Protein AF-A0A7G3FP93-F1 (afdb_monomer)

Sequence (425 aa):
MKAHVLIIFFSAILFSCKEEKKLLSDSELEQVQVFTLDEVNKKDGKEIYKVDFSGEGNEEVLSSISDLSQIQYLDLSNNNLRSIPTEVFQLDNLQHLILSGNNIQSIDSKLLELKNLKEVVITDLNQNSSFQDLTVLEVALAMKELGEIEEYNYLKDAPNLLLPAYQYYANTCDRDVPPYLYSKHVYGYISNTATGVSSIVAASSINPDMNLKNAQLNINMAFLRAYDYPGKGEHNAFFGFHGSTIGTSTVKTNTEYNYNRNFEVNEDDEASLRSVPVFNGLFVGKDGVLFKCKVINVSNKRDDRISEIFQGVSSGLEIIKITETNPAVGMVGELAGTALKILQSGRKNVTIHDVELGLHFNDNGVDLQLRKGTYVVLNVPPCMNGVPFQFNWNEYKFDKTNGRFTDDKGNPKNLKFNYIVFTIS

Nearest PDB structures (foldseek):
  7xzh-assembly1_F  TM=7.854E-01  e=1.556E-03  Homo sapiens
  4tzh-assembly2_B  TM=7.080E-01  e=1.309E-03  Leptospira interrogans
  7yjw-assembly1_A  TM=7.511E-01  e=2.616E-03  Leptospira santarosai serovar Shermani str. LT 821
  7ax1-assembly1_A  TM=4.310E-01  e=7.297E-05  Homo sapiens
  4u09-assembly1_A  TM=5.488E-01  e=1.850E-03  Leptospira interrogans serovar Copenhageni str. Fiocruz L1-130

Foldseek 3Di:
DDDDDDDDDDDPPPPPPPPDLDQDDPVRVVVDDEDELVRLVVDDPDQHAHYAPACVADPSVLVRLQVNLNYQYYEHEQHQDQDDHPSVLSNLSHAEYEHENYAHAAYDPSVLSNPNHNYYHYQCDDPPDDPVDDFLQLLLNLCVVVVVPVLNVQSSVCRVLQPQPPPVPLPPQDPDDAQLSFPDKFKWFFDPPDAFWGFIDGLLPDAADQVLAQWWKWKWFAFWAAERASDAFKFKKKKKKKKWEPDDDPPDDTDIFIFIDIAMDHYRQLGRDHTHTRDDGHTYHRWGMKMWIWMWRQAGVSLVVSLVVLVVLLVVLVVVVVPDDDVSSVVSNSSSVVSNCSSVRASHGRIRDTDIATATNDSPSPHRHHDFGKMKMKRDHCHHPPHGDDDDSRQWIAGSVRNAIDGPVRHGDRDSIIMIMMGID

Structure (mmCIF, N/CA/C/O backbone):
data_AF-A0A7G3FP93-F1
#
_entry.id   AF-A0A7G3FP93-F1
#
loop_
_atom_site.group_PDB
_atom_site.id
_atom_site.type_symbol
_atom_site.label_atom_id
_atom_site.label_alt_id
_atom_site.label_comp_id
_atom_site.label_asym_id
_atom_site.label_entity_id
_atom_site.label_seq_id
_atom_site.pdbx_PDB_ins_code
_atom_site.Cartn_x
_atom_site.Cartn_y
_atom_site.Cartn_z
_atom_site.occupancy
_atom_site.B_iso_or_equiv
_atom_site.auth_seq_id
_atom_site.auth_comp_id
_atom_site.auth_asym_id
_atom_site.auth_atom_id
_atom_site.pdbx_PDB_model_num
ATOM 1 N N . MET A 1 1 ? -49.246 -69.028 14.457 1.00 34.00 1 MET A N 1
ATOM 2 C CA . MET A 1 1 ? -48.183 -69.772 13.747 1.00 34.00 1 MET A CA 1
ATOM 3 C C . MET A 1 1 ? -46.974 -68.842 13.647 1.00 34.00 1 MET A C 1
ATOM 5 O O . MET A 1 1 ? -47.131 -67.812 13.020 1.00 34.00 1 MET A O 1
ATOM 9 N N . LYS A 1 2 ? -45.867 -69.173 14.343 1.00 28.41 2 LYS A N 1
ATOM 10 C CA . LYS A 1 2 ? -44.465 -68.682 14.209 1.00 28.41 2 LYS A CA 1
ATOM 11 C C . LYS A 1 2 ? -44.250 -67.148 14.107 1.00 28.41 2 LYS A C 1
ATOM 13 O O . LYS A 1 2 ? -44.551 -66.552 13.090 1.00 28.41 2 LYS A O 1
ATOM 18 N N . ALA A 1 3 ? -43.853 -66.453 15.180 1.00 31.78 3 ALA A N 1
ATOM 19 C CA . ALA A 1 3 ? -42.461 -66.183 15.602 1.00 31.78 3 ALA A CA 1
ATOM 20 C C . ALA A 1 3 ? -41.563 -65.589 14.492 1.00 31.78 3 ALA A C 1
ATOM 22 O O . ALA A 1 3 ? -41.319 -66.281 13.507 1.00 31.78 3 ALA A O 1
ATOM 23 N N . HIS A 1 4 ? -41.015 -64.379 14.678 1.00 30.58 4 HIS A N 1
ATOM 24 C CA . HIS A 1 4 ? -39.615 -64.156 15.090 1.00 30.58 4 HIS A CA 1
ATOM 25 C C . HIS A 1 4 ? -39.329 -62.669 15.379 1.00 30.58 4 HIS A C 1
ATOM 27 O O . HIS A 1 4 ? -39.816 -61.765 14.710 1.00 30.58 4 HIS A O 1
ATOM 33 N N . VAL A 1 5 ? -38.539 -62.482 16.431 1.00 33.28 5 VAL A N 1
ATOM 34 C CA . VAL A 1 5 ? -38.006 -61.253 17.022 1.00 33.28 5 VAL A CA 1
ATOM 35 C C . VAL A 1 5 ? -36.845 -60.712 16.180 1.00 33.28 5 VAL A C 1
ATOM 37 O O . VAL A 1 5 ? -36.034 -61.503 15.707 1.00 33.28 5 VAL A O 1
ATOM 40 N N . LEU A 1 6 ? -36.681 -59.386 16.108 1.00 24.38 6 LEU A N 1
ATOM 41 C CA . LEU A 1 6 ? -35.343 -58.790 16.060 1.00 24.38 6 LEU A CA 1
ATOM 42 C C . LEU A 1 6 ? -35.303 -57.524 16.925 1.00 24.38 6 LEU A C 1
ATOM 44 O O . LEU A 1 6 ? -35.767 -56.454 16.544 1.00 24.38 6 LEU A O 1
ATOM 48 N N . ILE A 1 7 ? -34.768 -57.708 18.130 1.00 30.89 7 ILE A N 1
ATOM 49 C CA . ILE A 1 7 ? -34.308 -56.665 19.041 1.00 30.89 7 ILE A CA 1
ATOM 50 C C . ILE A 1 7 ? -32.980 -56.153 18.481 1.00 30.89 7 ILE A C 1
ATOM 52 O O . ILE A 1 7 ? -32.044 -56.937 18.332 1.00 30.89 7 ILE A O 1
ATOM 56 N N . ILE A 1 8 ? -32.881 -54.852 18.213 1.00 31.19 8 ILE A N 1
ATOM 57 C CA . ILE A 1 8 ? -31.591 -54.169 18.096 1.00 31.19 8 ILE A CA 1
ATOM 58 C C . ILE A 1 8 ? -31.542 -53.132 19.215 1.00 31.19 8 ILE A C 1
ATOM 60 O O . ILE A 1 8 ? -32.255 -52.133 19.196 1.00 31.19 8 ILE A O 1
ATOM 64 N N . PHE A 1 9 ? -30.706 -53.421 20.211 1.00 29.52 9 PHE A N 1
ATOM 65 C CA . PHE A 1 9 ? -30.207 -52.448 21.173 1.00 29.52 9 PHE A CA 1
ATOM 66 C C . PHE A 1 9 ? -29.406 -51.388 20.409 1.00 29.52 9 PHE A C 1
ATOM 68 O O . PHE A 1 9 ? -28.379 -51.717 19.819 1.00 29.52 9 PHE A O 1
ATOM 75 N N . PHE A 1 10 ? -29.826 -50.124 20.460 1.00 29.11 10 PHE A N 1
ATOM 76 C CA . PHE A 1 10 ? -28.886 -49.014 20.338 1.00 29.11 10 PHE A CA 1
ATOM 77 C C . PHE A 1 10 ? -28.740 -48.386 21.716 1.00 29.11 10 PHE A C 1
ATOM 79 O O . PHE A 1 10 ? -29.707 -47.933 22.325 1.00 29.11 10 PHE A O 1
ATOM 86 N N . SER A 1 11 ? -27.516 -48.477 22.228 1.00 31.59 11 SER A N 1
ATOM 87 C CA . SER A 1 11 ? -27.085 -47.930 23.501 1.00 31.59 11 SER A CA 1
ATOM 88 C C . SER A 1 11 ? -27.496 -46.470 23.626 1.00 31.59 11 SER A C 1
ATOM 90 O O . SER A 1 11 ? -27.295 -45.691 22.693 1.00 31.59 11 SER A O 1
ATOM 92 N N . ALA A 1 12 ? -27.989 -46.106 24.807 1.00 35.41 12 ALA A N 1
ATOM 93 C CA . ALA A 1 12 ? -28.062 -44.732 25.262 1.00 35.41 12 ALA A CA 1
ATOM 94 C C . ALA A 1 12 ? -26.662 -44.101 25.194 1.00 35.41 12 ALA A C 1
ATOM 96 O O . ALA A 1 12 ? -25.866 -44.206 26.124 1.00 35.41 12 ALA A O 1
ATOM 97 N N . ILE A 1 13 ? -26.357 -43.455 24.071 1.00 35.47 13 ILE A N 1
ATOM 98 C CA . ILE A 1 13 ? -25.402 -42.361 24.063 1.00 35.47 13 ILE A CA 1
ATOM 99 C C . ILE A 1 13 ? -26.190 -41.203 24.657 1.00 35.47 13 ILE A C 1
ATOM 101 O O . ILE A 1 13 ? -27.049 -40.617 24.000 1.00 35.47 13 ILE A O 1
ATOM 105 N N . LEU A 1 14 ? -25.936 -40.942 25.938 1.00 32.66 14 LEU A N 1
ATOM 106 C CA . LEU A 1 14 ? -26.166 -39.646 26.556 1.00 32.66 14 LEU A CA 1
ATOM 107 C C . LEU A 1 14 ? -25.444 -38.606 25.692 1.00 32.66 14 LEU A C 1
ATOM 109 O O . LEU A 1 14 ? -24.273 -38.302 25.906 1.00 32.66 14 LEU A O 1
ATOM 113 N N . PHE A 1 15 ? -26.137 -38.076 24.687 1.00 32.78 15 PHE A N 1
ATOM 114 C CA . PHE A 1 15 ? -25.825 -36.753 24.186 1.00 32.78 15 PHE A CA 1
ATOM 115 C C . PHE A 1 15 ? -26.145 -35.810 25.342 1.00 32.78 15 PHE A C 1
ATOM 117 O O . PHE A 1 15 ? -27.284 -35.397 25.539 1.00 32.78 15 PHE A O 1
ATOM 124 N N . SER A 1 16 ? -25.123 -35.504 26.141 1.00 36.00 16 SER A N 1
ATOM 125 C CA . SER A 1 16 ? -25.059 -34.221 26.823 1.00 36.00 16 SER A CA 1
ATOM 126 C C . SER A 1 16 ? -25.056 -33.177 25.713 1.00 36.00 16 SER A C 1
ATOM 128 O O . SER A 1 16 ? -24.001 -32.815 25.193 1.00 36.00 16 SER A O 1
ATOM 130 N N . CYS A 1 17 ? -26.248 -32.767 25.285 1.00 31.73 17 CYS A N 1
ATOM 131 C CA . CYS A 1 17 ? -26.426 -31.597 24.452 1.00 31.73 17 CYS A CA 1
ATOM 132 C C . CYS A 1 17 ? -25.907 -30.432 25.299 1.00 31.73 17 CYS A C 1
ATOM 134 O O . CYS A 1 17 ? -26.584 -29.987 26.219 1.00 31.73 17 CYS A O 1
ATOM 136 N N . LYS A 1 18 ? -24.656 -30.008 25.079 1.00 38.00 18 LYS A N 1
ATOM 137 C CA . LYS A 1 18 ? -24.247 -28.662 25.474 1.00 38.00 18 LYS A CA 1
ATOM 138 C C . LYS A 1 18 ? -25.179 -27.750 24.687 1.00 38.00 18 LYS A C 1
ATOM 140 O O . LYS A 1 18 ? -25.053 -27.693 23.467 1.00 38.00 18 LYS A O 1
ATOM 145 N N . GLU A 1 19 ? -26.159 -27.158 25.359 1.00 44.06 19 GLU A N 1
ATOM 146 C CA . GLU A 1 19 ? -26.970 -26.091 24.783 1.00 44.06 19 GLU A CA 1
ATOM 147 C C . GLU A 1 19 ? -26.007 -25.058 24.187 1.00 44.06 19 GLU A C 1
ATOM 149 O O . GLU A 1 19 ? -25.086 -24.584 24.862 1.00 44.06 19 GLU A O 1
ATOM 154 N N . GLU A 1 20 ? -26.142 -24.789 22.888 1.00 45.53 20 GLU A N 1
ATOM 155 C CA . GLU A 1 20 ? -25.442 -23.676 22.261 1.00 45.53 20 GLU A CA 1
ATOM 156 C C . GLU A 1 20 ? -25.861 -22.404 22.994 1.00 45.53 20 GLU A C 1
ATOM 158 O O . GLU A 1 20 ? -27.040 -22.059 23.054 1.00 45.53 20 GLU A O 1
ATOM 163 N N . LYS A 1 21 ? -24.877 -21.736 23.595 1.00 62.47 21 LYS A N 1
ATOM 164 C CA . LYS A 1 21 ? -25.048 -20.481 24.322 1.00 62.47 21 LYS A CA 1
ATOM 165 C C . LYS A 1 21 ? -25.714 -19.448 23.401 1.00 62.47 21 LYS A C 1
ATOM 167 O O . LYS A 1 21 ? -25.088 -19.002 22.441 1.00 62.47 21 LYS A O 1
ATOM 172 N N . LYS A 1 22 ? -26.979 -19.088 23.657 1.00 77.12 22 LYS A N 1
ATOM 173 C CA . LYS A 1 22 ? -27.755 -18.172 22.802 1.00 77.12 22 LYS A CA 1
ATOM 174 C C . LYS A 1 22 ? -27.212 -16.739 22.906 1.00 77.12 22 LYS A C 1
ATOM 176 O O . LYS A 1 22 ? -27.390 -16.088 23.932 1.00 77.12 22 LYS A O 1
ATOM 181 N N . LEU A 1 23 ? -26.605 -16.226 21.834 1.00 87.00 23 LEU A N 1
ATOM 182 C CA . LEU A 1 23 ? -26.314 -14.795 21.679 1.00 87.00 23 LEU A CA 1
ATOM 183 C C . LEU A 1 23 ? -27.611 -14.058 21.295 1.00 87.00 23 LEU A C 1
ATOM 185 O O . LEU A 1 23 ? -28.267 -14.449 20.329 1.00 87.00 23 LEU A O 1
ATOM 189 N N . LEU A 1 24 ? -28.008 -13.041 22.062 1.00 86.81 24 LEU A N 1
ATOM 190 C CA . LEU A 1 24 ? -29.260 -12.302 21.865 1.00 86.81 24 LEU A CA 1
ATOM 191 C C . LEU A 1 24 ? -29.049 -11.113 20.920 1.00 86.81 24 LEU A C 1
ATOM 193 O O . LEU A 1 24 ? -27.970 -10.519 20.893 1.00 86.81 24 LEU A O 1
ATOM 197 N N . SER A 1 25 ? -30.079 -10.734 20.160 1.00 79.75 25 SER A N 1
ATOM 198 C CA . SER A 1 25 ? -30.075 -9.444 19.455 1.00 79.75 25 SER A CA 1
ATOM 199 C C . SER A 1 25 ? -30.216 -8.275 20.438 1.00 79.75 25 SER A C 1
ATOM 201 O O . SER A 1 25 ? -30.703 -8.459 21.552 1.00 79.75 25 SER A O 1
ATOM 203 N N . ASP A 1 26 ? -29.867 -7.053 20.020 1.00 73.31 26 ASP A N 1
ATOM 204 C CA . ASP A 1 26 ? -29.976 -5.864 20.886 1.00 73.31 26 ASP A CA 1
ATOM 205 C C . ASP A 1 26 ? -31.420 -5.656 21.381 1.00 73.31 26 ASP A C 1
ATOM 207 O O . ASP A 1 26 ? -31.650 -5.440 22.567 1.00 73.31 26 ASP A O 1
ATOM 211 N N . SER A 1 27 ? -32.416 -5.866 20.510 1.00 73.88 27 SER A N 1
ATOM 212 C CA . SER A 1 27 ? -33.838 -5.783 20.875 1.00 73.88 27 SER A CA 1
ATOM 213 C C . SER A 1 27 ? -34.293 -6.887 21.836 1.00 73.88 27 SER A C 1
ATOM 215 O O . SER A 1 27 ? -35.206 -6.678 22.631 1.00 73.88 27 SER A O 1
ATOM 217 N N . GLU A 1 28 ? -33.711 -8.089 21.739 1.00 85.62 28 GLU A N 1
ATOM 218 C CA . GLU A 1 28 ? -33.979 -9.160 22.706 1.00 85.62 28 GLU A CA 1
ATOM 219 C C . GLU A 1 28 ? -33.335 -8.817 24.054 1.00 85.62 28 GLU A C 1
ATOM 221 O O . GLU A 1 28 ? -33.975 -8.967 25.092 1.00 85.62 28 GLU A O 1
ATOM 226 N N . LEU A 1 29 ? -32.100 -8.308 24.038 1.00 82.50 29 LEU A N 1
ATOM 227 C CA . LEU A 1 29 ? -31.338 -7.932 25.226 1.00 82.50 29 LEU A CA 1
ATOM 228 C C . LEU A 1 29 ? -31.982 -6.754 25.980 1.00 82.50 29 LEU A C 1
ATOM 230 O O . LEU A 1 29 ? -31.961 -6.721 27.209 1.00 82.50 29 LEU A O 1
ATOM 234 N N . GLU A 1 30 ? -32.635 -5.820 25.291 1.00 78.31 30 GLU A N 1
ATOM 235 C CA . GLU A 1 30 ? -33.439 -4.762 25.924 1.00 78.31 30 GLU A CA 1
ATOM 236 C C . GLU A 1 30 ? -34.565 -5.314 26.811 1.00 78.31 30 GLU A C 1
ATOM 238 O O . GLU A 1 30 ? -34.870 -4.736 27.854 1.00 78.31 30 GLU A O 1
ATOM 243 N N . GLN A 1 31 ? -35.149 -6.455 26.436 1.00 85.31 31 GLN A N 1
ATOM 244 C CA . GLN A 1 31 ? -36.261 -7.082 27.158 1.00 85.31 31 GLN A CA 1
ATOM 245 C C . GLN A 1 31 ? -35.802 -8.000 28.298 1.00 85.31 31 GLN A C 1
ATOM 247 O O . GLN A 1 31 ? -36.628 -8.467 29.087 1.00 85.31 31 GLN A O 1
ATOM 252 N N . VAL A 1 32 ? -34.498 -8.277 28.402 1.00 88.81 32 VAL A N 1
ATOM 253 C CA . VAL A 1 32 ? -33.955 -9.138 29.454 1.00 88.81 32 VAL A CA 1
ATOM 254 C C . VAL A 1 32 ? -33.811 -8.374 30.770 1.00 88.81 32 VAL A C 1
ATOM 256 O O . VAL A 1 32 ? -33.367 -7.224 30.811 1.00 88.81 32 VAL A O 1
ATOM 259 N N . GLN A 1 33 ? -34.157 -9.053 31.867 1.00 90.25 33 GLN A N 1
ATOM 260 C CA . GLN A 1 33 ? -33.949 -8.569 33.229 1.00 90.25 33 GLN A CA 1
ATOM 261 C C . GLN A 1 33 ? -32.460 -8.315 33.511 1.00 90.25 33 GLN A C 1
ATOM 263 O O . GLN A 1 33 ? -31.608 -9.151 33.210 1.00 90.25 33 GLN A O 1
ATOM 268 N N . VAL A 1 34 ? -32.178 -7.183 34.154 1.00 90.56 34 VAL A N 1
ATOM 269 C CA . VAL A 1 34 ? -30.875 -6.870 34.751 1.00 90.56 34 VAL A CA 1
ATOM 270 C C . VAL A 1 34 ? -30.817 -7.467 36.153 1.00 90.56 34 VAL A C 1
ATOM 272 O O . VAL A 1 34 ? -31.776 -7.317 36.909 1.00 90.56 34 VAL A O 1
ATOM 275 N N . PHE A 1 35 ? -29.725 -8.162 36.467 1.00 89.75 35 PHE A N 1
ATOM 276 C CA . PHE A 1 35 ? -29.492 -8.764 37.779 1.00 89.75 35 PHE A CA 1
ATOM 277 C C . PHE A 1 35 ? -28.431 -7.986 38.555 1.00 89.75 35 PHE A C 1
ATOM 279 O O . PHE A 1 35 ? -27.371 -7.695 38.003 1.00 89.75 35 PHE A O 1
ATOM 286 N N . THR A 1 36 ? -28.686 -7.699 39.830 1.00 89.38 36 THR A N 1
ATOM 287 C CA . THR A 1 36 ? -27.656 -7.153 40.731 1.00 89.38 36 THR A CA 1
ATOM 288 C C . THR A 1 36 ? -26.725 -8.254 41.241 1.00 89.38 36 THR A C 1
ATOM 290 O O . THR A 1 36 ? -27.052 -9.443 41.150 1.00 89.38 36 THR A O 1
ATOM 293 N N . LEU A 1 37 ? -25.579 -7.888 41.824 1.00 84.38 37 LEU A N 1
ATOM 294 C CA . LEU A 1 37 ? -24.639 -8.839 42.441 1.00 84.38 37 LEU A CA 1
ATOM 295 C C . LEU A 1 37 ? -25.334 -9.764 43.450 1.00 84.38 37 LEU A C 1
ATOM 297 O O . LEU A 1 37 ? -25.191 -10.989 43.432 1.00 84.38 37 LEU A O 1
ATOM 301 N N . ASP A 1 38 ? -26.184 -9.161 44.268 1.00 83.94 38 ASP A N 1
ATOM 302 C CA . ASP A 1 38 ? -26.965 -9.822 45.300 1.00 83.94 38 ASP A CA 1
ATOM 303 C C . ASP A 1 38 ? -27.971 -10.845 44.738 1.00 83.94 38 ASP A C 1
ATOM 305 O O . ASP A 1 38 ? -28.257 -11.868 45.367 1.00 83.94 38 ASP A O 1
ATOM 309 N N . GLU A 1 39 ? -28.521 -10.583 43.551 1.00 86.12 39 GLU A N 1
ATOM 310 C CA . GLU A 1 39 ? -29.445 -11.481 42.852 1.00 86.12 39 GLU A CA 1
ATOM 311 C C . GLU A 1 39 ? -28.719 -12.597 42.096 1.00 86.12 39 GLU A C 1
ATOM 313 O O . GLU A 1 39 ? -29.240 -13.714 42.015 1.00 86.12 39 GLU A O 1
ATOM 318 N N . VAL A 1 40 ? -27.520 -12.320 41.574 1.00 84.56 40 VAL A N 1
ATOM 319 C CA . VAL A 1 40 ? -26.644 -13.323 40.953 1.00 84.56 40 VAL A CA 1
ATOM 320 C C . VAL A 1 40 ? -26.230 -14.372 41.986 1.00 84.56 40 VAL A C 1
ATOM 322 O O . VAL A 1 40 ? -26.412 -15.566 41.746 1.00 84.56 40 VAL A O 1
ATOM 325 N N . ASN A 1 41 ? -25.790 -13.941 43.171 1.00 80.19 41 ASN A N 1
ATOM 326 C CA . ASN A 1 41 ? -25.330 -14.830 44.246 1.00 80.19 41 ASN A CA 1
ATOM 327 C C . ASN A 1 41 ? -26.431 -15.740 44.821 1.00 80.19 41 ASN A C 1
ATOM 329 O O . ASN A 1 41 ? -26.144 -16.769 45.431 1.00 80.19 41 ASN A O 1
ATOM 333 N N . LYS A 1 42 ? -27.706 -15.378 44.633 1.00 79.75 42 LYS A N 1
ATOM 334 C CA . LYS A 1 42 ? -28.874 -16.129 45.130 1.00 79.75 42 LYS A CA 1
ATOM 335 C C . LYS A 1 42 ? -29.506 -17.037 44.065 1.00 79.75 42 LYS A C 1
ATOM 337 O O . LYS A 1 42 ? -30.538 -17.657 44.330 1.00 79.75 42 LYS A O 1
ATOM 342 N N . LYS A 1 43 ? -28.946 -17.096 42.853 1.00 66.69 43 LYS A N 1
ATOM 343 C CA . LYS A 1 43 ? -29.565 -17.757 41.698 1.00 66.69 43 LYS A CA 1
ATOM 344 C C . LYS A 1 43 ? -29.110 -19.213 41.561 1.00 66.69 43 LYS A C 1
ATOM 346 O O . LYS A 1 43 ? -27.926 -19.488 41.431 1.00 66.69 43 LYS A O 1
ATOM 351 N N . ASP A 1 44 ? -30.072 -20.130 41.482 1.00 59.69 44 ASP A N 1
ATOM 352 C CA . ASP A 1 44 ? -29.854 -21.533 41.111 1.00 59.69 44 ASP A CA 1
ATOM 353 C C . ASP A 1 44 ? -30.378 -21.761 39.679 1.00 59.69 44 ASP A C 1
ATOM 355 O O . ASP A 1 44 ? -31.585 -21.717 39.428 1.00 59.69 44 ASP A O 1
ATOM 359 N N . GLY A 1 45 ? -29.470 -21.899 38.707 1.00 61.59 45 GLY A N 1
ATOM 360 C CA . GLY A 1 45 ? -29.779 -22.431 37.370 1.00 61.59 45 GLY A CA 1
ATOM 361 C C . GLY A 1 45 ? -30.497 -21.528 36.350 1.00 61.59 45 GLY A C 1
ATOM 362 O O . GLY A 1 45 ? -30.933 -22.031 35.318 1.00 61.59 45 GLY A O 1
ATOM 363 N N . LYS A 1 46 ? -30.641 -20.216 36.572 1.00 67.44 46 LYS A N 1
ATOM 364 C CA . LYS A 1 46 ? -31.228 -19.298 35.568 1.00 67.44 46 LYS A CA 1
ATOM 365 C C . LYS A 1 46 ? -30.140 -18.642 34.710 1.00 67.44 46 LYS A C 1
ATOM 367 O O . LYS A 1 46 ? -29.248 -18.009 35.268 1.00 67.44 46 LYS A O 1
ATOM 372 N N . GLU A 1 47 ? -30.303 -18.636 33.389 1.00 78.12 47 GLU A N 1
ATOM 373 C CA . GLU A 1 47 ? -29.435 -17.880 32.472 1.00 78.12 47 GLU A CA 1
ATOM 374 C C . GLU A 1 47 ? -29.403 -16.384 32.839 1.00 78.12 47 GLU A C 1
ATOM 376 O O . GLU A 1 47 ? -30.429 -15.773 33.164 1.00 78.12 47 GLU A O 1
ATOM 381 N N . ILE A 1 48 ? -28.202 -15.807 32.877 1.00 88.25 48 ILE A N 1
ATOM 382 C CA . ILE A 1 48 ? -27.957 -14.396 33.189 1.00 88.25 48 ILE A CA 1
ATOM 383 C C . ILE A 1 48 ? -27.288 -13.788 31.963 1.00 88.25 48 ILE A C 1
ATOM 385 O O . ILE A 1 48 ? -26.184 -14.186 31.604 1.00 88.25 48 ILE A O 1
ATOM 389 N N . TYR A 1 49 ? -27.961 -12.822 31.341 1.00 91.12 49 TYR A N 1
ATOM 390 C CA . TYR A 1 49 ? -27.424 -12.100 30.187 1.00 91.12 49 TYR A CA 1
ATOM 391 C C . TYR A 1 49 ? -27.053 -10.652 30.512 1.00 91.12 49 TYR A C 1
ATOM 393 O O . TYR A 1 49 ? -26.216 -10.081 29.819 1.00 91.12 49 TYR A O 1
ATOM 401 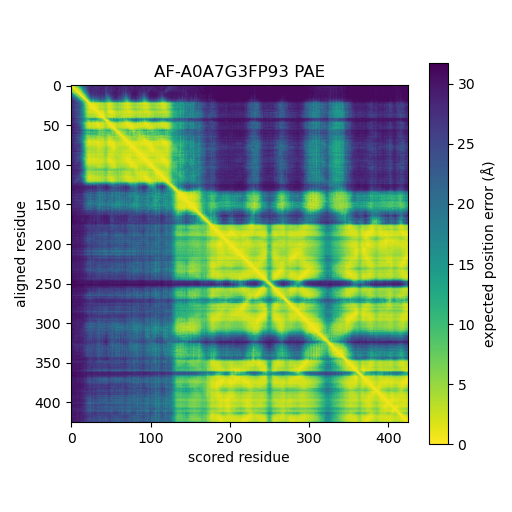N N . LYS A 1 50 ? -27.649 -10.057 31.553 1.00 92.25 50 LYS A N 1
ATOM 402 C CA . LYS A 1 50 ? -27.380 -8.679 31.969 1.00 92.25 50 LYS A CA 1
ATOM 403 C C . LYS A 1 50 ? -27.126 -8.621 33.460 1.00 92.25 50 LYS A C 1
ATOM 405 O O . LYS A 1 50 ? -27.964 -9.081 34.239 1.00 92.25 50 LYS A O 1
ATOM 410 N N . VAL A 1 51 ? -26.007 -8.025 33.829 1.00 92.00 51 VAL A N 1
ATOM 411 C CA . VAL A 1 51 ? -25.675 -7.752 35.222 1.00 92.00 51 VAL A CA 1
ATOM 412 C C . VAL A 1 51 ? -25.341 -6.285 35.412 1.00 92.00 51 VAL A C 1
ATOM 414 O O . VAL A 1 51 ? -24.709 -5.666 34.554 1.00 92.00 51 VAL A O 1
ATOM 417 N N . ASP A 1 52 ? -25.797 -5.754 36.537 1.00 91.75 52 ASP A N 1
ATOM 418 C CA . ASP A 1 52 ? -25.427 -4.444 37.044 1.00 91.75 52 ASP A CA 1
ATOM 419 C C . ASP A 1 52 ? -24.698 -4.643 38.366 1.00 91.75 52 ASP A C 1
ATOM 421 O O . ASP A 1 52 ? -25.294 -5.038 39.368 1.00 91.75 52 ASP A O 1
ATOM 425 N N . PHE A 1 53 ? -23.387 -4.438 38.324 1.00 91.75 53 PHE A N 1
ATOM 426 C CA . PHE A 1 53 ? -22.508 -4.479 39.482 1.00 91.75 53 PHE A CA 1
ATOM 427 C C . PHE A 1 53 ? -21.997 -3.080 39.824 1.00 91.75 53 PHE A C 1
ATOM 429 O O . PHE A 1 53 ? -20.898 -2.930 40.363 1.00 91.75 53 PHE A O 1
ATOM 436 N N . SER A 1 54 ? -22.748 -2.039 39.467 1.00 89.31 54 SER A N 1
ATOM 437 C CA . SER A 1 54 ? -22.343 -0.674 39.746 1.00 89.31 54 SER A CA 1
ATOM 438 C C . SER A 1 54 ? -22.296 -0.390 41.252 1.00 89.31 54 SER A C 1
ATOM 440 O O . SER A 1 54 ? -23.229 -0.673 41.995 1.00 89.31 54 SER A O 1
ATOM 442 N N . GLY A 1 55 ? -21.186 0.182 41.724 1.00 86.81 55 GLY A N 1
ATOM 443 C CA . GLY A 1 55 ? -21.016 0.567 43.131 1.00 86.81 55 GLY A CA 1
ATOM 444 C C . GLY A 1 55 ? -20.839 -0.579 44.141 1.00 86.81 55 GLY A C 1
ATOM 445 O O . GLY A 1 55 ? -20.846 -0.310 45.341 1.00 86.81 55 GLY A O 1
ATOM 446 N N . GLU A 1 56 ? -20.646 -1.819 43.688 1.00 82.94 56 GLU A N 1
ATOM 447 C CA . GLU A 1 56 ? -20.485 -3.014 44.537 1.00 82.94 56 GLU A CA 1
ATOM 448 C C . GLU A 1 56 ? -19.057 -3.175 45.115 1.00 82.94 56 GLU A C 1
ATOM 450 O O . GLU A 1 56 ? -18.833 -3.886 46.090 1.00 82.94 56 GLU A O 1
ATOM 455 N N . GLY A 1 57 ? -18.064 -2.472 44.559 1.00 73.94 57 GLY A N 1
ATOM 456 C CA . GLY A 1 57 ? -16.662 -2.529 44.988 1.00 73.94 57 GLY A CA 1
ATOM 457 C C . GLY A 1 57 ? -15.839 -3.637 44.311 1.00 73.94 57 GLY A C 1
ATOM 458 O O . GLY A 1 57 ? -16.335 -4.685 43.918 1.00 73.94 57 GLY A O 1
ATOM 459 N N . ASN A 1 58 ? -14.532 -3.399 44.149 1.00 68.88 58 ASN A N 1
ATOM 460 C CA . ASN A 1 58 ? -13.670 -4.192 43.259 1.00 68.88 58 ASN A CA 1
ATOM 461 C C . ASN A 1 58 ? -13.547 -5.688 43.639 1.00 68.88 58 ASN A C 1
ATOM 463 O O . ASN A 1 58 ? -13.659 -6.546 42.772 1.00 68.88 58 ASN A O 1
ATOM 467 N N . GLU A 1 59 ? -13.328 -6.032 44.913 1.00 69.69 59 GLU A N 1
ATOM 468 C CA . GLU A 1 59 ? -13.032 -7.427 45.300 1.00 69.69 59 GLU A CA 1
ATOM 469 C C . GLU A 1 59 ? -14.218 -8.387 45.093 1.00 69.69 59 GLU A C 1
ATOM 471 O O . GLU A 1 59 ? -14.020 -9.515 44.636 1.00 69.69 59 GLU A O 1
ATOM 476 N N . GLU A 1 60 ? -15.448 -7.948 45.371 1.00 66.81 60 GLU A N 1
ATOM 477 C CA . GLU A 1 60 ? -16.645 -8.796 45.254 1.00 66.81 60 GLU A CA 1
ATOM 478 C C . GLU A 1 60 ? -17.042 -9.024 43.785 1.00 66.81 60 GLU A C 1
ATOM 480 O O . GLU A 1 60 ? -17.379 -10.144 43.380 1.00 66.81 60 GLU A O 1
ATOM 485 N N . VAL A 1 61 ? -16.880 -7.990 42.956 1.00 69.69 61 VAL A N 1
ATOM 486 C CA . VAL A 1 61 ? -17.124 -8.015 41.508 1.00 69.69 61 VAL A CA 1
ATOM 487 C C . VAL A 1 61 ? -16.217 -9.016 40.784 1.00 69.69 61 VAL A C 1
ATOM 489 O O . VAL A 1 61 ? -16.702 -9.812 39.977 1.00 69.69 61 VAL A O 1
ATOM 492 N N . LEU A 1 62 ? -14.914 -9.029 41.094 1.00 69.81 62 LEU A N 1
ATOM 493 C CA . LEU A 1 62 ? -13.928 -9.907 40.441 1.00 69.81 62 LEU A CA 1
ATOM 494 C C . LEU A 1 62 ? -14.261 -11.395 40.600 1.00 69.81 62 LEU A C 1
ATOM 496 O O . LEU A 1 62 ? -14.169 -12.168 39.643 1.00 69.81 62 LEU A O 1
ATOM 500 N N . SER A 1 63 ? -14.680 -11.789 41.805 1.00 70.25 63 SER A N 1
ATOM 501 C CA . SER A 1 63 ? -15.028 -13.182 42.102 1.00 70.25 63 SER A CA 1
ATOM 502 C C . SER A 1 63 ? -16.264 -13.661 41.336 1.00 70.25 63 SER A C 1
ATOM 504 O O . SER A 1 63 ? -16.329 -14.821 40.942 1.00 70.25 63 SER A O 1
ATOM 506 N N . SER A 1 64 ? -17.200 -12.753 41.051 1.00 71.19 64 SER A N 1
ATOM 507 C CA . SER A 1 64 ? -18.497 -13.091 40.463 1.00 71.19 64 SER A CA 1
ATOM 508 C C . SER A 1 64 ? -18.482 -13.106 38.933 1.00 71.19 64 SER A C 1
ATOM 510 O O . SER A 1 64 ? -19.209 -13.884 38.321 1.00 71.19 64 SER A O 1
ATOM 512 N N . ILE A 1 65 ? -17.640 -12.289 38.282 1.00 78.94 65 ILE A N 1
ATOM 513 C CA . ILE A 1 65 ? -17.558 -12.231 36.807 1.00 78.94 65 ILE A CA 1
ATOM 514 C C . ILE A 1 65 ? -17.078 -13.561 36.205 1.00 78.94 65 ILE A C 1
ATOM 516 O O . ILE A 1 65 ? -17.557 -13.962 35.144 1.00 78.94 65 ILE A O 1
ATOM 520 N N . SER A 1 66 ? -16.166 -14.260 36.886 1.00 73.88 66 SER A N 1
ATOM 521 C CA . SER A 1 66 ? -15.538 -15.494 36.383 1.00 73.88 66 SER A CA 1
ATOM 522 C C . SER A 1 66 ? -16.545 -16.611 36.074 1.00 73.88 66 SER A C 1
ATOM 524 O O . SER A 1 66 ? -16.342 -17.394 35.146 1.00 73.88 66 SER A O 1
ATOM 526 N N . ASP A 1 67 ? -17.661 -16.654 36.803 1.00 76.06 67 ASP A N 1
ATOM 527 C CA . ASP A 1 67 ? -18.682 -17.697 36.660 1.00 76.06 67 ASP A CA 1
ATOM 528 C C . ASP A 1 67 ? -19.777 -17.330 35.634 1.00 76.06 67 ASP A C 1
ATOM 530 O O . ASP A 1 67 ? -20.612 -18.158 35.254 1.00 76.06 67 ASP A O 1
ATOM 534 N N . LEU A 1 68 ? -19.753 -16.102 35.105 1.00 83.50 68 LEU A N 1
ATOM 535 C CA . LEU A 1 68 ? -20.821 -15.508 34.296 1.00 83.50 68 LEU A CA 1
ATOM 536 C C . LEU A 1 68 ? -20.564 -15.558 32.784 1.00 83.50 68 LEU A C 1
ATOM 538 O O . LEU A 1 68 ? -20.823 -14.613 32.046 1.00 83.50 68 LEU A O 1
ATOM 542 N N . SER A 1 69 ? -20.139 -16.712 32.275 1.00 82.19 69 SER A N 1
ATOM 543 C CA . SER A 1 69 ? -19.747 -16.910 30.862 1.00 82.19 69 SER A CA 1
ATOM 544 C C . SER A 1 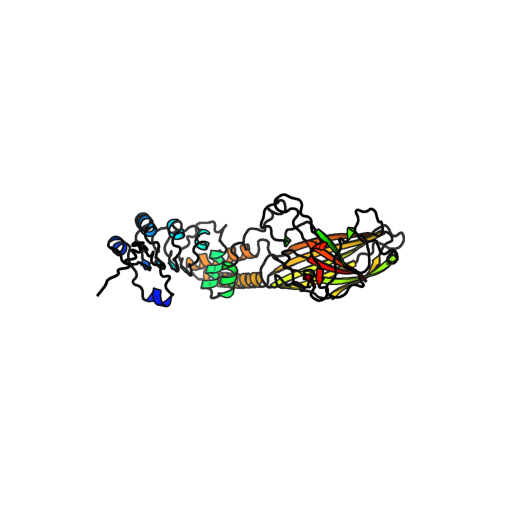69 ? -20.858 -16.765 29.791 1.00 82.19 69 SER A C 1
ATOM 546 O O . SER A 1 69 ? -20.656 -17.146 28.633 1.00 82.19 69 SER A O 1
ATOM 548 N N . GLN A 1 70 ? -22.053 -16.301 30.166 1.00 86.62 70 GLN A N 1
ATOM 549 C CA . GLN A 1 70 ? -23.219 -16.084 29.294 1.00 86.62 70 GLN A CA 1
ATOM 550 C C . GLN A 1 70 ? -23.588 -14.604 29.149 1.00 86.62 70 GLN A C 1
ATOM 552 O O . GLN A 1 70 ? -24.453 -14.279 28.333 1.00 86.62 70 GLN A O 1
ATOM 557 N N . ILE A 1 71 ? -22.974 -13.719 29.941 1.00 91.56 71 ILE A N 1
ATOM 558 C CA . ILE A 1 71 ? -23.384 -12.318 29.984 1.00 91.56 71 ILE A CA 1
ATOM 559 C C . ILE A 1 71 ? -23.043 -11.599 28.684 1.00 91.56 71 ILE A C 1
ATOM 561 O O . ILE A 1 71 ? -22.037 -11.865 28.031 1.00 91.56 71 ILE A O 1
ATOM 565 N N . GLN A 1 72 ? -23.936 -10.688 28.325 1.00 92.38 72 GLN A N 1
ATOM 566 C CA . GLN A 1 72 ? -23.910 -9.884 27.109 1.00 92.38 72 GLN A CA 1
ATOM 567 C C . GLN A 1 72 ? -23.964 -8.389 27.449 1.00 92.38 72 GLN A C 1
ATOM 569 O O . GLN A 1 72 ? -23.559 -7.564 26.640 1.00 92.38 72 GLN A O 1
ATOM 574 N N . TYR A 1 73 ? -24.392 -8.036 28.663 1.00 90.50 73 TYR A N 1
ATOM 575 C CA . TYR A 1 73 ? -24.341 -6.689 29.222 1.00 90.50 73 TYR A CA 1
ATOM 576 C C . TYR A 1 73 ? -23.729 -6.741 30.623 1.00 90.50 73 TYR A C 1
ATOM 578 O O . TYR A 1 73 ? -24.186 -7.522 31.465 1.00 90.50 73 TYR A O 1
ATOM 586 N N . LEU A 1 74 ? -22.730 -5.899 30.870 1.00 92.31 74 LEU A N 1
ATOM 587 C CA . LEU A 1 74 ? -22.039 -5.795 32.149 1.00 92.31 74 LEU A CA 1
ATOM 588 C C . LEU A 1 74 ? -21.859 -4.319 32.522 1.00 92.31 74 LEU A C 1
ATOM 590 O O . LEU A 1 74 ? -21.136 -3.596 31.836 1.00 92.31 74 LEU A O 1
ATOM 594 N N . ASP A 1 75 ? -22.484 -3.890 33.617 1.00 88.94 75 ASP A N 1
ATOM 595 C CA . ASP A 1 75 ? -22.222 -2.584 34.228 1.00 88.94 75 ASP A CA 1
ATOM 596 C C . ASP A 1 75 ? -21.267 -2.727 35.415 1.00 88.94 75 ASP A C 1
ATOM 598 O O . ASP A 1 75 ? -21.555 -3.432 36.379 1.00 88.94 75 ASP A O 1
ATOM 602 N N . LEU A 1 76 ? -20.112 -2.074 35.319 1.00 89.00 76 LEU A N 1
ATOM 603 C CA . LEU A 1 76 ? -19.075 -1.995 36.344 1.00 89.00 76 LEU A CA 1
ATOM 604 C C . LEU A 1 76 ? -18.861 -0.561 36.827 1.00 89.00 76 LEU A C 1
ATOM 606 O O . LEU A 1 76 ? -17.793 -0.251 37.369 1.00 89.00 76 LEU A O 1
ATOM 610 N N . SER A 1 77 ? -19.821 0.333 36.611 1.00 84.25 77 SER A N 1
ATOM 611 C CA . SER A 1 77 ? -19.656 1.737 36.958 1.00 84.25 77 SER A CA 1
ATOM 612 C C . SER A 1 77 ? -19.457 1.962 38.464 1.00 84.25 77 SER A C 1
ATOM 614 O O . SER A 1 77 ? -19.862 1.161 39.300 1.00 84.25 77 SER A O 1
ATOM 616 N N . ASN A 1 78 ? -18.795 3.054 38.845 1.00 84.75 78 ASN A N 1
ATOM 617 C CA . ASN A 1 78 ? -18.645 3.480 40.247 1.00 84.75 78 ASN A CA 1
ATOM 618 C C . ASN A 1 78 ? -17.928 2.482 41.190 1.00 84.75 78 ASN A C 1
ATOM 620 O O . ASN A 1 78 ? -18.132 2.518 42.402 1.00 84.75 78 ASN A O 1
ATOM 624 N N . ASN A 1 79 ? -17.046 1.621 40.671 1.00 86.94 79 ASN A N 1
ATOM 625 C CA . ASN A 1 79 ? -16.350 0.574 41.439 1.00 86.94 79 ASN A CA 1
ATOM 626 C C . ASN A 1 79 ? -14.901 0.907 41.835 1.00 86.94 79 ASN A C 1
ATOM 628 O O . ASN A 1 79 ? -14.173 0.047 42.337 1.00 86.94 79 ASN A O 1
ATOM 632 N N . ASN A 1 80 ? -14.456 2.151 41.628 1.00 84.19 80 ASN A N 1
ATOM 633 C CA . ASN A 1 80 ? -13.075 2.594 41.867 1.00 84.19 80 ASN A CA 1
ATOM 634 C C . ASN A 1 80 ? -12.002 1.769 41.120 1.00 84.19 80 ASN A C 1
ATOM 636 O O . ASN A 1 80 ? -10.843 1.723 41.550 1.00 84.19 80 ASN A O 1
ATOM 640 N N . LEU A 1 81 ? -12.358 1.130 40.001 1.00 82.12 81 LEU A N 1
ATOM 641 C CA . LEU A 1 81 ? -11.444 0.303 39.208 1.00 82.12 81 LEU A CA 1
ATOM 642 C C . LEU A 1 81 ? -10.295 1.143 38.646 1.00 82.12 81 LEU A C 1
ATOM 644 O O . LEU A 1 81 ? -10.529 2.226 38.119 1.00 82.12 81 LEU A O 1
ATOM 648 N N . ARG A 1 82 ? -9.057 0.639 38.732 1.00 79.38 82 ARG A N 1
ATOM 649 C CA . ARG A 1 82 ? -7.870 1.273 38.114 1.00 79.38 82 ARG A CA 1
ATOM 650 C C . ARG A 1 82 ? -7.522 0.710 36.736 1.00 79.38 82 ARG A C 1
ATOM 652 O O . ARG A 1 82 ? -6.819 1.357 35.967 1.00 79.38 82 ARG A O 1
ATOM 659 N N . SER A 1 83 ? -8.024 -0.478 36.434 1.00 77.44 83 SER A N 1
ATOM 660 C CA . SER A 1 83 ? -7.877 -1.189 35.167 1.00 77.44 83 SER A CA 1
ATOM 661 C C . SER A 1 83 ? -9.114 -2.056 34.947 1.00 77.44 83 SER A C 1
ATOM 663 O O . SER A 1 83 ? -9.827 -2.364 35.905 1.00 77.44 83 SER A O 1
ATOM 665 N N . ILE A 1 84 ? -9.355 -2.474 33.706 1.00 81.88 84 ILE A N 1
ATOM 666 C CA . ILE A 1 84 ? -10.401 -3.456 33.398 1.00 81.88 84 ILE A CA 1
ATOM 667 C C . ILE A 1 84 ? -9.955 -4.827 33.941 1.00 81.88 84 ILE A C 1
ATOM 669 O O . ILE A 1 84 ? -8.824 -5.235 33.661 1.00 81.88 84 ILE A O 1
ATOM 673 N N . PRO A 1 85 ? -10.792 -5.528 34.726 1.00 85.88 85 PRO A N 1
ATOM 674 C CA . PRO A 1 85 ? -10.486 -6.867 35.218 1.00 85.88 85 PRO A CA 1
ATOM 675 C C . PRO A 1 85 ? -10.166 -7.876 34.119 1.00 85.88 85 PRO A C 1
ATOM 677 O O . PRO A 1 85 ? -10.802 -7.879 33.065 1.00 85.88 85 PRO A O 1
ATOM 680 N N . THR A 1 86 ? -9.231 -8.789 34.381 1.00 85.50 86 THR A N 1
ATOM 681 C CA . THR A 1 86 ? -8.829 -9.812 33.405 1.00 85.50 86 THR A CA 1
ATOM 682 C C . THR A 1 86 ? -9.949 -10.778 33.037 1.00 85.50 86 THR A C 1
ATOM 684 O O . THR A 1 86 ? -9.977 -11.312 31.930 1.00 85.50 86 THR A O 1
ATOM 687 N N . GLU A 1 87 ? -10.881 -10.977 33.958 1.00 87.19 87 GLU A N 1
ATOM 688 C CA . GLU A 1 87 ? -12.048 -11.842 33.851 1.00 87.19 87 GLU A CA 1
ATOM 689 C C . GLU A 1 87 ? -13.025 -11.315 32.793 1.00 87.19 87 GLU A C 1
ATOM 691 O O . GLU A 1 87 ? -13.658 -12.106 32.098 1.00 87.19 87 GLU A O 1
ATOM 696 N N . VAL A 1 88 ? -13.085 -9.991 32.587 1.00 87.50 88 VAL A N 1
ATOM 697 C CA . VAL A 1 88 ? -13.920 -9.374 31.540 1.00 87.50 88 VAL A CA 1
ATOM 698 C C . VAL A 1 88 ? -13.491 -9.845 30.151 1.00 87.50 88 VAL A C 1
ATOM 700 O O . VAL A 1 88 ? -14.339 -10.073 29.292 1.00 87.50 88 VAL A O 1
ATOM 703 N N . PHE A 1 89 ? -12.192 -10.066 29.931 1.00 82.81 89 PHE A N 1
ATOM 704 C CA . PHE A 1 89 ? -11.667 -10.520 28.638 1.00 82.81 89 PHE A CA 1
ATOM 705 C C . PHE A 1 89 ? -12.003 -11.984 28.317 1.00 82.81 89 PHE A C 1
ATOM 707 O O . PHE A 1 89 ? -11.776 -12.425 27.197 1.00 82.81 89 PHE A O 1
ATOM 714 N N . GLN A 1 90 ? -12.546 -12.741 29.276 1.00 85.12 90 GLN A N 1
ATOM 715 C CA . GLN A 1 90 ? -12.987 -14.127 29.073 1.00 85.12 90 GLN A CA 1
ATOM 716 C C . GLN A 1 90 ? -14.477 -14.222 28.702 1.00 85.12 90 GLN A C 1
ATOM 718 O O . GLN A 1 90 ? -15.003 -15.313 28.468 1.00 85.12 90 GLN A O 1
ATOM 723 N N . LEU A 1 91 ? -15.181 -13.089 28.658 1.00 87.88 91 LEU A N 1
ATOM 724 C CA . LEU A 1 91 ? -16.610 -13.026 28.384 1.00 87.88 91 LEU A CA 1
ATOM 725 C C . LEU A 1 91 ? -16.878 -12.973 26.877 1.00 87.88 91 LEU A C 1
ATOM 727 O O . LEU A 1 91 ? -17.280 -11.945 26.339 1.00 87.88 91 LEU A O 1
ATOM 731 N N . ASP A 1 92 ? -16.703 -14.104 26.194 1.00 84.00 92 ASP A N 1
ATOM 732 C CA . ASP A 1 92 ? -16.813 -14.202 24.727 1.00 84.00 92 ASP A CA 1
ATOM 733 C C . ASP A 1 92 ? -18.130 -13.650 24.145 1.00 84.00 92 ASP A C 1
ATOM 735 O O . ASP A 1 92 ? -18.166 -13.234 22.988 1.00 84.00 92 ASP A O 1
ATOM 739 N N . ASN A 1 93 ? -19.217 -13.646 24.924 1.00 87.19 93 ASN A N 1
ATOM 740 C CA . ASN A 1 93 ? -20.543 -13.182 24.503 1.00 87.19 93 ASN A CA 1
ATOM 741 C C . ASN A 1 93 ? -20.834 -11.713 24.857 1.00 87.19 93 ASN A C 1
ATOM 743 O O . ASN A 1 93 ? -21.926 -11.234 24.552 1.00 87.19 93 ASN A O 1
ATOM 747 N N . LEU A 1 94 ? -19.901 -11.002 25.496 1.00 87.62 94 LEU A N 1
ATOM 748 C CA . LEU A 1 94 ? -20.124 -9.635 25.957 1.00 87.62 94 LEU A CA 1
ATOM 749 C C . LEU A 1 94 ? -20.375 -8.692 24.774 1.00 87.62 94 LEU A C 1
ATOM 751 O O . LEU A 1 94 ? -19.568 -8.636 23.851 1.00 87.62 94 LEU A O 1
ATOM 755 N N . GLN A 1 95 ? -21.483 -7.950 24.818 1.00 80.31 95 GLN A N 1
ATOM 756 C CA . GLN A 1 95 ? -21.893 -6.979 23.798 1.00 80.31 95 GLN A CA 1
ATOM 757 C C . GLN A 1 95 ? -21.782 -5.533 24.300 1.00 80.31 95 GLN A C 1
ATOM 759 O O . GLN A 1 95 ? -21.333 -4.669 23.548 1.00 80.31 95 GLN A O 1
ATOM 764 N N . HIS A 1 96 ? -22.125 -5.274 25.564 1.00 77.38 96 HIS A N 1
ATOM 765 C CA . HIS A 1 96 ? -22.103 -3.939 26.168 1.00 77.38 96 HIS A CA 1
ATOM 766 C C . HIS A 1 96 ? -21.350 -3.957 27.501 1.00 77.38 96 HIS A C 1
ATOM 768 O O . HIS A 1 96 ? -21.640 -4.787 28.367 1.00 77.38 96 HIS A O 1
ATOM 774 N N . LEU A 1 97 ? -20.409 -3.028 27.671 1.00 82.56 97 LEU A N 1
ATOM 775 C CA . LEU A 1 97 ? -19.604 -2.872 28.883 1.00 82.56 97 LEU A CA 1
ATOM 776 C C . LEU A 1 97 ? -19.646 -1.420 29.377 1.00 82.56 97 LEU A C 1
ATOM 778 O O . LEU A 1 97 ? -19.197 -0.517 28.677 1.00 82.56 97 LEU A O 1
ATOM 782 N N . ILE A 1 98 ? -20.134 -1.185 30.591 1.00 78.25 98 ILE A N 1
ATOM 783 C CA . ILE A 1 98 ? -20.192 0.155 31.194 1.00 78.25 98 ILE A CA 1
ATOM 784 C C . ILE A 1 98 ? -19.144 0.255 32.305 1.00 78.25 98 ILE A C 1
ATOM 786 O O . ILE A 1 98 ? -19.076 -0.600 33.182 1.00 78.25 98 ILE A O 1
ATOM 790 N N . LEU A 1 99 ? -18.301 1.287 32.266 1.00 76.19 99 LEU A N 1
ATOM 791 C CA . LEU A 1 99 ? -17.170 1.492 33.185 1.00 76.19 99 LEU A CA 1
ATOM 792 C C . LEU A 1 99 ? -17.105 2.925 33.744 1.00 76.19 99 LEU A C 1
ATOM 794 O O . LEU A 1 99 ? -16.108 3.302 34.361 1.00 76.19 99 LEU A O 1
ATOM 798 N N . SER A 1 100 ? -18.143 3.732 33.541 1.00 75.81 100 SER A N 1
ATOM 799 C CA . SER A 1 100 ? -18.276 5.101 34.061 1.00 75.81 100 SER A CA 1
ATOM 800 C C . SER A 1 100 ? -18.028 5.225 35.572 1.00 75.81 100 SER A C 1
ATOM 802 O O . SER A 1 100 ? -18.253 4.282 36.320 1.00 75.81 100 SER A O 1
ATOM 804 N N . GLY A 1 101 ? -17.552 6.370 36.066 1.00 70.31 101 GLY A N 1
ATOM 805 C CA . GLY A 1 101 ? -17.334 6.586 37.505 1.00 70.31 101 GLY A CA 1
ATOM 806 C C . GLY A 1 101 ? -16.211 5.748 38.135 1.00 70.31 101 GLY A C 1
ATOM 807 O O . GLY A 1 101 ? -16.184 5.560 39.350 1.00 70.31 101 GLY A O 1
ATOM 808 N N . ASN A 1 102 ? -15.291 5.204 37.335 1.00 77.00 102 ASN A N 1
ATOM 809 C CA . ASN A 1 102 ? -14.101 4.493 37.817 1.00 77.00 102 ASN A CA 1
ATOM 810 C C . ASN A 1 102 ? -12.834 5.367 37.737 1.00 77.00 102 ASN A C 1
ATOM 812 O O . ASN A 1 102 ? -12.885 6.531 37.369 1.00 77.00 102 ASN A O 1
ATOM 816 N N . ASN A 1 103 ? -11.675 4.799 38.088 1.00 73.00 103 ASN A N 1
ATOM 817 C CA . ASN A 1 103 ? -10.355 5.439 38.016 1.00 73.00 103 ASN A CA 1
ATOM 818 C C . ASN A 1 103 ? -9.444 4.748 36.985 1.00 73.00 103 ASN A C 1
ATOM 820 O O . ASN A 1 103 ? -8.249 4.563 37.241 1.00 73.00 103 ASN A O 1
ATOM 824 N N . ILE A 1 104 ? -10.013 4.307 35.858 1.00 71.88 104 ILE A N 1
ATOM 825 C CA . ILE A 1 104 ? -9.309 3.493 34.861 1.00 71.88 104 ILE A CA 1
ATOM 826 C C . ILE A 1 104 ? -8.186 4.314 34.229 1.00 71.88 104 ILE A C 1
ATOM 828 O O . ILE A 1 104 ? -8.418 5.407 33.718 1.00 71.88 104 ILE A O 1
ATOM 832 N N . GLN A 1 105 ? -6.963 3.788 34.304 1.00 62.47 105 GLN A N 1
ATOM 833 C CA . GLN A 1 105 ? -5.752 4.478 33.851 1.00 62.47 105 GLN A CA 1
ATOM 834 C C . GLN A 1 105 ? -5.439 4.226 32.374 1.00 62.47 105 GLN A C 1
ATOM 836 O O . GLN A 1 105 ? -4.810 5.063 31.735 1.00 62.47 105 GLN A O 1
ATOM 841 N N . SER A 1 106 ? -5.858 3.078 31.842 1.00 58.09 106 SER A N 1
ATOM 842 C CA . SER A 1 106 ? -5.680 2.698 30.443 1.00 58.09 106 SER A CA 1
ATOM 843 C C . SER A 1 106 ? -6.712 1.652 30.028 1.00 58.09 106 SER A C 1
ATOM 845 O O . SER A 1 106 ? -7.212 0.884 30.859 1.00 58.09 106 SER A O 1
ATOM 847 N N . ILE A 1 107 ? -7.016 1.613 28.732 1.00 61.84 107 ILE A N 1
ATOM 848 C CA . ILE A 1 107 ? -7.843 0.575 28.121 1.00 61.84 107 ILE A CA 1
ATOM 849 C C . ILE A 1 107 ? -6.931 -0.486 27.501 1.00 61.84 107 ILE A C 1
ATOM 851 O O . ILE A 1 107 ? -6.136 -0.201 26.609 1.00 61.84 107 ILE A O 1
ATOM 855 N N . ASP A 1 108 ? -7.020 -1.722 27.996 1.00 62.44 108 ASP A N 1
ATOM 856 C CA . ASP A 1 108 ? -6.209 -2.836 27.496 1.00 62.44 108 ASP A CA 1
ATOM 857 C C . ASP A 1 108 ? -6.696 -3.284 26.105 1.00 62.44 108 ASP A C 1
ATOM 859 O O . ASP A 1 108 ? -7.891 -3.495 25.875 1.00 62.44 108 ASP A O 1
ATOM 863 N N . SER A 1 109 ? -5.746 -3.497 25.191 1.00 51.78 109 SER A N 1
ATOM 864 C CA . SER A 1 109 ? -5.957 -4.071 23.856 1.00 51.78 109 SER A CA 1
ATOM 865 C C . SER A 1 109 ? -6.737 -5.392 23.845 1.00 51.78 109 SER A C 1
ATOM 867 O O . SER A 1 109 ? -7.389 -5.691 22.846 1.00 51.78 109 SER A O 1
ATOM 869 N N . LYS A 1 110 ? -6.742 -6.154 24.948 1.00 59.28 110 LYS A N 1
ATOM 870 C CA . LYS A 1 110 ? -7.524 -7.395 25.089 1.00 59.28 110 LYS A CA 1
ATOM 871 C C . LYS A 1 110 ? -9.034 -7.211 24.929 1.00 59.28 110 LYS A C 1
ATOM 873 O O . LYS A 1 110 ? -9.720 -8.179 24.617 1.00 59.28 110 LYS A O 1
ATOM 878 N N . LEU A 1 111 ? -9.571 -5.992 25.053 1.00 60.16 111 LEU A N 1
ATOM 879 C CA . LEU A 1 111 ? -10.966 -5.728 24.671 1.00 60.16 111 LEU A CA 1
ATOM 880 C C . LEU A 1 111 ? -11.250 -6.054 23.195 1.00 60.16 111 LEU A C 1
ATOM 882 O O . LEU A 1 111 ? -12.382 -6.389 22.861 1.00 60.16 111 LEU A O 1
ATOM 886 N N . LEU A 1 112 ? -10.242 -5.995 22.316 1.00 52.47 112 LEU A N 1
ATOM 887 C CA . LEU A 1 112 ? -10.374 -6.354 20.898 1.00 52.47 112 LEU A CA 1
ATOM 888 C C . LEU A 1 112 ? -10.547 -7.863 20.676 1.00 52.47 112 LEU A C 1
ATOM 890 O O . LEU A 1 112 ? -11.016 -8.278 19.617 1.00 52.47 112 LEU A O 1
ATOM 894 N N . GLU A 1 113 ? -10.178 -8.690 21.656 1.00 62.75 113 GLU A N 1
ATOM 895 C CA . GLU A 1 113 ? -10.371 -10.142 21.593 1.00 62.75 113 GLU A CA 1
ATOM 896 C C . GLU A 1 113 ? -11.845 -10.526 21.828 1.00 62.75 113 GLU A C 1
ATOM 898 O O . GLU A 1 113 ? -12.276 -11.607 21.413 1.00 62.75 113 GLU A O 1
ATOM 903 N N . LEU A 1 114 ? -12.646 -9.618 22.406 1.00 65.88 114 LEU A N 1
ATOM 904 C CA . LEU A 1 114 ? -14.081 -9.786 22.635 1.00 65.88 114 LEU A CA 1
ATOM 905 C C . LEU A 1 114 ? -14.871 -9.576 21.336 1.00 65.88 114 LEU A C 1
ATOM 907 O O . LEU A 1 114 ? -15.371 -8.494 21.029 1.00 65.88 114 LEU A O 1
ATOM 911 N N . LYS A 1 115 ? -15.008 -10.656 20.563 1.00 71.25 115 LYS A N 1
ATOM 912 C CA . LYS A 1 115 ? -15.573 -10.661 19.197 1.00 71.25 115 LYS A CA 1
ATOM 913 C C . LYS A 1 115 ? -16.991 -10.099 19.082 1.00 71.25 115 LYS A C 1
ATOM 915 O O . LYS A 1 115 ? -17.367 -9.634 18.009 1.00 71.25 115 LYS A O 1
ATOM 920 N N . ASN A 1 116 ? -17.769 -10.176 20.158 1.00 73.25 116 ASN A N 1
ATOM 921 C CA . ASN A 1 116 ? -19.164 -9.745 20.186 1.00 73.25 116 ASN A CA 1
ATOM 922 C C . ASN A 1 116 ? -19.355 -8.345 20.789 1.00 73.25 116 ASN A C 1
ATOM 924 O O . ASN A 1 116 ? -20.483 -7.857 20.802 1.00 73.25 116 ASN A O 1
ATOM 928 N N . LEU A 1 117 ? -18.282 -7.682 21.240 1.00 73.62 117 LEU A N 1
ATOM 929 C CA . LEU A 1 117 ? -18.364 -6.385 21.904 1.00 73.62 117 LEU A CA 1
ATOM 930 C C . LEU A 1 117 ? -18.758 -5.289 20.903 1.00 73.62 117 LEU A C 1
ATOM 932 O O . LEU A 1 117 ? -18.078 -5.034 19.903 1.00 73.62 117 LEU A O 1
ATOM 936 N N . LYS A 1 118 ? -19.888 -4.640 21.177 1.00 66.88 118 LYS A N 1
ATOM 937 C CA . LYS A 1 118 ? -20.484 -3.578 20.359 1.00 66.88 118 LYS A CA 1
ATOM 938 C C . LYS A 1 118 ? -20.275 -2.201 20.968 1.00 66.88 118 LYS A C 1
ATOM 940 O O . LYS A 1 118 ? -20.170 -1.214 20.235 1.00 66.88 118 LYS A O 1
ATOM 945 N N . GLU A 1 119 ? -20.254 -2.118 22.292 1.00 60.56 119 GLU A N 1
ATOM 946 C CA . GLU A 1 119 ? -20.276 -0.850 23.008 1.00 60.56 119 GLU A CA 1
ATOM 947 C C . GLU A 1 119 ? -19.490 -0.918 24.315 1.00 60.56 119 GLU A C 1
ATOM 949 O O . GLU A 1 119 ? -19.613 -1.872 25.084 1.00 60.56 119 GLU A O 1
ATOM 954 N N . VAL A 1 120 ? -18.697 0.126 24.557 1.00 61.53 120 VAL A N 1
ATOM 955 C CA . VAL A 1 120 ? -18.008 0.360 25.824 1.00 61.53 120 VAL A CA 1
ATOM 956 C C . VAL A 1 120 ? -18.248 1.809 26.221 1.00 61.53 120 VAL A C 1
ATOM 958 O O . VAL A 1 120 ? -17.901 2.704 25.455 1.00 61.53 120 VAL A O 1
ATOM 961 N N . VAL A 1 121 ? -18.824 2.042 27.398 1.00 58.38 121 VAL A N 1
ATOM 962 C CA . VAL A 1 121 ? -19.136 3.390 27.896 1.00 58.38 121 VAL A CA 1
ATOM 963 C C . VAL A 1 121 ? -18.217 3.731 29.061 1.00 58.38 121 VAL A C 1
ATOM 965 O O . VAL A 1 121 ? -18.183 3.012 30.060 1.00 58.38 121 VAL A O 1
ATOM 968 N N . ILE A 1 122 ? -17.475 4.835 28.943 1.00 64.81 122 ILE A N 1
ATOM 969 C CA . ILE A 1 122 ? -16.538 5.316 29.967 1.00 64.81 122 ILE A CA 1
ATOM 970 C C . ILE A 1 122 ? -16.607 6.842 30.027 1.00 64.81 122 ILE A C 1
ATOM 972 O O . ILE A 1 122 ? -16.342 7.510 29.032 1.00 64.81 122 ILE A O 1
ATOM 976 N N . THR A 1 123 ? -16.956 7.404 31.186 1.00 54.25 123 THR A N 1
ATOM 977 C CA . THR A 1 123 ? -17.171 8.858 31.339 1.00 54.25 123 THR A CA 1
ATOM 978 C C . THR A 1 123 ? -16.115 9.576 32.180 1.00 54.25 123 THR A C 1
ATOM 980 O O . THR A 1 123 ? -16.048 10.798 32.115 1.00 54.25 123 THR A O 1
ATOM 983 N N . ASP A 1 124 ? -15.269 8.848 32.924 1.00 53.12 124 ASP A N 1
ATOM 984 C CA . ASP A 1 124 ? -14.370 9.413 33.947 1.00 53.12 124 ASP A CA 1
ATOM 985 C C . ASP A 1 124 ? -12.934 8.863 33.843 1.00 53.12 124 ASP A C 1
ATOM 987 O O . ASP A 1 124 ? -12.399 8.265 34.777 1.00 53.12 124 ASP A O 1
ATOM 991 N N . LEU A 1 125 ? -12.279 9.042 32.693 1.00 51.19 125 LEU A N 1
ATOM 992 C CA . LEU A 1 125 ? -10.842 8.761 32.594 1.00 51.19 125 LEU A CA 1
ATOM 993 C C . LEU A 1 125 ? -10.074 9.866 33.339 1.00 51.19 125 LEU A C 1
ATOM 995 O O . LEU A 1 125 ? -10.155 11.047 33.001 1.00 51.19 125 LEU A O 1
ATOM 999 N N . ASN A 1 126 ? -9.372 9.493 34.408 1.00 44.88 126 ASN A N 1
ATOM 1000 C CA . ASN A 1 126 ? -8.758 10.450 35.328 1.00 44.88 126 ASN A CA 1
ATOM 1001 C C . ASN A 1 126 ? -7.552 11.178 34.695 1.00 44.88 126 ASN A C 1
ATOM 1003 O O . ASN A 1 126 ? -6.722 10.556 34.037 1.00 44.88 126 ASN A O 1
ATOM 1007 N N . GLN A 1 127 ? -7.403 12.481 34.978 1.00 46.38 127 GLN A N 1
ATOM 1008 C CA . GLN A 1 127 ? -6.408 13.414 34.401 1.00 46.38 127 GLN A CA 1
ATOM 1009 C C . GLN A 1 127 ? -4.939 13.183 34.826 1.00 46.38 127 GLN A C 1
ATOM 1011 O O . GLN A 1 127 ? -4.129 14.113 34.868 1.00 46.38 127 GLN A O 1
ATOM 1016 N N . ASN A 1 128 ? -4.550 11.959 35.185 1.00 39.12 128 ASN A N 1
ATOM 1017 C CA . ASN A 1 128 ? -3.201 11.684 35.674 1.00 39.12 128 ASN A CA 1
ATOM 1018 C C . ASN A 1 128 ? -2.243 11.348 34.521 1.00 39.12 128 ASN A C 1
ATOM 1020 O O . ASN A 1 128 ? -1.849 10.208 34.319 1.00 39.12 128 ASN A O 1
ATOM 1024 N N . SER A 1 129 ? -1.866 12.391 33.779 1.00 41.72 129 SER A N 1
ATOM 1025 C CA . SER A 1 129 ? -0.516 12.593 33.235 1.00 41.72 129 SER A CA 1
ATOM 1026 C C . SER A 1 129 ? 0.197 11.358 32.655 1.00 41.72 129 SER A C 1
ATOM 1028 O O . SER A 1 129 ? 1.251 10.980 33.156 1.00 41.72 129 SER A O 1
ATOM 1030 N N . SER A 1 130 ? -0.345 10.759 31.590 1.00 39.19 130 SER A N 1
ATOM 1031 C CA . SER A 1 130 ? 0.410 10.154 30.474 1.00 39.19 130 SER A CA 1
ATOM 1032 C C . SER A 1 130 ? -0.554 9.461 29.501 1.00 39.19 130 SER A C 1
ATOM 1034 O O . SER A 1 130 ? -0.562 8.239 29.380 1.00 39.19 130 SER A O 1
ATOM 1036 N N . PHE A 1 131 ? -1.325 10.231 28.729 1.00 39.94 131 PHE A N 1
ATOM 1037 C CA . PHE A 1 131 ? -1.958 9.732 27.496 1.00 39.94 131 PHE A CA 1
ATOM 1038 C C . PHE A 1 131 ? -0.909 9.505 26.383 1.00 39.94 131 PHE A C 1
ATOM 1040 O O . PHE A 1 131 ? -1.106 9.904 25.238 1.00 39.94 131 PHE A O 1
ATOM 1047 N N . GLN A 1 132 ? 0.262 8.943 26.713 1.00 40.94 132 GLN A N 1
ATOM 1048 C CA . GLN A 1 132 ? 1.283 8.624 25.711 1.00 40.94 132 GLN A CA 1
ATOM 1049 C C . GLN A 1 132 ? 0.869 7.451 24.817 1.00 40.94 132 GLN A C 1
ATOM 1051 O O . GLN A 1 132 ? 1.353 7.390 23.694 1.00 40.94 132 GLN A O 1
ATOM 1056 N N . ASP A 1 133 ? -0.086 6.623 25.250 1.00 46.94 133 ASP A N 1
ATOM 1057 C CA . ASP A 1 133 ? -0.473 5.399 24.547 1.00 46.94 133 ASP A CA 1
ATOM 1058 C C . ASP A 1 133 ? -2.003 5.236 24.479 1.00 46.94 133 ASP A C 1
ATOM 1060 O O . ASP A 1 133 ? -2.557 4.283 25.019 1.00 46.94 133 ASP A O 1
ATOM 1064 N N . LEU A 1 134 ? -2.712 6.170 23.829 1.00 49.69 134 LEU A N 1
ATOM 1065 C CA . LEU A 1 134 ? -4.085 5.881 23.391 1.00 49.69 134 LEU A CA 1
ATOM 1066 C C . LEU A 1 134 ? -4.042 4.858 22.240 1.00 49.69 134 LEU A C 1
ATOM 1068 O O . LEU A 1 134 ? -3.293 5.011 21.272 1.00 49.69 134 LEU A O 1
ATOM 1072 N N . THR A 1 135 ? -4.849 3.809 22.349 1.00 57.88 135 THR A N 1
ATOM 1073 C CA . THR A 1 135 ? -4.998 2.724 21.371 1.00 57.88 135 THR A CA 1
ATOM 1074 C C . THR A 1 135 ? -5.909 3.140 20.206 1.00 57.88 135 THR A C 1
ATOM 1076 O O . THR A 1 135 ? -6.718 4.062 20.327 1.00 57.88 135 THR A O 1
ATOM 1079 N N . VAL A 1 136 ? -5.851 2.428 19.065 1.00 58.31 136 VAL A N 1
ATOM 1080 C CA . VAL A 1 136 ? -6.797 2.631 17.934 1.00 58.31 136 VAL A CA 1
ATOM 1081 C C . VAL A 1 136 ? -8.233 2.580 18.409 1.00 58.31 136 VAL A C 1
ATOM 1083 O O . VAL A 1 136 ? -9.081 3.299 17.894 1.00 58.31 136 VAL A O 1
ATOM 1086 N N . LEU A 1 137 ? -8.490 1.724 19.392 1.00 60.12 137 LEU A N 1
ATOM 1087 C CA . LEU A 1 137 ? -9.814 1.466 19.907 1.00 60.12 137 LEU A CA 1
ATOM 1088 C C . LEU A 1 137 ? -10.405 2.694 20.599 1.00 60.12 137 LEU A C 1
ATOM 1090 O O . LEU A 1 137 ? -11.565 3.007 20.362 1.00 60.12 137 LEU A O 1
ATOM 1094 N N . GLU A 1 138 ? -9.625 3.420 21.397 1.00 65.88 138 GLU A N 1
ATOM 1095 C CA . GLU A 1 138 ? -10.110 4.634 22.067 1.00 65.88 138 GLU A CA 1
ATOM 1096 C C . GLU A 1 138 ? -10.422 5.741 21.051 1.00 65.88 138 GLU A C 1
ATOM 1098 O O . GLU A 1 138 ? -11.438 6.426 21.167 1.00 65.88 138 GLU A O 1
ATOM 1103 N N . VAL A 1 139 ? -9.611 5.856 19.993 1.00 64.94 139 VAL A N 1
ATOM 1104 C CA . VAL A 1 139 ? -9.879 6.777 18.876 1.00 64.94 139 VAL A CA 1
ATOM 1105 C C . VAL A 1 139 ? -11.115 6.342 18.081 1.00 64.94 139 VAL A C 1
ATOM 1107 O O . VAL A 1 139 ? -11.942 7.176 17.717 1.00 64.94 139 VAL A O 1
ATOM 1110 N N . ALA A 1 140 ? -11.273 5.040 17.833 1.00 66.88 140 ALA A N 1
ATOM 1111 C CA . ALA A 1 140 ? -12.428 4.488 17.137 1.00 66.88 140 ALA A CA 1
ATOM 1112 C C . ALA A 1 140 ? -13.718 4.737 17.934 1.00 66.88 140 ALA A C 1
ATOM 1114 O O . ALA A 1 140 ? -14.697 5.231 17.381 1.00 66.88 140 ALA A O 1
ATOM 1115 N N . LEU A 1 141 ? -13.727 4.438 19.234 1.00 65.12 141 LEU A N 1
ATOM 1116 C CA . LEU A 1 141 ? -14.885 4.671 20.098 1.00 65.12 141 LEU A CA 1
ATOM 1117 C C . LEU A 1 141 ? -15.257 6.157 20.144 1.00 65.12 141 LEU A C 1
ATOM 1119 O O . LEU A 1 141 ? -16.435 6.479 20.024 1.00 65.12 141 LEU A O 1
ATOM 1123 N N . ALA A 1 142 ? -14.274 7.062 20.191 1.00 64.62 142 ALA A N 1
ATOM 1124 C CA . ALA A 1 142 ? -14.539 8.495 20.074 1.00 64.62 142 ALA A CA 1
ATOM 1125 C C . ALA A 1 142 ? -15.229 8.858 18.744 1.00 64.62 142 ALA A C 1
ATOM 1127 O O . ALA A 1 142 ? -16.160 9.659 18.739 1.00 64.62 142 ALA A O 1
ATOM 1128 N N . MET A 1 143 ? -14.838 8.239 17.624 1.00 67.69 143 MET A N 1
ATOM 1129 C CA . MET A 1 143 ? -15.531 8.427 16.340 1.00 67.69 143 MET A CA 1
ATOM 1130 C C . MET A 1 143 ? -16.975 7.929 16.376 1.00 67.69 143 MET A C 1
ATOM 1132 O O . MET A 1 143 ? -17.867 8.595 15.854 1.00 67.69 143 MET A O 1
ATOM 1136 N N . LYS A 1 144 ? -17.224 6.795 17.039 1.00 67.06 144 LYS A N 1
ATOM 1137 C CA . LYS A 1 144 ? -18.579 6.268 17.222 1.00 67.06 144 LYS A CA 1
ATOM 1138 C C . LYS A 1 144 ? -19.464 7.257 17.991 1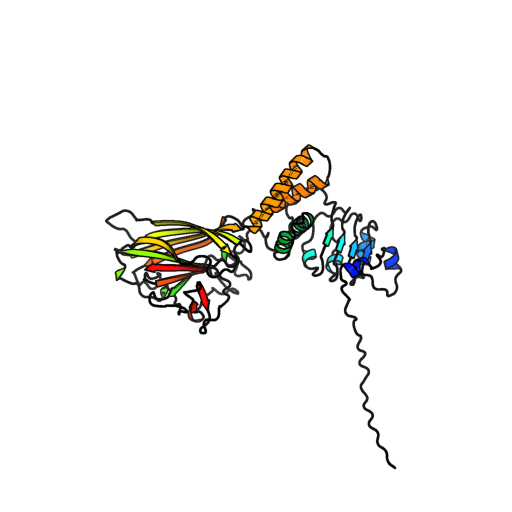.00 67.06 144 LYS A C 1
ATOM 1140 O O . LYS A 1 144 ? -20.573 7.531 17.541 1.00 67.06 144 LYS A O 1
ATOM 1145 N N . GLU A 1 145 ? -18.958 7.825 19.087 1.00 59.06 145 GLU A N 1
ATOM 1146 C CA . GLU A 1 145 ? -19.667 8.834 19.895 1.00 59.06 145 GLU A CA 1
ATOM 1147 C C . GLU A 1 145 ? -19.943 10.132 19.120 1.00 59.06 145 GLU A C 1
ATOM 1149 O O . GLU A 1 145 ? -20.988 10.758 19.288 1.00 59.06 145 GLU A O 1
ATOM 1154 N N . LEU A 1 146 ? -19.037 10.526 18.219 1.00 58.19 146 LEU A N 1
ATOM 1155 C CA . LEU A 1 146 ? -19.225 11.682 17.335 1.00 58.19 146 LEU A CA 1
ATOM 1156 C C . LEU A 1 146 ? -20.195 11.410 16.168 1.00 58.19 146 LEU A C 1
ATOM 1158 O O . LEU A 1 146 ? -20.482 12.319 15.391 1.00 58.19 146 LEU A O 1
ATOM 1162 N N . GLY A 1 147 ? -20.713 10.184 16.035 1.00 61.19 147 GLY A N 1
ATOM 1163 C CA . GLY A 1 147 ? -21.586 9.775 14.931 1.00 61.19 147 GLY A CA 1
ATOM 1164 C C . GLY A 1 147 ? -20.845 9.452 13.626 1.00 61.19 147 GLY A C 1
ATOM 1165 O O . GLY A 1 147 ? -21.485 9.189 12.606 1.00 61.19 147 GLY A O 1
ATOM 1166 N N . GLU A 1 148 ? -19.512 9.411 13.646 1.00 76.56 148 GLU A N 1
ATOM 1167 C CA . GLU A 1 148 ? -18.641 9.103 12.504 1.00 76.56 148 GLU A CA 1
ATOM 1168 C C . GLU A 1 148 ? -18.447 7.578 12.386 1.00 76.56 148 GLU A C 1
ATOM 1170 O O . GLU A 1 148 ? -17.382 7.007 12.639 1.00 76.56 148 GLU A O 1
ATOM 1175 N N . ILE A 1 149 ? -19.537 6.880 12.047 1.00 74.94 149 ILE A N 1
ATOM 1176 C CA . ILE A 1 149 ? -19.606 5.407 12.053 1.00 74.94 149 ILE A CA 1
ATOM 1177 C C . ILE A 1 149 ? -18.691 4.760 10.997 1.00 74.94 149 ILE A C 1
ATOM 1179 O O . ILE A 1 149 ? -18.186 3.656 11.214 1.00 74.94 149 ILE A O 1
ATOM 1183 N N . GLU A 1 150 ? -18.456 5.418 9.857 1.00 79.94 150 GLU A N 1
ATOM 1184 C CA . GLU A 1 150 ? -17.550 4.898 8.820 1.00 79.94 150 GLU A CA 1
ATOM 1185 C C . GLU A 1 150 ? -16.097 4.872 9.322 1.00 79.94 150 GLU A C 1
ATOM 1187 O O . GLU A 1 150 ? -15.416 3.849 9.213 1.00 79.94 150 GLU A O 1
ATOM 1192 N N . GLU A 1 151 ? -15.646 5.965 9.937 1.00 78.56 151 GLU A N 1
ATOM 1193 C CA . GLU A 1 151 ? -14.322 6.108 10.543 1.00 78.56 151 GLU A CA 1
ATOM 1194 C C . GLU A 1 151 ? -14.130 5.145 11.716 1.00 78.56 151 GLU A C 1
ATOM 1196 O O . GLU A 1 151 ? -13.066 4.533 11.832 1.00 78.56 151 GLU A O 1
ATOM 1201 N N . TYR A 1 152 ? -15.164 4.957 12.545 1.00 76.31 152 TYR A N 1
ATOM 1202 C CA . TYR A 1 152 ? -15.168 3.945 13.603 1.00 76.31 152 TYR A CA 1
ATOM 1203 C C . TYR A 1 152 ? -14.891 2.544 13.048 1.00 76.31 152 TYR A C 1
ATOM 1205 O O . TYR A 1 152 ? -13.973 1.874 13.521 1.00 76.31 152 TYR A O 1
ATOM 1213 N N . ASN A 1 153 ? -15.649 2.108 12.035 1.00 77.00 153 ASN A N 1
ATOM 1214 C CA . ASN A 1 153 ? -15.479 0.774 11.450 1.00 77.00 153 ASN A CA 1
ATOM 1215 C C . ASN A 1 153 ? -14.093 0.618 10.809 1.00 77.00 153 ASN A C 1
ATOM 1217 O O . ASN A 1 153 ? -13.429 -0.393 11.018 1.00 77.00 153 ASN A O 1
ATOM 1221 N N . TYR A 1 154 ? -13.613 1.647 10.102 1.00 76.69 154 TYR A N 1
ATOM 1222 C CA . TYR A 1 154 ? -12.269 1.649 9.520 1.00 76.69 154 TYR A CA 1
ATOM 1223 C C . TYR A 1 154 ? -11.166 1.462 10.570 1.00 76.69 154 TYR A C 1
ATOM 1225 O O . TYR A 1 154 ? -10.265 0.646 10.375 1.00 76.69 154 TYR A O 1
ATOM 1233 N N . LEU A 1 155 ? -11.231 2.199 11.681 1.00 71.88 155 LEU A N 1
ATOM 1234 C CA . LEU A 1 155 ? -10.249 2.089 12.759 1.00 71.88 155 LEU A CA 1
ATOM 1235 C C . LEU A 1 155 ? -10.375 0.743 13.490 1.00 71.88 155 LEU A C 1
ATOM 1237 O O . LEU A 1 155 ? -9.364 0.102 13.774 1.00 71.88 155 LEU A O 1
ATOM 1241 N N . LYS A 1 156 ? -11.603 0.266 13.726 1.00 71.44 156 LYS A N 1
ATOM 1242 C CA . LYS A 1 156 ? -11.875 -1.044 14.337 1.00 71.44 156 LYS A CA 1
ATOM 1243 C C . LYS A 1 156 ? -11.265 -2.201 13.541 1.00 71.44 156 LYS A C 1
ATOM 1245 O O . LYS A 1 156 ? -10.659 -3.088 14.137 1.00 71.44 156 LYS A O 1
ATOM 1250 N N . ASP A 1 157 ? -11.402 -2.178 12.218 1.00 66.88 157 ASP A N 1
ATOM 1251 C CA . ASP A 1 157 ? -10.953 -3.264 11.336 1.00 66.88 157 ASP A CA 1
ATOM 1252 C C . ASP A 1 157 ? -9.438 -3.242 11.069 1.00 66.88 157 ASP A C 1
ATOM 1254 O O . ASP A 1 157 ? -8.882 -4.184 10.498 1.00 66.88 157 ASP A O 1
ATOM 1258 N N . ALA A 1 158 ? -8.745 -2.185 11.496 1.00 62.41 158 ALA A N 1
ATOM 1259 C CA . ALA A 1 158 ? -7.315 -2.022 11.289 1.00 62.41 158 ALA A CA 1
ATOM 1260 C C . ALA A 1 158 ? -6.600 -1.556 12.581 1.00 62.41 158 ALA A C 1
ATOM 1262 O O . ALA A 1 158 ? -5.959 -0.503 12.620 1.00 62.41 158 ALA A O 1
ATOM 1263 N N . PRO A 1 159 ? -6.622 -2.378 13.651 1.00 53.12 159 PRO A N 1
ATOM 1264 C CA . PRO A 1 159 ? -6.093 -2.023 14.974 1.00 53.12 159 PRO A CA 1
ATOM 1265 C C . PRO A 1 159 ? -4.566 -1.822 15.007 1.00 53.12 159 PRO A C 1
ATOM 1267 O O . PRO A 1 159 ? -4.029 -1.261 15.957 1.00 53.12 159 PRO A O 1
ATOM 1270 N N . ASN A 1 160 ? -3.857 -2.230 13.950 1.00 52.53 160 ASN A N 1
ATOM 1271 C CA . ASN A 1 160 ? -2.410 -2.056 13.800 1.00 52.53 160 ASN A CA 1
ATOM 1272 C C . ASN A 1 160 ? -2.016 -0.738 13.101 1.00 52.53 160 ASN A C 1
ATOM 1274 O O . ASN A 1 160 ? -0.829 -0.491 12.888 1.00 52.53 160 ASN A O 1
ATOM 1278 N N . LEU A 1 161 ? -2.983 0.127 12.760 1.00 55.00 161 LEU A N 1
ATOM 1279 C CA . LEU A 1 161 ? -2.769 1.408 12.065 1.00 55.00 161 LEU A CA 1
ATOM 1280 C C . LEU A 1 161 ? -1.883 2.423 12.817 1.00 55.00 161 LEU A C 1
ATOM 1282 O O . LEU A 1 161 ? -1.467 3.403 12.195 1.00 55.00 161 LEU A O 1
ATOM 1286 N N . LEU A 1 162 ? -1.631 2.232 14.122 1.00 49.06 162 LEU A N 1
ATOM 1287 C CA . LEU A 1 162 ? -0.864 3.166 14.979 1.00 49.06 162 LEU A CA 1
ATOM 1288 C C . LEU A 1 162 ? 0.434 2.589 15.504 1.00 49.06 162 LEU A C 1
ATOM 1290 O O . LEU A 1 162 ? 1.065 3.209 16.362 1.00 49.06 162 LEU A O 1
ATOM 1294 N N . LEU A 1 163 ? 0.837 1.410 15.040 1.00 47.38 163 LEU A N 1
ATOM 1295 C CA . LEU A 1 163 ? 2.170 0.963 15.383 1.00 47.38 163 LEU A CA 1
ATOM 1296 C C . LEU A 1 163 ? 3.142 2.007 14.808 1.00 47.38 163 LEU A C 1
ATOM 1298 O O . LEU A 1 163 ? 3.089 2.252 13.596 1.00 47.38 163 LEU A O 1
ATOM 1302 N N . PRO A 1 164 ? 3.962 2.679 15.648 1.00 43.06 164 PRO A N 1
ATOM 1303 C CA . PRO A 1 164 ? 4.874 3.716 15.188 1.00 43.06 164 PRO A CA 1
ATOM 1304 C C . PRO A 1 164 ? 5.652 3.144 14.016 1.00 43.06 164 PRO A C 1
ATOM 1306 O O . PRO A 1 164 ? 6.143 2.015 14.117 1.00 43.06 164 PRO A O 1
ATOM 1309 N N . ALA A 1 165 ? 5.650 3.890 12.902 1.00 45.00 165 ALA A N 1
ATOM 1310 C CA . ALA A 1 165 ? 6.159 3.461 11.606 1.00 45.00 165 ALA A CA 1
ATOM 1311 C C . ALA A 1 165 ? 7.352 2.529 11.811 1.00 45.00 165 ALA A C 1
ATOM 1313 O O . ALA A 1 165 ? 8.363 2.962 12.359 1.00 45.00 165 ALA A O 1
ATOM 1314 N N . TYR A 1 166 ? 7.138 1.253 11.466 1.00 47.12 166 TYR A N 1
ATOM 1315 C CA . TYR A 1 166 ? 7.907 0.036 11.755 1.00 47.12 166 TYR A CA 1
ATOM 1316 C C . TYR A 1 166 ? 9.392 0.123 11.311 1.00 47.12 166 TYR A C 1
ATOM 1318 O O . TYR A 1 166 ? 9.908 -0.710 10.569 1.00 47.12 166 TYR A O 1
ATOM 1326 N N . GLN A 1 167 ? 10.130 1.130 11.781 1.00 41.00 167 GLN A N 1
ATOM 1327 C CA . GLN A 1 167 ? 11.545 1.372 11.497 1.00 41.00 167 GLN A CA 1
ATOM 1328 C C . GLN A 1 167 ? 12.428 0.263 12.080 1.00 41.00 167 GLN A C 1
ATOM 1330 O O . GLN A 1 167 ? 13.568 0.099 11.655 1.00 41.00 167 GLN A O 1
ATOM 1335 N N . TYR A 1 168 ? 11.893 -0.530 13.013 1.00 38.66 168 TYR A N 1
ATOM 1336 C CA . TYR A 1 168 ? 12.592 -1.653 13.629 1.00 38.66 168 TYR A CA 1
ATOM 1337 C C . TYR A 1 168 ? 12.652 -2.911 12.740 1.00 38.66 168 TYR A C 1
ATOM 1339 O O . TYR A 1 168 ? 13.532 -3.746 12.928 1.00 38.66 168 TYR A O 1
ATOM 1347 N N . TYR A 1 169 ? 11.778 -3.040 11.734 1.00 47.19 169 TYR A N 1
ATOM 1348 C CA . TYR A 1 169 ? 11.597 -4.301 10.996 1.00 47.19 169 TYR A CA 1
ATOM 1349 C C . TYR A 1 169 ? 12.148 -4.296 9.568 1.00 47.19 169 TYR A C 1
ATOM 1351 O O . TYR A 1 169 ? 12.185 -5.337 8.920 1.00 47.19 169 TYR A O 1
ATOM 1359 N N . ALA A 1 170 ? 12.663 -3.164 9.077 1.00 45.91 170 ALA A N 1
ATOM 1360 C CA . ALA A 1 170 ? 13.281 -3.093 7.748 1.00 45.91 170 ALA A CA 1
ATOM 1361 C C . ALA A 1 170 ? 14.505 -4.029 7.590 1.00 45.91 170 ALA A C 1
ATOM 1363 O O . ALA A 1 170 ? 14.923 -4.315 6.469 1.00 45.91 170 ALA A O 1
ATOM 1364 N N . ASN A 1 171 ? 15.055 -4.529 8.706 1.00 47.03 171 ASN A N 1
ATOM 1365 C CA . ASN A 1 171 ? 16.236 -5.392 8.749 1.00 47.03 171 ASN A CA 1
ATOM 1366 C C . ASN A 1 171 ? 15.964 -6.810 9.289 1.00 47.03 171 ASN A C 1
ATOM 1368 O O . ASN A 1 171 ? 16.910 -7.594 9.392 1.00 47.03 171 ASN A O 1
ATOM 1372 N N . THR A 1 172 ? 14.725 -7.158 9.656 1.00 52.44 172 THR A N 1
ATOM 1373 C CA . THR A 1 172 ? 14.400 -8.494 10.180 1.00 52.44 172 THR A CA 1
ATOM 1374 C C . THR A 1 172 ? 13.779 -9.368 9.089 1.00 52.44 172 THR A C 1
ATOM 1376 O O . THR A 1 172 ? 12.984 -8.919 8.271 1.00 52.44 172 THR A O 1
ATOM 1379 N N . CYS A 1 173 ? 14.157 -10.649 9.056 1.00 57.66 173 CYS A N 1
ATOM 1380 C CA . CYS A 1 173 ? 13.579 -11.650 8.149 1.00 57.66 173 CYS A CA 1
ATOM 1381 C C . CYS A 1 173 ? 12.222 -12.193 8.636 1.00 57.66 173 CYS A C 1
ATOM 1383 O O . CYS A 1 173 ? 11.838 -13.304 8.251 1.00 57.66 173 CYS A O 1
ATOM 1385 N N . ASP A 1 174 ? 11.538 -11.454 9.510 1.00 52.94 174 ASP A N 1
ATOM 1386 C CA . ASP A 1 174 ? 10.295 -11.893 10.131 1.00 52.94 174 ASP A CA 1
ATOM 1387 C C . ASP A 1 174 ? 9.094 -11.708 9.206 1.00 52.94 174 ASP A C 1
ATOM 1389 O O . ASP A 1 174 ? 9.079 -10.888 8.284 1.00 52.94 174 ASP A O 1
ATOM 1393 N N . ARG A 1 175 ? 8.087 -12.551 9.437 1.00 54.09 175 ARG A N 1
ATOM 1394 C CA . ARG A 1 175 ? 6.803 -12.475 8.744 1.00 54.09 175 ARG A CA 1
ATOM 1395 C C . ARG A 1 175 ? 6.091 -11.187 9.173 1.00 54.09 175 ARG A C 1
ATOM 1397 O O . ARG A 1 175 ? 6.250 -10.748 10.304 1.00 54.09 175 ARG A O 1
ATOM 1404 N N . ASP A 1 176 ? 5.318 -10.624 8.249 1.00 63.59 176 ASP A N 1
ATOM 1405 C CA . ASP A 1 176 ? 4.401 -9.490 8.457 1.00 63.59 176 ASP A CA 1
ATOM 1406 C C . ASP A 1 176 ? 5.009 -8.073 8.389 1.00 63.59 176 ASP A C 1
ATOM 1408 O O . ASP A 1 176 ? 4.490 -7.134 8.987 1.00 63.59 176 ASP A O 1
ATOM 1412 N N . VAL A 1 177 ? 6.065 -7.872 7.588 1.00 71.50 177 VAL A N 1
ATOM 1413 C CA . VAL A 1 177 ? 6.514 -6.520 7.198 1.00 71.50 177 VAL A CA 1
ATOM 1414 C C . VAL A 1 177 ? 5.738 -6.031 5.963 1.00 71.50 177 VAL A C 1
ATOM 1416 O O . VAL A 1 177 ? 5.761 -6.728 4.938 1.00 71.50 177 VAL A O 1
ATOM 1419 N N . PRO A 1 178 ? 5.109 -4.839 6.013 1.00 79.75 178 PRO A N 1
ATOM 1420 C CA . PRO A 1 178 ? 4.405 -4.258 4.875 1.00 79.75 178 PRO A CA 1
ATOM 1421 C C . PRO A 1 178 ? 5.285 -4.077 3.623 1.00 79.75 178 PRO A C 1
ATOM 1423 O O . PRO A 1 178 ? 6.410 -3.576 3.729 1.00 79.75 178 PRO A O 1
ATOM 1426 N N . PRO A 1 179 ? 4.789 -4.406 2.415 1.00 85.88 179 PRO A N 1
ATOM 1427 C CA . PRO A 1 179 ? 5.562 -4.325 1.175 1.00 85.88 179 PRO A CA 1
ATOM 1428 C C . PRO A 1 179 ? 6.145 -2.964 0.796 1.00 85.88 179 PRO A C 1
ATOM 1430 O O . PRO A 1 179 ? 7.092 -2.918 0.014 1.00 85.88 179 PRO A O 1
ATOM 1433 N N . TYR A 1 180 ? 5.622 -1.851 1.311 1.00 83.31 180 TYR A N 1
ATOM 1434 C CA . TYR A 1 180 ? 6.218 -0.529 1.076 1.00 83.31 180 TYR A CA 1
ATOM 1435 C C . TYR A 1 180 ? 7.514 -0.286 1.862 1.00 83.31 180 TYR A C 1
ATOM 1437 O O . TYR A 1 180 ? 8.229 0.664 1.562 1.00 83.31 180 TYR A O 1
ATOM 1445 N N . LEU A 1 181 ? 7.826 -1.121 2.861 1.00 79.62 181 LEU A N 1
ATOM 1446 C CA . LEU A 1 181 ? 9.082 -1.053 3.619 1.00 79.62 181 LEU A CA 1
ATOM 1447 C C . LEU A 1 181 ? 10.196 -1.897 2.999 1.00 79.62 181 LEU A C 1
ATOM 1449 O O . LEU A 1 181 ? 11.335 -1.862 3.466 1.00 79.62 181 LEU A O 1
ATOM 1453 N N . TYR A 1 182 ? 9.890 -2.678 1.964 1.00 85.31 182 TYR A N 1
ATOM 1454 C CA . TYR A 1 182 ? 10.895 -3.469 1.277 1.00 85.31 182 TYR A CA 1
ATOM 1455 C C . TYR A 1 182 ? 11.885 -2.546 0.558 1.00 85.31 182 TYR A C 1
ATOM 1457 O O . TYR A 1 182 ? 11.508 -1.590 -0.116 1.00 85.31 182 TYR A O 1
ATOM 1465 N N . SER A 1 183 ? 13.176 -2.822 0.734 1.00 78.62 183 SER A N 1
ATOM 1466 C CA . SER A 1 183 ? 14.267 -2.058 0.117 1.00 78.62 183 SER A CA 1
ATOM 1467 C C . SER A 1 183 ? 14.823 -2.728 -1.143 1.00 78.62 183 SER A C 1
ATOM 1469 O O . SER A 1 183 ? 15.544 -2.104 -1.925 1.00 78.62 183 SER A O 1
ATOM 1471 N N . LYS A 1 184 ? 14.508 -4.012 -1.356 1.00 88.38 184 LYS A N 1
ATOM 1472 C CA . LYS A 1 184 ? 15.045 -4.817 -2.454 1.00 88.38 184 LYS A CA 1
ATOM 1473 C C . LYS A 1 184 ? 14.109 -4.778 -3.655 1.00 88.38 184 LYS A C 1
ATOM 1475 O O . LYS A 1 184 ? 12.921 -5.052 -3.549 1.00 88.38 184 LYS A O 1
ATOM 1480 N N . HIS A 1 185 ? 14.689 -4.561 -4.830 1.00 92.44 185 HIS A N 1
ATOM 1481 C CA . HIS A 1 185 ? 13.960 -4.559 -6.092 1.00 92.44 185 HIS A CA 1
ATOM 1482 C C . HIS A 1 185 ? 14.431 -5.687 -7.012 1.00 92.44 185 HIS A C 1
ATOM 1484 O O . HIS A 1 185 ? 15.613 -6.043 -7.035 1.00 92.44 185 HIS A O 1
ATOM 1490 N N . VAL A 1 186 ? 13.501 -6.244 -7.787 1.00 94.50 186 VAL A N 1
ATOM 1491 C CA . VAL A 1 186 ? 13.794 -7.156 -8.902 1.00 94.50 186 VAL A CA 1
ATOM 1492 C C . VAL A 1 186 ? 13.221 -6.593 -10.195 1.00 94.50 186 VAL A C 1
ATOM 1494 O O . VAL A 1 186 ? 12.184 -5.929 -10.201 1.00 94.50 186 VAL A O 1
ATOM 1497 N N . TYR A 1 187 ? 13.909 -6.870 -11.300 1.00 96.19 187 TYR A N 1
ATOM 1498 C CA . TYR A 1 187 ? 13.674 -6.210 -12.579 1.00 96.19 187 TYR A CA 1
ATOM 1499 C C . TYR A 1 187 ? 13.259 -7.225 -13.639 1.00 96.19 187 TYR A C 1
ATOM 1501 O O . TYR A 1 187 ? 14.012 -8.148 -13.962 1.00 96.19 187 TYR A O 1
ATOM 1509 N N . GLY A 1 188 ? 12.057 -7.047 -14.172 1.00 96.44 188 GLY A N 1
ATOM 1510 C CA . GLY A 1 188 ? 11.489 -7.826 -15.262 1.00 96.44 188 GLY A CA 1
ATOM 1511 C C . GLY A 1 188 ? 11.491 -7.032 -16.562 1.00 96.44 188 GLY A C 1
ATOM 1512 O O . GLY A 1 188 ? 11.397 -5.805 -16.554 1.00 96.44 188 GLY A O 1
ATOM 1513 N N . TYR A 1 189 ? 11.578 -7.732 -17.686 1.00 97.56 189 TYR A N 1
ATOM 1514 C CA . TYR A 1 189 ? 11.510 -7.159 -19.023 1.00 97.56 189 TYR A CA 1
ATOM 1515 C C . TYR A 1 189 ? 10.482 -7.896 -19.877 1.00 97.56 189 TYR A C 1
ATOM 1517 O O . TYR A 1 189 ? 10.388 -9.126 -19.857 1.00 97.56 189 TYR A O 1
ATOM 1525 N N . ILE A 1 190 ? 9.744 -7.122 -20.670 1.00 97.75 190 ILE A N 1
ATOM 1526 C CA . ILE A 1 190 ? 8.811 -7.606 -21.682 1.00 97.75 190 ILE A CA 1
ATOM 1527 C C . ILE A 1 190 ? 9.142 -6.918 -23.008 1.00 97.75 190 ILE A C 1
ATOM 1529 O O . ILE A 1 190 ? 9.283 -5.694 -23.082 1.00 97.75 190 ILE A O 1
ATOM 1533 N N . SER A 1 191 ? 9.226 -7.714 -24.074 1.00 96.19 191 SER A N 1
ATOM 1534 C CA . SER A 1 191 ? 9.553 -7.242 -25.423 1.00 96.19 191 SER A CA 1
ATOM 1535 C C . SER A 1 191 ? 8.611 -6.128 -25.904 1.00 96.19 191 SER A C 1
ATOM 1537 O O . SER A 1 191 ? 7.400 -6.164 -25.662 1.00 96.19 191 SER A O 1
ATOM 1539 N N . ASN A 1 192 ? 9.154 -5.152 -26.640 1.00 93.44 192 ASN A N 1
ATOM 1540 C CA . ASN A 1 192 ? 8.373 -4.062 -27.241 1.00 93.44 192 ASN A CA 1
ATOM 1541 C C . ASN A 1 192 ? 7.344 -4.549 -28.278 1.00 93.44 192 ASN A C 1
ATOM 1543 O O . ASN A 1 192 ? 6.344 -3.878 -28.501 1.00 93.44 192 ASN A O 1
ATOM 1547 N N . THR A 1 193 ? 7.575 -5.716 -28.878 1.00 93.38 193 THR A N 1
ATOM 1548 C CA . THR A 1 193 ? 6.662 -6.355 -29.841 1.00 93.38 193 THR A CA 1
ATOM 1549 C C . THR A 1 193 ? 5.542 -7.154 -29.175 1.00 93.38 193 THR A C 1
ATOM 1551 O O . THR A 1 193 ? 4.581 -7.522 -29.842 1.00 93.38 193 THR A O 1
ATOM 1554 N N . ALA A 1 194 ? 5.643 -7.431 -27.872 1.00 93.06 194 ALA A N 1
ATOM 1555 C CA . ALA A 1 194 ? 4.647 -8.221 -27.160 1.00 93.06 194 ALA A CA 1
ATOM 1556 C C . ALA A 1 194 ? 3.390 -7.391 -26.848 1.00 93.06 194 ALA A C 1
ATOM 1558 O O . ALA A 1 194 ? 3.480 -6.222 -26.454 1.00 93.06 194 ALA A O 1
ATOM 1559 N N . THR A 1 195 ? 2.217 -8.007 -26.976 1.00 90.25 195 THR A N 1
ATOM 1560 C CA . THR A 1 195 ? 0.901 -7.385 -26.760 1.00 90.25 195 THR A CA 1
ATOM 1561 C C . THR A 1 195 ? 0.048 -8.237 -25.825 1.00 90.25 195 THR A C 1
ATOM 1563 O O . THR A 1 195 ? 0.174 -9.458 -25.830 1.00 90.25 195 THR A O 1
ATOM 1566 N N . GLY A 1 196 ? -0.857 -7.619 -25.062 1.00 91.69 196 GLY A N 1
ATOM 1567 C CA . GLY A 1 196 ? -1.742 -8.341 -24.141 1.00 91.69 196 GLY A CA 1
ATOM 1568 C C . GLY A 1 196 ? -0.979 -9.067 -23.027 1.00 91.69 196 GLY A C 1
ATOM 1569 O O . GLY A 1 196 ? 0.005 -8.542 -22.500 1.00 91.69 196 GLY A O 1
ATOM 1570 N N . VAL A 1 197 ? -1.433 -10.274 -22.679 1.00 95.50 197 VAL A N 1
ATOM 1571 C CA . VAL A 1 197 ? -0.786 -11.141 -21.682 1.00 95.50 197 VAL A CA 1
ATOM 1572 C C . VAL A 1 197 ? 0.525 -11.684 -22.245 1.00 95.50 197 VAL A C 1
ATOM 1574 O O . VAL A 1 197 ? 0.538 -12.406 -23.238 1.00 95.50 197 VAL A O 1
ATOM 1577 N N . SER A 1 198 ? 1.639 -11.308 -21.620 1.00 96.38 198 SER A N 1
ATOM 1578 C CA . SER A 1 198 ? 2.985 -11.541 -22.145 1.00 96.38 198 SER A CA 1
ATOM 1579 C C . SER A 1 198 ? 3.902 -12.193 -21.114 1.00 96.38 198 SER A C 1
ATOM 1581 O O . SER A 1 198 ? 3.800 -11.935 -19.915 1.00 96.38 198 SER A O 1
ATOM 1583 N N . SER A 1 199 ? 4.838 -13.014 -21.591 1.00 96.56 199 SER A N 1
ATOM 1584 C CA . SER A 1 199 ? 5.920 -13.545 -20.757 1.00 96.56 199 SER A CA 1
ATOM 1585 C C . SER A 1 199 ? 6.845 -12.428 -20.282 1.00 96.56 199 SER A C 1
ATOM 1587 O O . SER A 1 199 ? 7.137 -11.496 -21.034 1.00 96.56 199 SER A O 1
ATOM 1589 N N . ILE A 1 200 ? 7.332 -12.571 -19.054 1.00 96.75 200 ILE A N 1
ATOM 1590 C CA . ILE A 1 200 ? 8.308 -11.677 -18.437 1.00 96.75 200 ILE A CA 1
ATOM 1591 C C . ILE A 1 200 ? 9.601 -12.466 -18.258 1.00 96.75 200 ILE A C 1
ATOM 1593 O O . ILE A 1 200 ? 9.568 -13.627 -17.855 1.00 96.75 200 ILE A O 1
ATOM 1597 N N . VAL A 1 201 ? 10.735 -11.844 -18.553 1.00 95.62 201 VAL A N 1
ATOM 1598 C CA . VAL A 1 201 ? 12.062 -12.408 -18.271 1.00 95.62 201 VAL A CA 1
ATOM 1599 C C . VAL A 1 201 ? 12.811 -11.499 -17.310 1.00 95.62 201 VAL A C 1
ATOM 1601 O O . VAL A 1 201 ? 12.479 -10.321 -17.193 1.00 95.62 201 VAL A O 1
ATOM 1604 N N . ALA A 1 202 ? 13.839 -12.011 -16.635 1.00 95.06 202 ALA A N 1
ATOM 1605 C CA . ALA A 1 202 ? 14.717 -11.156 -15.846 1.00 95.06 202 ALA A CA 1
ATOM 1606 C C . ALA A 1 202 ? 15.373 -10.108 -16.761 1.00 95.06 202 ALA A C 1
ATOM 1608 O O . ALA A 1 202 ? 15.956 -10.459 -17.789 1.00 95.06 202 ALA A O 1
ATOM 1609 N N . ALA A 1 203 ? 15.311 -8.829 -16.397 1.00 94.12 203 ALA A N 1
ATOM 1610 C CA . ALA A 1 203 ? 15.882 -7.751 -17.205 1.00 94.12 203 ALA A CA 1
ATOM 1611 C C . ALA A 1 203 ? 17.417 -7.834 -17.320 1.00 94.12 203 ALA A C 1
ATOM 1613 O O . ALA A 1 203 ? 17.987 -7.287 -18.255 1.00 94.12 203 ALA A O 1
ATOM 1614 N N . SER A 1 204 ? 18.086 -8.560 -16.421 1.00 91.31 204 SER A N 1
ATOM 1615 C CA . SER A 1 204 ? 19.516 -8.881 -16.521 1.00 91.31 204 SER A CA 1
ATOM 1616 C C . SER A 1 204 ? 19.841 -9.954 -17.567 1.00 91.31 204 SER A C 1
ATOM 1618 O O . SER A 1 204 ? 21.000 -10.128 -17.910 1.00 91.31 204 SER A O 1
ATOM 1620 N N . SER A 1 205 ? 18.843 -10.687 -18.074 1.00 91.94 205 SER A N 1
ATOM 1621 C CA . SER A 1 205 ? 19.038 -11.783 -19.041 1.00 91.94 205 SER A CA 1
ATOM 1622 C C . SER A 1 205 ? 18.889 -11.364 -20.508 1.00 91.94 205 SER A C 1
ATOM 1624 O O . SER A 1 205 ? 18.967 -12.206 -21.401 1.00 91.94 205 SER A O 1
ATOM 1626 N N . ILE A 1 206 ? 18.619 -10.082 -20.773 1.00 93.50 206 ILE A N 1
ATOM 1627 C CA . ILE A 1 206 ? 18.370 -9.573 -22.127 1.00 93.50 206 ILE A CA 1
ATOM 1628 C C . ILE A 1 206 ? 19.634 -8.956 -22.717 1.00 93.50 206 ILE A C 1
ATOM 1630 O O . ILE A 1 206 ? 20.443 -8.396 -21.993 1.00 93.50 206 ILE A O 1
ATOM 1634 N N . ASN A 1 207 ? 19.746 -8.955 -24.046 1.00 93.31 207 ASN A N 1
ATOM 1635 C CA . ASN A 1 207 ? 20.824 -8.242 -24.734 1.00 93.31 207 ASN A CA 1
ATOM 1636 C C . ASN A 1 207 ? 20.466 -6.759 -24.943 1.00 93.31 207 ASN A C 1
ATOM 1638 O O . ASN A 1 207 ? 19.328 -6.472 -25.358 1.00 93.31 207 ASN A O 1
ATOM 1642 N N . PRO A 1 208 ? 21.422 -5.828 -24.764 1.00 94.31 208 PRO A N 1
ATOM 1643 C CA . PRO A 1 208 ? 21.191 -4.410 -25.007 1.00 94.31 208 PRO A CA 1
ATOM 1644 C C . PRO A 1 208 ? 20.895 -4.125 -26.489 1.00 94.31 208 PRO A C 1
ATOM 1646 O O . PRO A 1 208 ? 21.362 -4.823 -27.393 1.00 94.31 208 PRO A O 1
ATOM 1649 N N . ASP A 1 209 ? 20.112 -3.081 -26.760 1.00 94.38 209 ASP A N 1
ATOM 1650 C CA . ASP A 1 209 ? 19.879 -2.566 -28.113 1.00 94.38 209 ASP A CA 1
ATOM 1651 C C . ASP A 1 209 ? 20.907 -1.487 -28.448 1.00 94.38 209 ASP A C 1
ATOM 1653 O O . ASP A 1 209 ? 20.729 -0.305 -28.161 1.00 94.38 209 ASP A O 1
ATOM 1657 N N . MET A 1 210 ? 21.993 -1.908 -29.092 1.00 94.06 210 MET A N 1
ATOM 1658 C CA . MET A 1 210 ? 23.127 -1.044 -29.428 1.00 94.06 210 MET A CA 1
ATOM 1659 C C . MET A 1 210 ? 22.761 0.146 -30.327 1.00 94.06 210 MET A C 1
ATOM 1661 O O . MET A 1 210 ? 23.508 1.124 -30.358 1.00 94.06 210 MET A O 1
ATOM 1665 N N . ASN A 1 211 ? 21.612 0.109 -31.012 1.00 94.38 211 ASN A N 1
ATOM 1666 C CA . ASN A 1 211 ? 21.135 1.228 -31.830 1.00 94.38 211 ASN A CA 1
ATOM 1667 C C . ASN A 1 211 ? 20.664 2.425 -30.991 1.00 94.38 211 ASN A C 1
ATOM 1669 O O . ASN A 1 211 ? 20.454 3.505 -31.537 1.00 94.38 211 ASN A O 1
ATOM 1673 N N . LEU A 1 212 ? 20.490 2.252 -29.676 1.00 94.25 212 LEU A N 1
ATOM 1674 C CA . LEU A 1 212 ? 20.093 3.331 -28.771 1.00 94.25 212 LEU A CA 1
ATOM 1675 C C . LEU A 1 212 ? 21.279 4.188 -28.300 1.00 94.25 212 LEU A C 1
ATOM 1677 O O . LEU A 1 212 ? 21.069 5.192 -27.622 1.00 94.25 212 LEU A O 1
ATOM 1681 N N . LYS A 1 213 ? 22.524 3.825 -28.641 1.00 92.06 213 LYS A N 1
ATOM 1682 C CA . LYS A 1 213 ? 23.707 4.632 -28.306 1.00 92.06 213 LYS A CA 1
ATOM 1683 C C . LYS A 1 213 ? 23.615 6.006 -28.959 1.00 92.06 213 LYS A C 1
ATOM 1685 O O . LYS A 1 213 ? 23.499 6.099 -30.178 1.00 92.06 213 LYS A O 1
ATOM 1690 N N . ASN A 1 214 ? 23.729 7.067 -28.158 1.00 89.44 214 ASN A N 1
ATOM 1691 C CA . ASN A 1 214 ? 23.584 8.454 -28.620 1.00 89.44 214 ASN A CA 1
ATOM 1692 C C . ASN A 1 214 ? 22.215 8.755 -29.263 1.00 89.44 214 ASN A C 1
ATOM 1694 O O . ASN A 1 214 ? 22.092 9.704 -30.039 1.00 89.44 214 ASN A O 1
ATOM 1698 N N . ALA A 1 215 ? 21.194 7.945 -28.966 1.00 91.75 215 ALA A N 1
ATOM 1699 C CA . ALA A 1 215 ? 19.834 8.153 -29.440 1.00 91.75 215 ALA A CA 1
ATOM 1700 C C . ALA A 1 215 ? 19.011 8.974 -28.436 1.00 91.75 215 ALA A C 1
ATOM 1702 O O . ALA A 1 215 ? 19.468 9.340 -27.351 1.00 91.75 215 ALA A O 1
ATOM 1703 N N . GLN A 1 216 ? 17.768 9.249 -28.814 1.00 91.88 216 GLN A N 1
ATOM 1704 C CA . GLN A 1 216 ? 16.749 9.802 -27.934 1.00 91.88 216 GLN A CA 1
ATOM 1705 C C . GLN A 1 216 ? 15.722 8.722 -27.590 1.00 91.88 216 GLN A C 1
ATOM 1707 O O . GLN A 1 216 ? 15.320 7.954 -28.465 1.00 91.88 216 GLN A O 1
ATOM 1712 N N . LEU A 1 217 ? 15.293 8.678 -26.332 1.00 92.81 217 LEU A N 1
ATOM 1713 C CA . LEU A 1 217 ? 14.269 7.764 -25.833 1.00 92.81 217 LEU A CA 1
ATOM 1714 C C . LEU A 1 217 ? 13.017 8.526 -25.440 1.00 92.81 217 LEU A C 1
ATOM 1716 O O . LEU A 1 217 ? 13.092 9.614 -24.861 1.00 92.81 217 LEU A O 1
ATOM 1720 N N . ASN A 1 218 ? 11.873 7.892 -25.660 1.00 94.19 218 ASN A N 1
ATOM 1721 C CA . ASN A 1 218 ? 10.651 8.270 -24.972 1.00 94.19 218 ASN A CA 1
ATOM 1722 C C . ASN A 1 218 ? 10.396 7.287 -23.832 1.00 94.19 218 ASN A C 1
ATOM 1724 O O . ASN A 1 218 ? 10.481 6.068 -24.014 1.00 94.19 218 ASN A O 1
ATOM 1728 N N . ILE A 1 219 ? 10.088 7.835 -22.661 1.00 94.06 219 ILE A N 1
ATOM 1729 C CA . ILE A 1 219 ? 9.791 7.083 -21.447 1.00 94.06 219 ILE A CA 1
ATOM 1730 C C . ILE A 1 219 ? 8.352 7.387 -21.053 1.00 94.06 219 ILE A C 1
ATOM 1732 O O . ILE A 1 219 ? 8.001 8.547 -20.831 1.00 94.06 219 ILE A O 1
ATOM 1736 N N . ASN A 1 220 ? 7.533 6.346 -20.928 1.00 92.12 220 ASN A N 1
ATOM 1737 C CA . ASN A 1 220 ? 6.188 6.456 -20.366 1.00 92.12 220 ASN A CA 1
ATOM 1738 C C . ASN A 1 220 ? 6.095 5.605 -19.104 1.00 92.12 220 ASN A C 1
ATOM 1740 O O . ASN A 1 220 ? 6.493 4.441 -19.123 1.00 92.12 220 ASN A O 1
ATOM 1744 N N . MET A 1 221 ? 5.516 6.144 -18.035 1.00 89.75 221 MET A N 1
ATOM 1745 C CA . MET A 1 221 ? 5.037 5.316 -16.938 1.00 89.75 221 MET A CA 1
ATOM 1746 C C . MET A 1 221 ? 3.775 4.603 -17.420 1.00 89.75 221 MET A C 1
ATOM 1748 O O . MET A 1 221 ? 2.774 5.236 -17.757 1.00 89.75 221 MET A O 1
ATOM 1752 N N . ALA A 1 222 ? 3.838 3.280 -17.469 1.00 85.06 222 ALA A N 1
ATOM 1753 C CA . ALA A 1 222 ? 2.730 2.451 -17.896 1.00 85.06 222 ALA A CA 1
ATOM 1754 C C . ALA A 1 222 ? 1.760 2.192 -16.750 1.00 85.06 222 ALA A C 1
ATOM 1756 O O . ALA A 1 222 ? 0.578 2.435 -16.953 1.00 85.06 222 ALA A O 1
ATOM 1757 N N . PHE A 1 223 ? 2.260 1.727 -15.598 1.00 89.69 223 PHE A N 1
ATOM 1758 C CA . PHE A 1 223 ? 1.452 1.323 -14.446 1.00 89.69 223 PHE A CA 1
ATOM 1759 C C . PHE A 1 223 ? 2.190 1.548 -13.127 1.00 89.69 223 PHE A C 1
ATOM 1761 O O . PHE A 1 223 ? 3.419 1.493 -13.071 1.00 89.69 223 PHE A O 1
ATOM 1768 N N . LEU A 1 224 ? 1.417 1.733 -12.065 1.00 89.25 224 LEU A N 1
ATOM 1769 C CA . LEU A 1 224 ? 1.856 1.714 -10.678 1.00 89.25 224 LEU A CA 1
ATOM 1770 C C . LEU A 1 224 ? 0.813 0.928 -9.883 1.00 89.25 224 LEU A C 1
ATOM 1772 O O . LEU A 1 224 ? -0.381 1.132 -10.104 1.00 89.25 224 LEU A O 1
ATOM 1776 N N . ARG A 1 225 ? 1.274 0.068 -8.973 1.00 89.44 225 ARG A N 1
ATOM 1777 C CA . ARG A 1 225 ? 0.426 -0.630 -8.001 1.00 89.44 225 ARG A CA 1
ATOM 1778 C C . ARG A 1 225 ? 0.692 -0.109 -6.599 1.00 89.44 225 ARG A C 1
ATOM 1780 O O . ARG A 1 225 ? 1.856 -0.029 -6.206 1.00 89.44 225 ARG A O 1
ATOM 1787 N N . ALA A 1 226 ? -0.382 0.163 -5.863 1.00 88.81 226 ALA A N 1
ATOM 1788 C CA . ALA A 1 226 ? -0.339 0.427 -4.432 1.00 88.81 226 ALA A CA 1
ATOM 1789 C C . ALA A 1 226 ? -0.973 -0.737 -3.673 1.00 88.81 226 ALA A C 1
ATOM 1791 O O . ALA A 1 226 ? -2.181 -0.923 -3.674 1.00 88.81 226 ALA A O 1
ATOM 1792 N N . TYR A 1 227 ? -0.132 -1.551 -3.061 1.00 88.38 227 TYR A N 1
ATOM 1793 C CA . TYR A 1 227 ? -0.496 -2.659 -2.203 1.00 88.38 227 TYR A CA 1
ATOM 1794 C C . TYR A 1 227 ? 0.054 -2.382 -0.804 1.00 88.38 227 TYR A C 1
ATOM 1796 O O . TYR A 1 227 ? 1.274 -2.255 -0.620 1.00 88.38 227 TYR A O 1
ATOM 1804 N N . ASP A 1 228 ? -0.849 -2.331 0.171 1.00 84.06 228 ASP A N 1
ATOM 1805 C CA . ASP A 1 228 ? -0.545 -2.102 1.582 1.00 84.06 228 ASP A CA 1
ATOM 1806 C C . ASP A 1 228 ? 0.138 -0.762 1.862 1.00 84.06 228 ASP A C 1
ATOM 1808 O O . ASP A 1 228 ? 0.967 -0.699 2.758 1.00 84.06 228 ASP A O 1
ATOM 1812 N N . TYR A 1 229 ? -0.144 0.309 1.105 1.00 87.00 229 TYR A N 1
ATOM 1813 C CA . TYR A 1 229 ? 0.456 1.624 1.389 1.00 87.00 229 TYR A CA 1
ATOM 1814 C C . TYR A 1 229 ? 0.082 2.098 2.809 1.00 87.00 229 TYR A C 1
ATOM 1816 O O . TYR A 1 229 ? -0.961 1.713 3.324 1.00 87.00 229 TYR A O 1
ATOM 1824 N N . PRO A 1 230 ? 0.869 2.978 3.463 1.00 80.12 230 PRO A N 1
ATOM 1825 C CA . PRO A 1 230 ? 0.510 3.506 4.782 1.00 80.12 230 PRO A CA 1
ATOM 1826 C C . PRO A 1 230 ? -0.854 4.210 4.744 1.00 80.12 230 PRO A C 1
ATOM 1828 O O . PRO A 1 230 ? -0.987 5.282 4.145 1.00 80.12 230 PRO A O 1
ATOM 1831 N N . GLY A 1 231 ? -1.871 3.598 5.352 1.00 77.75 231 GLY A N 1
ATOM 1832 C CA . GLY A 1 231 ? -3.264 3.902 5.006 1.00 77.75 231 GLY A CA 1
ATOM 1833 C C . GLY A 1 231 ? -4.088 2.663 4.686 1.00 77.75 231 GLY A C 1
ATOM 1834 O O . GLY A 1 231 ? -3.559 1.563 4.577 1.00 77.75 231 GLY A O 1
ATOM 1835 N N . LYS A 1 232 ? -5.394 2.859 4.495 1.00 78.56 232 LYS A N 1
ATOM 1836 C CA . LYS A 1 232 ? -6.182 2.055 3.550 1.00 78.56 232 LYS A CA 1
ATOM 1837 C C . LYS A 1 232 ? -7.065 2.967 2.717 1.00 78.56 232 LYS A C 1
ATOM 1839 O O . LYS A 1 232 ? -7.385 4.084 3.128 1.00 78.56 232 LYS A O 1
ATOM 1844 N N . GLY A 1 233 ? -7.532 2.456 1.587 1.00 84.69 233 GLY A N 1
ATOM 1845 C CA . GLY A 1 233 ? -8.441 3.184 0.711 1.00 84.69 233 GLY A CA 1
ATOM 1846 C C . GLY A 1 233 ? -7.677 4.123 -0.206 1.00 84.69 233 GLY A C 1
ATOM 1847 O O . GLY A 1 233 ? -6.817 3.673 -0.944 1.00 84.69 233 GLY A O 1
ATOM 1848 N N . GLU A 1 234 ? -8.010 5.406 -0.213 1.00 89.44 234 GLU A N 1
ATOM 1849 C CA . GLU A 1 234 ? -7.487 6.329 -1.218 1.00 89.44 234 GLU A CA 1
ATOM 1850 C C . GLU A 1 234 ? -6.266 7.116 -0.723 1.00 89.44 234 GLU A C 1
ATOM 1852 O O . GLU A 1 234 ? -6.273 7.721 0.354 1.00 89.44 234 GLU A O 1
ATOM 1857 N N . HIS A 1 235 ? -5.222 7.138 -1.544 1.00 89.62 235 HIS A N 1
ATOM 1858 C CA . HIS A 1 235 ? -3.930 7.740 -1.252 1.00 89.62 235 HIS A CA 1
ATOM 1859 C C . HIS A 1 235 ? -3.590 8.836 -2.258 1.00 89.62 235 HIS A C 1
ATOM 1861 O O . HIS A 1 235 ? -3.758 8.674 -3.465 1.00 89.62 235 HIS A O 1
ATOM 1867 N N . ASN A 1 236 ? -3.012 9.923 -1.755 1.00 90.50 236 ASN A N 1
ATOM 1868 C CA . ASN A 1 236 ? -2.312 10.911 -2.561 1.00 90.50 236 ASN A CA 1
ATOM 1869 C C . ASN A 1 236 ? -0.835 10.535 -2.593 1.00 90.50 236 ASN A C 1
ATOM 1871 O O . ASN A 1 236 ? -0.163 10.546 -1.558 1.00 90.50 236 ASN A O 1
ATOM 1875 N N . ALA A 1 237 ? -0.305 10.241 -3.773 1.00 90.50 237 ALA A N 1
ATOM 1876 C CA . ALA A 1 237 ? 1.086 9.860 -3.939 1.00 90.50 237 ALA A CA 1
ATOM 1877 C C . ALA A 1 237 ? 1.831 10.809 -4.883 1.00 90.50 237 ALA A C 1
ATOM 1879 O O . ALA A 1 237 ? 1.301 11.299 -5.879 1.00 90.50 237 ALA A O 1
ATOM 1880 N N . PHE A 1 238 ? 3.094 11.065 -4.555 1.00 88.19 238 PHE A N 1
ATOM 1881 C CA . PHE A 1 238 ? 4.039 11.805 -5.376 1.00 88.19 238 PHE A CA 1
ATOM 1882 C C . PHE A 1 238 ? 4.928 10.815 -6.124 1.00 88.19 238 PHE A C 1
ATOM 1884 O O . PHE A 1 238 ? 5.523 9.923 -5.518 1.00 88.19 238 PHE A O 1
ATOM 1891 N N . PHE A 1 239 ? 5.055 11.004 -7.432 1.00 89.25 239 PHE A N 1
ATOM 1892 C CA . PHE A 1 239 ? 6.007 10.303 -8.280 1.00 89.25 239 PHE A CA 1
ATOM 1893 C C . PHE A 1 239 ? 7.048 11.282 -8.806 1.00 89.25 239 PHE A C 1
ATOM 1895 O O . PHE A 1 239 ? 6.715 12.220 -9.536 1.00 89.25 239 PHE A O 1
ATOM 1902 N N . GLY A 1 240 ? 8.305 11.023 -8.461 1.00 88.81 240 GLY A N 1
ATOM 1903 C CA . GLY A 1 240 ? 9.474 11.677 -9.028 1.00 88.81 240 GLY A CA 1
ATOM 1904 C C . GLY A 1 240 ? 10.258 10.698 -9.890 1.00 88.81 240 GLY A C 1
ATOM 1905 O O . GLY A 1 240 ? 10.566 9.588 -9.461 1.00 88.81 240 GLY A O 1
ATOM 1906 N N . PHE A 1 241 ? 10.609 11.111 -11.099 1.00 88.88 241 PHE A N 1
ATOM 1907 C CA . PHE A 1 241 ? 11.428 10.332 -12.015 1.00 88.88 241 PHE A CA 1
ATOM 1908 C C . PHE A 1 241 ? 12.512 11.217 -12.601 1.00 88.88 241 PHE A C 1
ATOM 1910 O O . PHE A 1 241 ? 12.246 12.243 -13.227 1.00 88.88 241 PHE A O 1
ATOM 1917 N N . HIS A 1 242 ? 13.746 10.803 -12.384 1.00 89.06 242 HIS A N 1
ATOM 1918 C CA . HIS A 1 242 ? 14.940 11.463 -12.856 1.00 89.06 242 HIS A CA 1
ATOM 1919 C C . HIS A 1 242 ? 15.646 10.557 -13.856 1.00 89.06 242 HIS A C 1
ATOM 1921 O O . HIS A 1 242 ? 15.761 9.352 -13.634 1.00 89.06 242 HIS A O 1
ATOM 1927 N N . GLY A 1 243 ? 16.140 11.141 -14.940 1.00 88.31 243 GLY A N 1
ATOM 1928 C CA . GLY A 1 243 ? 16.959 10.454 -15.923 1.00 88.31 243 GLY A CA 1
ATOM 1929 C C . GLY A 1 243 ? 18.222 11.238 -16.225 1.00 88.31 243 GLY A C 1
ATOM 1930 O O . GLY A 1 243 ? 18.179 12.450 -16.413 1.00 88.31 243 GLY A O 1
ATOM 1931 N N . SER A 1 244 ? 19.346 10.542 -16.302 1.00 86.81 244 SER A N 1
ATOM 1932 C CA . SER A 1 244 ? 20.625 11.123 -16.699 1.00 86.81 244 SER A CA 1
ATOM 1933 C C . SER A 1 244 ? 21.419 10.152 -17.563 1.00 86.81 244 SER A C 1
ATOM 1935 O O . SER A 1 244 ? 21.179 8.944 -17.592 1.00 86.81 244 SER A O 1
ATOM 1937 N N . THR A 1 245 ? 22.363 10.689 -18.323 1.00 86.56 245 THR A N 1
ATOM 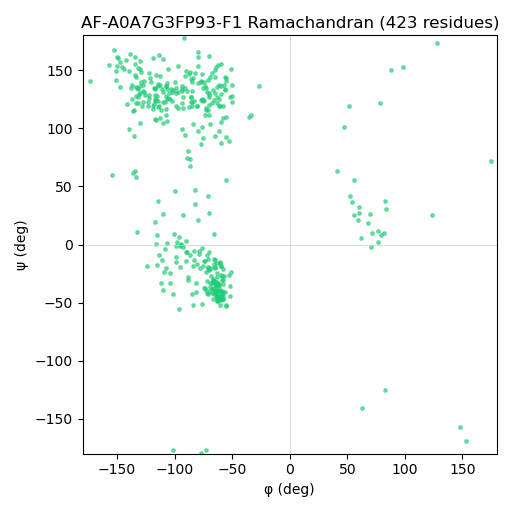1938 C CA . THR A 1 245 ? 23.276 9.894 -19.146 1.00 86.56 245 THR A CA 1
ATOM 1939 C C . THR A 1 245 ? 24.365 9.253 -18.293 1.00 86.56 245 THR A C 1
ATOM 1941 O O . THR A 1 245 ? 24.948 9.923 -17.441 1.00 86.56 245 THR A O 1
ATOM 1944 N N . ILE A 1 246 ? 24.718 8.000 -18.583 1.00 78.31 246 ILE A N 1
ATOM 1945 C CA . ILE A 1 246 ? 25.900 7.350 -18.000 1.00 78.31 246 ILE A CA 1
ATOM 1946 C C . ILE A 1 246 ? 27.117 7.638 -18.892 1.00 78.31 246 ILE A C 1
ATOM 1948 O O . ILE A 1 246 ? 27.052 7.467 -20.113 1.00 78.31 246 ILE A O 1
ATOM 1952 N N . GLY A 1 247 ? 28.222 8.065 -18.269 1.00 67.25 247 GLY A N 1
ATOM 1953 C CA . GLY A 1 247 ? 29.507 8.337 -18.924 1.00 67.25 247 GLY A CA 1
ATOM 1954 C C . GLY A 1 247 ? 29.763 9.815 -19.241 1.00 67.25 247 GLY A C 1
ATOM 1955 O O . GLY A 1 247 ? 28.844 10.606 -19.436 1.00 67.25 247 GLY A O 1
ATOM 1956 N N . THR A 1 248 ? 31.040 10.208 -19.304 1.00 51.59 248 THR A N 1
ATOM 1957 C CA . THR A 1 248 ? 31.444 11.576 -19.658 1.00 51.59 248 THR A CA 1
ATOM 1958 C C . THR A 1 248 ? 31.250 11.812 -21.154 1.00 51.59 248 THR A C 1
ATOM 1960 O O . THR A 1 248 ? 31.949 11.238 -21.997 1.00 51.59 248 THR A O 1
ATOM 1963 N N . SER A 1 249 ? 30.294 12.673 -21.503 1.00 48.56 249 SER A N 1
ATOM 1964 C CA . SER A 1 249 ? 30.259 13.260 -22.838 1.00 48.56 249 SER A CA 1
ATOM 1965 C C . SER A 1 249 ? 31.330 14.347 -22.923 1.00 48.56 249 SER A C 1
ATOM 1967 O O . SER A 1 249 ? 31.350 15.275 -22.118 1.00 48.56 249 SER A O 1
ATOM 1969 N N . THR A 1 250 ? 32.224 14.266 -23.909 1.00 48.94 250 THR A N 1
ATOM 1970 C CA . THR A 1 250 ? 33.155 15.361 -24.236 1.00 48.94 250 THR A CA 1
ATOM 1971 C C . THR A 1 250 ? 32.441 16.561 -24.866 1.00 48.94 250 THR A C 1
ATOM 1973 O O . THR A 1 250 ? 33.055 17.606 -25.064 1.00 48.94 250 THR A O 1
ATOM 1976 N N . VAL A 1 251 ? 31.143 16.443 -25.171 1.00 54.16 251 VAL A N 1
ATOM 1977 C CA . VAL A 1 251 ? 30.314 17.512 -25.730 1.00 54.16 251 VAL A CA 1
ATOM 1978 C C . VAL A 1 251 ? 28.960 17.522 -25.013 1.00 54.16 251 VAL A C 1
ATOM 1980 O O . VAL A 1 251 ? 28.164 16.601 -25.165 1.00 54.16 251 VAL A O 1
ATOM 1983 N N . LYS A 1 252 ? 28.703 18.613 -24.283 1.00 48.22 252 LYS A N 1
ATOM 1984 C CA . LYS A 1 252 ? 27.529 18.914 -23.438 1.00 48.22 252 LYS A CA 1
ATOM 1985 C C . LYS A 1 252 ? 27.525 18.240 -22.059 1.00 48.22 252 LYS A C 1
ATOM 1987 O O . LYS A 1 252 ? 27.563 17.025 -21.923 1.00 48.22 252 LYS A O 1
ATOM 1992 N N . THR A 1 253 ? 27.464 19.116 -21.058 1.00 46.56 253 THR A N 1
ATOM 1993 C CA . THR A 1 253 ? 27.056 18.907 -19.661 1.00 46.56 253 THR A CA 1
ATOM 1994 C C . THR A 1 253 ? 26.078 17.743 -19.504 1.00 46.56 253 THR A C 1
ATOM 1996 O O . THR A 1 253 ? 25.141 17.660 -20.301 1.00 46.56 253 THR A O 1
ATOM 1999 N N . ASN A 1 254 ? 26.270 16.893 -18.483 1.00 53.34 254 ASN A N 1
ATOM 2000 C CA . ASN A 1 254 ? 25.305 15.867 -18.060 1.00 53.34 254 ASN A CA 1
ATOM 2001 C C . ASN A 1 254 ? 23.882 16.404 -18.237 1.00 53.34 254 ASN A C 1
ATOM 2003 O O . ASN A 1 254 ? 23.494 17.369 -17.581 1.00 53.34 254 ASN A O 1
ATOM 2007 N N . THR A 1 255 ? 23.152 15.858 -19.210 1.00 64.38 255 THR A N 1
ATOM 2008 C CA . THR A 1 255 ? 21.792 16.322 -19.477 1.00 64.38 255 THR A CA 1
ATOM 2009 C C . THR A 1 255 ? 20.893 15.576 -18.510 1.00 64.38 255 THR A C 1
ATOM 2011 O O . THR A 1 255 ? 20.671 14.376 -18.656 1.00 64.38 255 THR A O 1
ATOM 2014 N N . GLU A 1 256 ? 20.460 16.283 -17.474 1.00 77.31 256 GLU A N 1
ATOM 2015 C CA . GLU A 1 256 ? 19.547 15.773 -16.463 1.00 77.31 256 GLU A CA 1
ATOM 2016 C C . GLU A 1 256 ? 18.103 16.072 -16.863 1.00 77.31 256 GLU A C 1
ATOM 2018 O O . GLU A 1 256 ? 17.760 17.185 -17.266 1.00 77.31 256 GLU A O 1
ATOM 2023 N N . TYR A 1 257 ? 17.251 15.066 -16.727 1.00 83.00 257 TYR A N 1
ATOM 2024 C CA . TYR A 1 257 ? 15.824 15.131 -16.990 1.00 83.00 257 TYR A CA 1
ATOM 2025 C C . TYR A 1 257 ? 15.089 14.863 -15.684 1.00 83.00 257 TYR A C 1
ATOM 2027 O O . TYR A 1 257 ? 15.424 13.922 -14.969 1.00 83.00 257 TYR A O 1
ATOM 2035 N N . ASN A 1 258 ? 14.084 15.675 -15.371 1.00 84.44 258 ASN A N 1
ATOM 2036 C CA . ASN A 1 258 ? 13.292 15.540 -14.153 1.00 84.44 258 ASN A CA 1
ATOM 2037 C C . ASN A 1 258 ? 11.807 15.603 -14.493 1.00 84.44 258 ASN A C 1
ATOM 2039 O O . ASN A 1 258 ? 11.369 16.477 -15.241 1.00 84.44 258 ASN A O 1
ATOM 2043 N N . TYR A 1 259 ? 11.043 14.683 -13.926 1.00 86.69 259 TYR A N 1
ATOM 2044 C CA . TYR A 1 259 ? 9.599 14.614 -14.044 1.00 86.69 259 TYR A CA 1
ATOM 2045 C C . TYR A 1 259 ? 9.006 14.393 -12.661 1.00 86.69 259 TYR A C 1
ATOM 2047 O O . TYR A 1 259 ? 9.390 13.452 -11.977 1.00 86.69 259 TYR A O 1
ATOM 2055 N N . ASN A 1 260 ? 8.048 15.228 -12.274 1.00 85.94 260 ASN A N 1
ATOM 2056 C CA . ASN A 1 260 ? 7.383 15.141 -10.981 1.00 85.94 260 ASN A CA 1
ATOM 2057 C C . ASN A 1 260 ? 5.871 15.273 -11.177 1.00 85.94 260 ASN A C 1
ATOM 2059 O O . ASN A 1 260 ? 5.420 16.155 -11.914 1.00 85.94 260 ASN A O 1
ATOM 2063 N N . ARG A 1 261 ? 5.084 14.425 -10.513 1.00 85.06 261 ARG A N 1
ATOM 2064 C CA . ARG A 1 261 ? 3.617 14.480 -10.546 1.00 85.06 261 ARG A CA 1
ATOM 2065 C C . ARG A 1 261 ? 3.019 13.934 -9.249 1.00 85.06 261 ARG A C 1
ATOM 2067 O O . ARG A 1 261 ? 3.481 12.917 -8.748 1.00 85.06 261 ARG A O 1
ATOM 2074 N N . ASN A 1 262 ? 1.942 14.562 -8.783 1.00 85.62 262 ASN A N 1
ATOM 2075 C CA . ASN A 1 262 ? 1.032 13.971 -7.801 1.00 85.62 262 ASN A CA 1
ATOM 2076 C C . ASN A 1 262 ? -0.095 13.213 -8.508 1.00 85.62 262 ASN A C 1
ATOM 2078 O O . ASN A 1 262 ? -0.557 13.641 -9.569 1.00 85.62 262 ASN A O 1
ATOM 2082 N N . PHE A 1 263 ? -0.545 12.114 -7.921 1.00 86.00 263 PHE A N 1
ATOM 2083 C CA . PHE A 1 263 ? -1.669 11.328 -8.411 1.00 86.00 263 PHE A CA 1
ATOM 2084 C C . PHE A 1 263 ? -2.419 10.690 -7.243 1.00 86.00 263 PHE A C 1
ATOM 2086 O O . PHE A 1 263 ? -1.867 10.500 -6.159 1.00 86.00 263 PHE A O 1
ATOM 2093 N N . GLU A 1 264 ? -3.678 10.365 -7.496 1.00 89.06 264 GLU A N 1
ATOM 2094 C CA . GLU A 1 264 ? -4.533 9.627 -6.576 1.00 89.06 264 GLU A CA 1
ATOM 2095 C C . GLU A 1 264 ? -4.452 8.140 -6.926 1.00 89.06 264 GLU A C 1
ATOM 2097 O O . GLU A 1 264 ? -4.450 7.768 -8.104 1.00 89.06 264 GLU A O 1
ATOM 2102 N N . VAL A 1 265 ? -4.332 7.291 -5.911 1.00 87.38 265 VAL A N 1
ATOM 2103 C CA . VAL A 1 265 ? -4.285 5.838 -6.062 1.00 87.38 265 VAL A CA 1
ATOM 2104 C C . VAL A 1 265 ? -5.131 5.178 -4.987 1.00 87.38 265 VAL A C 1
ATOM 2106 O O . VAL A 1 265 ? -5.045 5.533 -3.815 1.00 87.38 265 VAL A O 1
ATOM 2109 N N . ASN A 1 266 ? -5.941 4.204 -5.393 1.00 87.69 266 ASN A N 1
ATOM 2110 C CA . ASN A 1 266 ? -6.659 3.357 -4.457 1.00 87.69 266 ASN A CA 1
ATOM 2111 C C . ASN A 1 266 ? -5.776 2.188 -4.018 1.00 87.69 266 ASN A C 1
ATOM 2113 O O . ASN A 1 266 ? -5.015 1.624 -4.799 1.00 87.69 266 ASN A O 1
ATOM 2117 N N . GLU A 1 267 ? -5.897 1.823 -2.756 1.00 85.31 267 GLU A N 1
ATOM 2118 C CA . GLU A 1 267 ? -5.316 0.623 -2.183 1.00 85.31 267 GLU A CA 1
ATOM 2119 C C . GLU A 1 267 ? -5.769 -0.622 -2.963 1.00 85.31 267 GLU A C 1
ATOM 2121 O O . GLU A 1 267 ? -6.920 -0.718 -3.395 1.00 85.31 267 GLU A O 1
ATOM 2126 N N . ASP A 1 268 ? -4.842 -1.562 -3.148 1.00 82.00 268 ASP A N 1
ATOM 2127 C CA . ASP A 1 268 ? -4.974 -2.785 -3.949 1.00 82.00 268 ASP A CA 1
ATOM 2128 C C . ASP A 1 268 ? -5.233 -2.565 -5.448 1.00 82.00 268 ASP A C 1
ATOM 2130 O O . ASP A 1 268 ? -5.407 -3.528 -6.203 1.00 82.00 268 ASP A O 1
ATOM 2134 N N . ASP A 1 269 ? -5.207 -1.316 -5.914 1.00 77.69 269 ASP A N 1
ATOM 2135 C CA . ASP A 1 269 ? -5.394 -1.008 -7.320 1.00 77.69 269 ASP A CA 1
ATOM 2136 C C . ASP A 1 269 ? -4.186 -1.474 -8.141 1.00 77.69 269 ASP A C 1
ATOM 2138 O O . ASP A 1 269 ? -3.021 -1.178 -7.858 1.00 77.69 269 ASP A O 1
ATOM 2142 N N . GLU A 1 270 ? -4.469 -2.257 -9.179 1.00 71.00 270 GLU A N 1
ATOM 2143 C CA . GLU A 1 270 ? -3.440 -2.927 -9.971 1.00 71.00 270 GLU A CA 1
ATOM 2144 C C . GLU A 1 270 ? -2.868 -2.014 -11.069 1.00 71.00 270 GLU A C 1
ATOM 2146 O O . GLU A 1 270 ? -1.797 -2.309 -11.606 1.00 71.00 270 GLU A O 1
ATOM 2151 N N . ALA A 1 271 ? -3.576 -0.928 -11.423 1.00 66.88 271 ALA A N 1
ATOM 2152 C CA . ALA A 1 271 ? -3.243 -0.056 -12.553 1.00 66.88 271 ALA A CA 1
ATOM 2153 C C . ALA A 1 271 ? -3.772 1.382 -12.409 1.00 66.88 271 ALA A C 1
ATOM 2155 O O . ALA A 1 271 ? -4.509 1.877 -13.270 1.00 66.88 271 ALA A O 1
ATOM 2156 N N . SER A 1 272 ? -3.335 2.071 -11.359 1.00 63.22 272 SER A N 1
ATOM 2157 C CA . SER A 1 272 ? -3.852 3.393 -10.961 1.00 63.22 272 SER A CA 1
ATOM 2158 C C . SER A 1 272 ? -3.473 4.534 -11.898 1.00 63.22 272 SER A C 1
ATOM 2160 O O . SER A 1 272 ? -4.144 5.559 -11.969 1.00 63.22 272 SER A O 1
ATOM 2162 N N . LEU A 1 273 ? -2.405 4.354 -12.671 1.00 66.56 273 LEU A N 1
ATOM 2163 C CA . LEU A 1 273 ? -2.004 5.259 -13.739 1.00 66.56 273 LEU A CA 1
ATOM 2164 C C . LEU A 1 273 ? -1.821 4.456 -15.015 1.00 66.56 273 LEU A C 1
ATOM 2166 O O . LEU A 1 273 ? -1.239 3.377 -14.983 1.00 66.56 273 LEU A O 1
ATOM 2170 N N . ARG A 1 274 ? -2.302 4.995 -16.140 1.00 68.88 274 ARG A N 1
ATOM 2171 C CA . ARG A 1 274 ? -2.124 4.391 -17.462 1.00 68.88 274 ARG A CA 1
ATOM 2172 C C . ARG A 1 274 ? -1.448 5.368 -18.409 1.00 68.88 274 ARG A C 1
ATOM 2174 O O . ARG A 1 274 ? -2.004 6.415 -18.725 1.00 68.88 274 ARG A O 1
ATOM 2181 N N . SER A 1 275 ? -0.275 4.977 -18.903 1.00 75.06 275 SER A N 1
ATOM 2182 C CA . SER A 1 275 ? 0.420 5.623 -20.026 1.00 75.06 275 SER A CA 1
ATOM 2183 C C . SER A 1 275 ? 0.676 7.126 -19.842 1.00 75.06 275 SER A C 1
ATOM 2185 O O . SER A 1 275 ? 0.319 7.949 -20.688 1.00 75.06 275 SER A O 1
ATOM 2187 N N . VAL A 1 276 ? 1.333 7.489 -18.743 1.00 83.75 276 VAL A N 1
ATOM 2188 C CA . VAL A 1 276 ? 1.758 8.866 -18.483 1.00 83.75 276 VAL A CA 1
ATOM 2189 C C . VAL A 1 276 ? 3.111 9.123 -19.160 1.00 83.75 276 VAL A C 1
ATOM 2191 O O . VAL A 1 276 ? 4.086 8.458 -18.801 1.00 83.75 276 VAL A O 1
ATOM 2194 N N . PRO A 1 277 ? 3.222 10.082 -20.099 1.00 87.06 277 PRO A N 1
ATOM 2195 C CA . PRO A 1 277 ? 4.512 10.447 -20.670 1.00 87.06 277 PRO A CA 1
ATOM 2196 C C . PRO A 1 277 ? 5.381 11.116 -19.607 1.00 87.06 277 PRO A C 1
ATOM 2198 O O . PR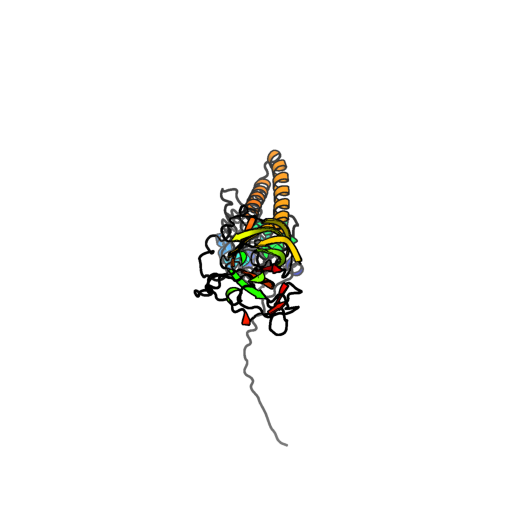O A 1 277 ? 4.990 12.124 -19.014 1.00 87.06 277 PRO A O 1
ATOM 2201 N N . VAL A 1 278 ? 6.549 10.522 -19.362 1.00 88.31 278 VAL A N 1
ATOM 2202 C CA . VAL A 1 278 ? 7.533 10.979 -18.372 1.00 88.31 278 VAL A CA 1
ATOM 2203 C C . VAL A 1 278 ? 8.589 11.824 -19.070 1.00 88.31 278 VAL A C 1
ATOM 2205 O O . VAL A 1 278 ? 8.770 12.989 -18.728 1.00 88.31 278 VAL A O 1
ATOM 2208 N N . PHE A 1 279 ? 9.230 11.275 -20.105 1.00 90.62 279 PHE A N 1
ATOM 2209 C CA . PHE A 1 279 ? 10.213 11.990 -20.916 1.00 90.62 279 PHE A CA 1
ATOM 2210 C C . PHE A 1 279 ? 9.940 11.799 -22.400 1.00 90.62 279 PHE A C 1
ATOM 2212 O O . PHE A 1 279 ? 9.760 10.673 -22.858 1.00 90.62 279 PHE A O 1
ATOM 2219 N N . ASN A 1 280 ? 9.998 12.900 -23.146 1.00 89.56 280 ASN A N 1
ATOM 2220 C CA . ASN A 1 280 ? 9.974 12.899 -24.602 1.00 89.56 280 ASN A CA 1
ATOM 2221 C C . ASN A 1 280 ? 11.343 13.365 -25.104 1.00 89.56 280 ASN A C 1
ATOM 2223 O O . ASN A 1 280 ? 11.689 14.538 -24.960 1.00 89.56 280 ASN A O 1
ATOM 2227 N N . GLY A 1 281 ? 12.127 12.445 -25.662 1.00 88.69 281 GLY A N 1
ATOM 2228 C CA . GLY A 1 281 ? 13.445 12.743 -26.218 1.00 88.69 281 GLY A CA 1
ATOM 2229 C C . GLY A 1 281 ? 14.595 12.803 -25.204 1.00 88.69 281 GLY A C 1
ATOM 2230 O O . GLY A 1 281 ? 15.493 13.637 -25.347 1.00 88.69 281 GLY A O 1
ATOM 2231 N N . LEU A 1 282 ? 14.593 11.930 -24.189 1.00 90.06 282 LEU A N 1
ATOM 2232 C CA . LEU A 1 282 ? 15.726 11.776 -23.272 1.00 90.06 282 LEU A CA 1
ATOM 2233 C C . LEU A 1 282 ? 16.958 11.289 -24.036 1.00 90.06 282 LEU A C 1
ATOM 2235 O O . LEU A 1 282 ? 16.914 10.239 -24.672 1.00 90.06 282 LEU A O 1
ATOM 2239 N N . PHE A 1 283 ? 18.054 12.041 -23.984 1.00 89.75 283 PHE A N 1
ATOM 2240 C CA . PHE A 1 283 ? 19.292 11.670 -24.659 1.00 89.75 283 PHE A CA 1
ATOM 2241 C C . PHE A 1 283 ? 20.015 10.549 -23.908 1.00 89.75 283 PHE A C 1
ATOM 2243 O O . PHE A 1 283 ? 20.170 10.602 -22.689 1.00 89.75 283 PHE A O 1
ATOM 2250 N N . VAL A 1 284 ? 20.475 9.547 -24.651 1.00 88.94 284 VAL A N 1
ATOM 2251 C CA . VAL A 1 284 ? 21.212 8.390 -24.138 1.00 88.94 284 VAL A CA 1
ATOM 2252 C C . VAL A 1 284 ? 22.691 8.567 -24.420 1.00 88.94 284 VAL A C 1
ATOM 2254 O O . VAL A 1 284 ? 23.074 8.853 -25.550 1.00 88.94 284 VAL A O 1
ATOM 2257 N N . GLY A 1 285 ? 23.537 8.356 -23.414 1.00 85.12 285 GLY A N 1
ATOM 2258 C CA . GLY A 1 285 ? 24.985 8.417 -23.591 1.00 85.12 285 GLY A CA 1
ATOM 2259 C C . GLY A 1 285 ? 25.551 7.219 -24.361 1.00 85.12 285 GLY A C 1
ATOM 2260 O O . GLY A 1 285 ? 24.844 6.305 -24.783 1.00 85.12 285 GLY A O 1
ATOM 2261 N N . LYS A 1 286 ? 26.877 7.187 -24.499 1.00 87.44 286 LYS A N 1
ATOM 2262 C CA . LYS A 1 286 ? 27.602 6.046 -25.084 1.00 87.44 286 LYS A CA 1
ATOM 2263 C C . LYS A 1 286 ? 27.559 4.780 -24.212 1.00 87.44 286 LYS A C 1
ATOM 2265 O O . LYS A 1 286 ? 27.661 3.679 -24.759 1.00 87.44 286 LYS A O 1
ATOM 2270 N N . ASP A 1 287 ? 27.410 4.951 -22.895 1.00 87.44 287 ASP A N 1
ATOM 2271 C CA . ASP A 1 287 ? 27.501 3.870 -21.905 1.00 87.44 287 ASP A CA 1
ATOM 2272 C C . ASP A 1 287 ? 26.121 3.430 -21.385 1.00 87.44 287 ASP A C 1
ATOM 2274 O O . ASP A 1 287 ? 25.962 2.273 -20.998 1.00 87.44 287 ASP A O 1
ATOM 2278 N N . GLY A 1 288 ? 25.112 4.308 -21.439 1.00 90.62 288 GLY A N 1
ATOM 2279 C CA . GLY A 1 288 ? 23.745 3.998 -21.021 1.00 90.62 288 GLY A CA 1
ATOM 2280 C C . GLY A 1 288 ? 22.984 5.192 -20.442 1.00 90.62 288 GLY A C 1
ATOM 2281 O O . GLY A 1 288 ? 23.320 6.356 -20.700 1.00 90.62 288 GLY A O 1
ATOM 2282 N N . VAL A 1 289 ? 21.967 4.886 -19.635 1.00 91.50 289 VAL A N 1
ATOM 2283 C CA . VAL A 1 289 ? 21.152 5.847 -18.873 1.00 91.50 289 VAL A CA 1
ATOM 2284 C C . VAL A 1 289 ? 20.972 5.388 -17.434 1.00 91.50 289 VAL A C 1
ATOM 2286 O O . VAL A 1 289 ? 20.829 4.197 -17.169 1.00 91.50 289 VAL A O 1
ATOM 2289 N N . LEU A 1 290 ? 20.960 6.342 -16.513 1.00 90.00 290 LEU A N 1
ATOM 2290 C CA . LEU A 1 290 ? 20.638 6.134 -15.112 1.00 90.00 290 LEU A CA 1
ATOM 2291 C C . LEU A 1 290 ? 19.258 6.723 -14.849 1.00 90.00 290 LEU A C 1
ATOM 2293 O O . LEU A 1 290 ? 19.025 7.905 -15.108 1.00 90.00 290 LEU A O 1
ATOM 2297 N N . PHE A 1 291 ? 18.362 5.910 -14.307 1.00 91.25 291 PHE A N 1
ATOM 2298 C CA . PHE A 1 291 ? 17.074 6.360 -13.807 1.00 91.25 291 PHE A CA 1
ATOM 2299 C C . PHE A 1 291 ? 17.058 6.332 -12.287 1.00 91.25 291 PHE A C 1
ATOM 2301 O O . PHE A 1 291 ? 17.487 5.356 -11.676 1.00 91.25 291 PHE A O 1
ATOM 2308 N N . LYS A 1 292 ? 16.523 7.391 -11.679 1.00 88.38 292 LYS A N 1
ATOM 2309 C CA . LYS A 1 292 ? 16.125 7.388 -10.271 1.00 88.38 292 LYS A CA 1
ATOM 2310 C C . LYS A 1 292 ? 14.631 7.615 -10.199 1.00 88.38 292 LYS A C 1
ATOM 2312 O O . LYS A 1 292 ? 14.117 8.574 -10.767 1.00 88.38 292 LYS A O 1
ATOM 2317 N N . CYS A 1 293 ? 13.935 6.719 -9.530 1.00 90.06 293 CYS A N 1
ATOM 2318 C CA . CYS A 1 293 ? 12.490 6.698 -9.466 1.00 90.06 293 CYS A CA 1
ATOM 2319 C C . CYS A 1 293 ? 12.067 6.649 -8.006 1.00 90.06 293 CYS A C 1
ATOM 2321 O O . CYS A 1 293 ? 12.433 5.722 -7.285 1.00 90.06 293 CYS A O 1
ATOM 2323 N N . LYS A 1 294 ? 11.267 7.628 -7.590 1.00 89.88 294 LYS A N 1
ATOM 2324 C CA . LYS A 1 294 ? 10.777 7.746 -6.226 1.00 89.88 294 LYS A CA 1
ATOM 2325 C C . LYS A 1 294 ? 9.259 7.834 -6.203 1.00 89.88 294 LYS A C 1
ATOM 2327 O O . LYS A 1 294 ? 8.680 8.680 -6.880 1.00 89.88 294 LYS A O 1
ATOM 2332 N N . VAL A 1 295 ? 8.626 6.988 -5.398 1.00 89.94 295 VAL A N 1
ATOM 2333 C CA . VAL A 1 295 ? 7.198 7.084 -5.067 1.00 89.94 295 VAL A CA 1
ATOM 2334 C C . VAL A 1 295 ? 7.077 7.366 -3.581 1.00 89.94 295 VAL A C 1
ATOM 2336 O O . VAL A 1 295 ? 7.657 6.648 -2.767 1.00 89.94 295 VAL A O 1
ATOM 2339 N N . ILE A 1 296 ? 6.327 8.404 -3.231 1.00 85.19 296 ILE A N 1
ATOM 2340 C CA . ILE A 1 296 ? 6.075 8.813 -1.851 1.00 85.19 296 ILE A CA 1
ATOM 2341 C C . ILE A 1 296 ? 4.565 8.823 -1.634 1.00 85.19 296 ILE A C 1
ATOM 2343 O O . ILE A 1 296 ? 3.860 9.542 -2.334 1.00 85.19 296 ILE A O 1
ATOM 2347 N N . ASN A 1 297 ? 4.070 8.069 -0.656 1.00 88.25 297 ASN A N 1
ATOM 2348 C CA . ASN A 1 297 ? 2.724 8.255 -0.123 1.00 88.25 297 ASN A CA 1
ATOM 2349 C C . ASN A 1 297 ? 2.705 9.580 0.644 1.00 88.25 297 ASN A C 1
ATOM 2351 O O . ASN A 1 297 ? 3.283 9.674 1.726 1.00 88.25 297 ASN A O 1
ATOM 2355 N N . VAL A 1 298 ? 2.117 10.620 0.058 1.00 86.62 298 VAL A N 1
ATOM 2356 C CA . VAL A 1 298 ? 2.077 11.968 0.641 1.00 86.62 298 VAL A CA 1
ATOM 2357 C C . VAL A 1 298 ? 1.038 12.007 1.752 1.00 86.62 298 VAL A C 1
ATOM 2359 O O . VAL A 1 298 ? 1.358 12.411 2.870 1.00 86.62 298 VAL A O 1
ATOM 2362 N N . SER A 1 299 ? -0.178 11.544 1.461 1.00 85.75 299 SER A N 1
ATOM 2363 C CA . SER A 1 299 ? -1.256 11.430 2.440 1.00 85.75 299 SER A CA 1
ATOM 2364 C C . SER A 1 299 ? -2.245 10.325 2.078 1.00 85.75 299 SER A C 1
ATOM 2366 O O . SER A 1 299 ? -2.241 9.808 0.962 1.00 85.75 299 SER A O 1
ATOM 2368 N N . ASN A 1 300 ? -3.100 9.977 3.033 1.00 87.00 300 ASN A N 1
ATOM 2369 C CA . ASN A 1 300 ? -4.248 9.105 2.836 1.00 87.00 300 ASN A CA 1
ATOM 2370 C C . ASN A 1 300 ? -5.509 9.922 3.135 1.00 87.00 300 ASN A C 1
ATOM 2372 O O . ASN A 1 300 ? -5.588 10.565 4.182 1.00 87.00 300 ASN A O 1
ATOM 2376 N N . LYS A 1 301 ? -6.483 9.913 2.219 1.00 86.75 301 LYS A N 1
ATOM 2377 C CA . LYS A 1 301 ? -7.651 10.802 2.310 1.00 86.75 301 LYS A CA 1
ATOM 2378 C C . LYS A 1 301 ? -8.517 10.516 3.534 1.00 86.75 301 LYS A C 1
ATOM 2380 O O . LYS A 1 301 ? -9.076 11.441 4.116 1.00 86.75 301 LYS A O 1
ATOM 2385 N N . ARG A 1 302 ? -8.622 9.249 3.944 1.00 82.44 302 ARG A N 1
ATOM 2386 C CA . ARG A 1 302 ? -9.399 8.879 5.131 1.00 82.44 302 ARG A CA 1
ATOM 2387 C C . ARG A 1 302 ? -8.693 9.328 6.408 1.00 82.44 302 ARG A C 1
ATOM 2389 O O . ARG A 1 302 ? -9.338 9.895 7.281 1.00 82.44 302 ARG A O 1
ATOM 2396 N N . ASP A 1 303 ? -7.373 9.170 6.487 1.00 78.94 303 ASP A N 1
ATOM 2397 C CA . ASP A 1 303 ? -6.591 9.714 7.604 1.00 78.94 303 ASP A CA 1
ATOM 2398 C C . ASP A 1 303 ? -6.684 11.249 7.673 1.00 78.94 303 ASP A C 1
ATOM 2400 O O . ASP A 1 303 ? -6.762 11.816 8.764 1.00 78.94 303 ASP A O 1
ATOM 2404 N N . ASP A 1 304 ? -6.707 11.922 6.516 1.00 81.81 304 ASP A N 1
ATOM 2405 C CA . ASP A 1 304 ? -6.918 13.370 6.421 1.00 81.81 304 ASP A CA 1
ATOM 2406 C C . ASP A 1 304 ? -8.300 13.764 6.977 1.00 81.81 304 ASP A C 1
ATOM 2408 O O . ASP A 1 304 ? -8.364 14.634 7.845 1.00 81.81 304 ASP A O 1
ATOM 2412 N 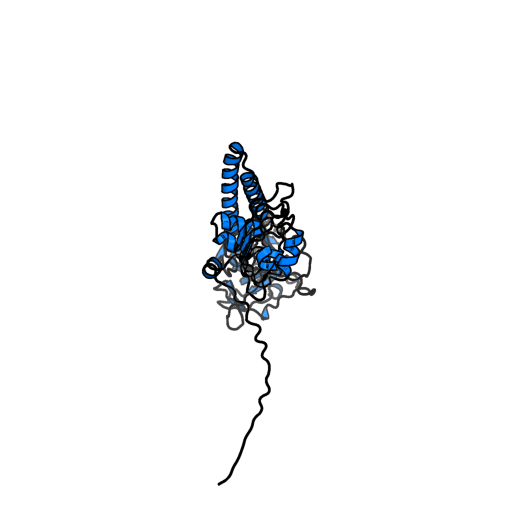N . ARG A 1 305 ? -9.382 13.062 6.598 1.00 81.75 305 ARG A N 1
ATOM 2413 C CA . ARG A 1 305 ? -10.739 13.283 7.144 1.00 81.75 305 ARG A CA 1
ATOM 2414 C C . ARG A 1 305 ? -10.800 13.085 8.661 1.00 81.75 305 ARG A C 1
ATOM 2416 O O . ARG A 1 305 ? -11.335 13.934 9.369 1.00 81.75 305 ARG A O 1
ATOM 2423 N N . ILE A 1 306 ? -10.226 11.995 9.176 1.00 75.81 306 ILE A N 1
ATOM 2424 C CA . ILE A 1 306 ? -10.164 11.724 10.624 1.00 75.81 306 ILE A CA 1
ATOM 2425 C C . ILE A 1 306 ? -9.413 12.862 11.335 1.00 75.81 306 ILE A C 1
ATOM 2427 O O . ILE A 1 306 ? -9.832 13.324 12.397 1.00 75.81 306 ILE A O 1
ATOM 2431 N N . SER A 1 307 ? -8.332 13.366 10.729 1.00 76.56 307 SER A N 1
ATOM 2432 C CA . SER A 1 307 ? -7.594 14.511 11.261 1.00 76.56 307 SER A CA 1
ATOM 2433 C C . SER A 1 307 ? -8.425 15.798 11.261 1.00 76.56 307 SER A C 1
ATOM 2435 O O . SER A 1 307 ? -8.373 16.540 12.238 1.00 76.56 307 SER A O 1
ATOM 2437 N N . GLU A 1 308 ? -9.199 16.071 10.213 1.00 75.62 308 GLU A N 1
ATOM 2438 C CA . GLU A 1 308 ? -10.075 17.248 10.139 1.00 75.62 308 GLU A CA 1
ATOM 2439 C C . GLU A 1 308 ? -11.176 17.216 11.207 1.00 75.62 308 GLU A C 1
ATOM 2441 O O . GLU A 1 308 ? -11.382 18.220 11.895 1.00 75.62 308 GLU A O 1
ATOM 2446 N N . ILE A 1 309 ? -11.819 16.059 11.412 1.00 72.12 309 ILE A N 1
ATOM 2447 C CA . ILE A 1 309 ? -12.836 15.859 12.459 1.00 72.12 309 ILE A CA 1
ATOM 2448 C C . ILE A 1 309 ? -12.256 16.225 13.831 1.00 72.12 309 ILE A C 1
ATOM 2450 O O . ILE A 1 309 ? -12.811 17.063 14.546 1.00 72.12 309 ILE A O 1
ATOM 2454 N N . PHE A 1 310 ? -11.096 15.662 14.186 1.00 69.69 310 PHE A N 1
ATOM 2455 C CA . PHE A 1 310 ? -10.481 15.938 15.486 1.00 69.69 310 PHE A CA 1
ATOM 2456 C C . PHE A 1 310 ? -9.959 17.367 15.627 1.00 69.69 310 PHE A C 1
ATOM 2458 O O . PHE A 1 310 ? -10.046 17.919 16.721 1.00 69.69 310 PHE A O 1
ATOM 2465 N N . GLN A 1 311 ? -9.466 17.996 14.555 1.00 68.94 311 GLN A N 1
ATOM 2466 C CA . GLN A 1 311 ? -9.119 19.421 14.590 1.00 68.94 311 GLN A CA 1
ATOM 2467 C C . GLN A 1 311 ? -10.351 20.283 14.880 1.00 68.94 311 GLN A C 1
ATOM 2469 O O . GLN A 1 311 ? -10.284 21.159 15.740 1.00 68.94 311 GLN A O 1
ATOM 2474 N N . GLY A 1 312 ? -11.486 20.000 14.231 1.00 63.62 312 GLY A N 1
ATOM 2475 C CA . GLY A 1 312 ? -12.751 20.691 14.491 1.00 63.62 312 GLY A CA 1
ATOM 2476 C C . GLY A 1 312 ? -13.210 20.541 15.943 1.00 63.62 312 GLY A C 1
ATOM 2477 O O . GLY A 1 312 ? -13.566 21.532 16.585 1.00 63.62 312 GLY A O 1
ATOM 2478 N N . VAL A 1 313 ? -13.122 19.324 16.489 1.00 62.19 313 VAL A N 1
ATOM 2479 C CA . VAL A 1 313 ? -13.415 19.044 17.903 1.00 62.19 313 VAL A CA 1
ATOM 2480 C C . VAL A 1 313 ? -12.456 19.802 18.825 1.00 62.19 313 VAL A C 1
ATOM 2482 O O . VAL A 1 313 ? -12.914 20.485 19.737 1.00 62.19 313 VAL A O 1
ATOM 2485 N N . SER A 1 314 ? -11.142 19.759 18.581 1.00 59.25 314 SER A N 1
ATOM 2486 C CA . SER A 1 314 ? -10.157 20.509 19.374 1.00 59.25 314 SER A CA 1
ATOM 2487 C C . SER A 1 314 ? -10.425 22.014 19.360 1.00 59.25 314 SER A C 1
ATOM 2489 O O . SER A 1 314 ? -10.450 22.624 20.425 1.00 59.25 314 SER A O 1
ATOM 2491 N N . SER A 1 315 ? -10.685 22.608 18.192 1.00 55.53 315 SER A N 1
ATOM 2492 C CA . SER A 1 315 ? -10.997 24.038 18.079 1.00 55.53 315 SER A CA 1
ATOM 2493 C C . SER A 1 315 ? -12.310 24.408 18.777 1.00 55.53 315 SER A C 1
ATOM 2495 O O . SER A 1 315 ? -12.380 25.441 19.440 1.00 55.53 315 SER A O 1
ATOM 2497 N N . GLY A 1 316 ? -13.342 23.561 18.689 1.00 49.34 316 GLY A N 1
ATOM 2498 C CA . GLY A 1 316 ? -14.595 23.751 19.427 1.00 49.34 316 GLY A CA 1
ATOM 2499 C C . GLY A 1 316 ? -14.404 23.662 20.945 1.00 49.34 316 GLY A C 1
ATOM 2500 O O . GLY A 1 316 ? -14.936 24.480 21.695 1.00 49.34 316 GLY A O 1
ATOM 2501 N N . LEU A 1 317 ? -13.584 22.717 21.407 1.00 48.09 317 LEU A N 1
ATOM 2502 C CA . LEU A 1 317 ? -13.261 22.546 22.823 1.00 48.09 317 LEU A CA 1
ATOM 2503 C C . LEU A 1 317 ? -12.346 23.642 23.362 1.00 48.09 317 LEU A C 1
ATOM 2505 O O . LEU A 1 317 ? -12.471 23.977 24.531 1.00 48.09 317 LEU A O 1
ATOM 2509 N N . GLU A 1 318 ? -11.449 24.225 22.564 1.00 45.53 318 GLU A N 1
ATOM 2510 C CA . GLU A 1 318 ? -10.671 25.402 22.980 1.00 45.53 318 GLU A CA 1
ATOM 2511 C C . GLU A 1 318 ? -11.592 26.580 23.319 1.00 45.53 318 GLU A C 1
ATOM 2513 O O . GLU A 1 318 ? -11.391 27.243 24.336 1.00 45.53 318 GLU A O 1
ATOM 2518 N N . ILE A 1 319 ? -12.657 26.785 22.538 1.00 37.81 319 ILE A N 1
ATOM 2519 C CA . ILE A 1 319 ? -13.671 27.815 22.810 1.00 37.81 319 ILE A CA 1
ATOM 2520 C C . ILE A 1 319 ? -14.434 27.505 24.115 1.00 37.81 319 ILE A C 1
ATOM 2522 O O . ILE A 1 319 ? -14.667 28.407 24.924 1.00 37.81 319 ILE A O 1
ATOM 2526 N N . ILE A 1 320 ? -14.769 26.233 24.365 1.00 39.28 320 ILE A N 1
ATOM 2527 C CA . ILE A 1 320 ? -15.476 25.790 25.582 1.00 39.28 320 ILE A CA 1
ATOM 2528 C C . ILE A 1 320 ? -14.557 25.817 26.821 1.00 39.28 320 ILE A C 1
ATOM 2530 O O . ILE A 1 320 ? -14.973 26.257 27.886 1.00 39.28 320 ILE A O 1
ATOM 2534 N N . LYS A 1 321 ? -13.275 25.441 26.702 1.00 36.97 321 LYS A N 1
ATOM 2535 C CA . LYS A 1 321 ? -12.280 25.488 27.796 1.00 36.97 321 LYS A CA 1
ATOM 2536 C C . LYS A 1 321 ? -12.016 26.907 28.296 1.00 36.97 321 LYS A C 1
ATOM 2538 O O . LYS A 1 321 ? -11.729 27.090 29.474 1.00 36.97 321 LYS A O 1
ATOM 2543 N N . ILE A 1 322 ? -12.105 27.913 27.422 1.00 46.44 322 ILE A N 1
ATOM 2544 C CA . ILE A 1 322 ? -11.996 29.328 27.816 1.00 46.44 322 ILE A CA 1
ATOM 2545 C C . ILE A 1 322 ? -13.234 29.774 28.618 1.00 46.44 322 ILE A C 1
ATOM 2547 O O . ILE A 1 322 ? -13.165 30.759 29.354 1.00 46.44 322 ILE A O 1
ATOM 2551 N N . THR A 1 323 ? -14.358 29.059 28.499 1.00 42.94 323 THR A N 1
ATOM 2552 C CA . THR A 1 323 ? -15.666 29.488 29.010 1.00 42.94 323 THR A CA 1
ATOM 2553 C C . THR A 1 323 ? -16.252 28.615 30.134 1.00 42.94 323 THR A C 1
ATOM 2555 O O . THR A 1 323 ? -17.087 29.130 30.875 1.00 42.94 323 THR A O 1
ATOM 2558 N N . GLU A 1 324 ? -15.798 27.369 30.359 1.00 41.97 324 GLU A N 1
ATOM 2559 C CA . GLU A 1 324 ? -16.366 26.450 31.372 1.00 41.97 324 GLU A CA 1
ATOM 2560 C C . GLU A 1 324 ? -15.345 25.538 32.100 1.00 41.97 324 GLU A C 1
ATOM 2562 O O . GLU A 1 324 ? -14.332 25.118 31.546 1.00 41.97 324 GLU A O 1
ATOM 2567 N N . THR A 1 325 ? -15.654 25.166 33.356 1.00 45.03 325 THR A N 1
ATOM 2568 C CA . THR A 1 325 ? -14.862 24.302 34.268 1.00 45.03 325 THR A CA 1
ATOM 2569 C C . THR A 1 325 ? -15.222 22.802 34.208 1.00 45.03 325 THR A C 1
ATOM 2571 O O . THR A 1 325 ? -15.050 22.094 35.200 1.00 45.03 325 THR A O 1
ATOM 2574 N N . ASN A 1 326 ? -15.773 22.296 33.097 1.00 41.41 326 ASN A N 1
ATOM 2575 C CA . ASN A 1 326 ? -16.242 20.904 32.994 1.00 41.41 326 ASN A CA 1
ATOM 2576 C C . ASN A 1 326 ? -15.079 19.911 32.717 1.00 41.41 326 ASN A C 1
ATOM 2578 O O . ASN A 1 326 ? -14.453 20.000 31.656 1.00 41.41 326 ASN A O 1
ATOM 2582 N N . PRO A 1 327 ? -14.810 18.928 33.605 1.00 42.59 327 PRO A N 1
ATOM 2583 C CA . PRO A 1 327 ? -13.732 17.945 33.437 1.00 42.59 327 PRO A CA 1
ATOM 2584 C C . PRO A 1 327 ? -13.811 17.109 32.148 1.00 42.59 327 PRO A C 1
ATOM 2586 O O . PRO A 1 327 ? -12.768 16.767 31.588 1.00 42.59 327 PRO A O 1
ATOM 2589 N N . ALA A 1 328 ? -15.018 16.838 31.633 1.00 39.38 328 ALA A N 1
ATOM 2590 C CA . ALA A 1 328 ? -15.225 16.035 30.422 1.00 39.38 328 ALA A CA 1
ATOM 2591 C C . ALA A 1 328 ? -14.679 16.718 29.150 1.00 39.38 328 ALA A C 1
ATOM 2593 O O . ALA A 1 328 ? -14.157 16.058 28.253 1.00 39.38 328 ALA A O 1
ATOM 2594 N N . VAL A 1 329 ? -14.707 18.055 29.095 1.00 45.84 329 VAL A N 1
ATOM 2595 C CA . VAL A 1 329 ? -14.164 18.868 27.984 1.00 45.84 329 VAL A CA 1
ATOM 2596 C C . VAL A 1 329 ? -12.631 18.752 27.915 1.00 45.84 329 VAL A C 1
ATOM 2598 O O . VAL A 1 329 ? -12.031 18.829 26.840 1.00 45.84 329 VAL A O 1
ATOM 2601 N N . GLY A 1 330 ? -11.980 18.522 29.062 1.00 49.41 330 GLY A N 1
ATOM 2602 C CA . GLY A 1 330 ? -10.553 18.201 29.152 1.00 49.41 330 GLY A CA 1
ATOM 2603 C C . GLY A 1 330 ? -10.204 16.915 28.404 1.00 49.41 330 GLY A C 1
ATOM 2604 O O . GLY A 1 330 ? -9.343 16.944 27.523 1.00 49.41 330 GLY A O 1
ATOM 2605 N N . MET A 1 331 ? -10.947 15.846 28.703 1.00 47.56 331 MET A N 1
ATOM 2606 C CA . MET A 1 331 ? -10.753 14.488 28.184 1.00 47.56 331 MET A CA 1
ATOM 2607 C C . MET A 1 331 ? -10.926 14.403 26.661 1.00 47.56 331 MET A C 1
ATOM 2609 O O . MET A 1 331 ? -10.064 13.863 25.971 1.00 47.56 331 MET A O 1
ATOM 2613 N N . VAL A 1 332 ? -11.984 15.007 26.103 1.00 51.25 332 VAL A N 1
ATOM 2614 C CA . VAL A 1 332 ? -12.210 15.008 24.641 1.00 51.25 332 VAL A CA 1
ATOM 2615 C C . VAL A 1 332 ? -11.100 15.776 23.904 1.00 51.25 332 VAL A C 1
ATOM 2617 O O . VAL A 1 332 ? -10.685 15.390 22.812 1.00 51.25 332 VAL A O 1
ATOM 2620 N N . GLY A 1 333 ? -10.552 16.830 24.517 1.00 54.56 333 GLY A N 1
ATOM 2621 C CA . GLY A 1 333 ? -9.447 17.594 23.934 1.00 54.56 333 GLY A CA 1
ATOM 2622 C C . GLY A 1 333 ? -8.133 16.809 23.903 1.00 54.56 333 GLY A C 1
ATOM 2623 O O . GLY A 1 333 ? -7.373 16.918 22.942 1.00 54.56 333 GLY A O 1
ATOM 2624 N N . GLU A 1 334 ? -7.875 15.996 24.927 1.00 55.78 334 GLU A N 1
ATOM 2625 C CA . GLU A 1 334 ? -6.694 15.126 25.000 1.00 55.78 334 GLU A CA 1
ATOM 2626 C C . GLU A 1 334 ? -6.798 13.923 24.048 1.00 55.78 334 GLU A C 1
ATOM 2628 O O . GLU A 1 334 ? -5.811 13.594 23.378 1.00 55.78 334 GLU A O 1
ATOM 2633 N N . LEU A 1 335 ? -7.998 13.345 23.892 1.00 55.91 335 LEU A N 1
ATOM 2634 C CA . LEU A 1 335 ? -8.294 12.325 22.875 1.00 55.91 335 LEU A CA 1
ATOM 2635 C C . LEU A 1 335 ? -8.043 12.861 21.461 1.00 55.91 335 LEU A C 1
ATOM 2637 O O . LEU A 1 335 ? -7.329 12.232 20.681 1.00 55.91 335 LEU A O 1
ATOM 2641 N N . ALA A 1 336 ? -8.550 14.059 21.152 1.00 59.25 336 ALA A N 1
ATOM 2642 C CA . ALA A 1 336 ? -8.352 14.697 19.853 1.00 59.25 336 ALA A CA 1
ATOM 2643 C C . ALA A 1 336 ? -6.870 15.007 19.576 1.00 59.25 336 ALA A C 1
ATOM 2645 O O . ALA A 1 336 ? -6.346 14.669 18.513 1.00 59.25 336 ALA A O 1
ATOM 2646 N N . GLY A 1 337 ? -6.157 15.576 20.554 1.00 59.66 337 GLY A N 1
ATOM 2647 C CA . GLY A 1 337 ? -4.728 15.864 20.424 1.00 59.66 337 GLY A CA 1
ATOM 2648 C C . GLY A 1 337 ? -3.871 14.613 20.203 1.00 59.66 337 GLY A C 1
ATOM 2649 O O . GLY A 1 337 ? -2.881 14.658 19.468 1.00 59.66 337 GLY A O 1
ATOM 2650 N N . THR A 1 338 ? -4.249 13.484 20.800 1.00 56.78 338 THR A N 1
ATOM 2651 C CA . THR A 1 338 ? -3.516 12.220 20.652 1.00 56.78 338 THR A CA 1
ATOM 2652 C C . THR A 1 338 ? -3.875 11.501 19.359 1.00 56.78 338 THR A C 1
ATOM 2654 O O . THR A 1 338 ? -2.969 11.064 18.653 1.00 56.78 338 THR A O 1
ATOM 2657 N N . ALA A 1 339 ? -5.154 11.481 18.972 1.00 61.12 339 ALA A N 1
ATOM 2658 C CA . ALA A 1 339 ? -5.591 10.986 17.669 1.00 61.12 339 ALA A CA 1
ATOM 2659 C C . ALA A 1 339 ? -4.883 11.719 16.516 1.00 61.12 339 ALA A C 1
ATOM 2661 O O . ALA A 1 339 ? -4.410 11.089 15.571 1.00 61.12 339 ALA A O 1
ATOM 2662 N N . LEU A 1 340 ? -4.710 13.041 16.628 1.00 63.84 340 LEU A N 1
ATOM 2663 C CA . LEU A 1 340 ? -3.944 13.824 15.657 1.00 63.84 340 LEU A CA 1
ATOM 2664 C C . LEU A 1 340 ? -2.471 13.416 15.601 1.00 63.84 340 LEU A C 1
ATOM 2666 O O . LEU A 1 340 ? -1.947 13.224 14.507 1.00 63.84 340 LEU A O 1
ATOM 2670 N N . LYS A 1 341 ? -1.804 13.230 16.748 1.00 61.91 341 LYS A N 1
ATOM 2671 C CA . LYS A 1 341 ? -0.411 12.742 16.781 1.00 61.91 341 LYS A CA 1
ATOM 2672 C C . LYS A 1 341 ? -0.283 11.360 16.148 1.00 61.91 341 LYS A C 1
ATOM 2674 O O . LYS A 1 341 ? 0.640 11.137 15.376 1.00 61.91 341 LYS A O 1
ATOM 2679 N N . ILE A 1 342 ? -1.220 10.471 16.448 1.00 57.22 342 ILE A N 1
ATOM 2680 C CA . ILE A 1 342 ? -1.303 9.107 15.930 1.00 57.22 342 ILE A CA 1
ATOM 2681 C C . ILE A 1 342 ? -1.449 9.085 14.395 1.00 57.22 342 ILE A C 1
ATOM 2683 O O . ILE A 1 342 ? -0.746 8.347 13.710 1.00 57.22 342 ILE A O 1
ATOM 2687 N N . LEU A 1 343 ? -2.319 9.921 13.824 1.00 60.50 343 LEU A N 1
ATOM 2688 C CA . LEU A 1 343 ? -2.496 10.012 12.365 1.00 60.50 343 LEU A CA 1
ATOM 2689 C C . LEU A 1 343 ? -1.308 10.701 11.678 1.00 60.50 343 LEU A C 1
ATOM 2691 O O . LEU A 1 343 ? -1.051 10.496 10.491 1.00 60.50 343 LEU A O 1
ATOM 2695 N N . GLN A 1 344 ? -0.569 11.524 12.423 1.00 60.97 344 GLN A N 1
ATOM 2696 C CA . GLN A 1 344 ? 0.599 12.252 11.935 1.00 60.97 344 GLN A CA 1
ATOM 2697 C C . GLN A 1 344 ? 1.921 11.474 12.099 1.00 60.97 344 GLN A C 1
ATOM 2699 O O . GLN A 1 344 ? 2.905 11.835 11.452 1.00 60.97 344 GLN A O 1
ATOM 2704 N N . SER A 1 345 ? 1.978 10.393 12.891 1.00 55.41 345 SER A N 1
ATOM 2705 C CA . SER A 1 345 ? 3.224 9.746 13.357 1.00 55.41 345 SER A CA 1
ATOM 2706 C C . SER A 1 345 ? 3.906 8.766 12.381 1.00 55.41 345 SER A C 1
ATOM 2708 O O . SER A 1 345 ? 4.572 7.820 12.800 1.00 55.41 345 SER A O 1
ATOM 2710 N N . GLY A 1 346 ? 3.851 9.027 11.070 1.00 58.41 346 GLY A N 1
ATOM 2711 C CA . GLY A 1 346 ? 4.707 8.322 10.095 1.00 58.41 346 GLY A CA 1
ATOM 2712 C C . GLY A 1 346 ? 3.982 7.593 8.969 1.00 58.41 346 GLY A C 1
ATOM 2713 O O . GLY A 1 346 ? 4.520 6.643 8.407 1.00 58.41 346 GLY A O 1
ATOM 2714 N N . ARG A 1 347 ? 2.769 8.039 8.629 1.00 70.44 347 ARG A N 1
ATOM 2715 C CA . ARG A 1 347 ? 1.993 7.542 7.476 1.00 70.44 347 ARG A CA 1
ATOM 2716 C C . ARG A 1 347 ? 1.931 8.541 6.320 1.00 70.44 347 ARG A C 1
ATOM 2718 O O . ARG A 1 347 ? 1.738 8.147 5.173 1.00 70.44 347 ARG A O 1
ATOM 2725 N N . LYS A 1 348 ? 2.189 9.819 6.606 1.00 76.81 348 LYS A N 1
ATOM 2726 C CA . LYS A 1 348 ? 2.388 10.872 5.605 1.00 76.81 348 LYS A CA 1
ATOM 2727 C C . LYS A 1 348 ? 3.846 10.946 5.172 1.00 76.81 348 LYS A C 1
ATOM 2729 O O . LYS A 1 348 ? 4.753 10.752 5.979 1.00 76.81 348 LYS A O 1
ATOM 2734 N N . ASN A 1 349 ? 4.061 11.291 3.910 1.00 77.88 349 ASN A N 1
ATOM 2735 C CA . ASN A 1 349 ? 5.378 11.416 3.280 1.00 77.88 349 ASN A CA 1
ATOM 2736 C C . ASN A 1 349 ? 6.265 10.160 3.401 1.00 77.88 349 ASN A C 1
ATOM 2738 O O . ASN A 1 349 ? 7.487 10.258 3.531 1.00 77.88 349 ASN A O 1
ATOM 2742 N N . VAL A 1 350 ? 5.662 8.971 3.334 1.00 82.94 350 VAL A N 1
ATOM 2743 C CA . VAL A 1 350 ? 6.392 7.698 3.406 1.00 82.94 350 VAL A CA 1
ATOM 2744 C C . VAL A 1 350 ? 6.888 7.315 2.021 1.00 82.94 350 VAL A C 1
ATOM 2746 O O . VAL A 1 350 ? 6.115 7.247 1.069 1.00 82.94 350 VAL A O 1
ATOM 2749 N N . THR A 1 351 ? 8.187 7.050 1.898 1.00 83.38 351 THR A N 1
ATOM 2750 C CA . THR A 1 351 ? 8.758 6.550 0.642 1.00 83.38 351 THR A CA 1
ATOM 2751 C C . THR A 1 351 ? 8.372 5.085 0.458 1.00 83.38 351 THR A C 1
ATOM 2753 O O . THR A 1 351 ? 8.638 4.274 1.336 1.00 83.38 351 THR A O 1
ATOM 2756 N N . ILE A 1 352 ? 7.745 4.771 -0.674 1.00 87.94 352 ILE A N 1
ATOM 2757 C CA . ILE A 1 352 ? 7.270 3.427 -1.036 1.00 87.94 352 ILE A CA 1
ATOM 2758 C C . ILE A 1 352 ? 8.236 2.758 -2.015 1.00 87.94 352 ILE A C 1
ATOM 2760 O O . ILE A 1 352 ? 8.554 1.577 -1.903 1.00 87.94 352 ILE A O 1
ATOM 2764 N N . HIS A 1 353 ? 8.706 3.535 -2.988 1.00 88.88 353 HIS A N 1
ATOM 2765 C CA . HIS A 1 353 ? 9.736 3.120 -3.924 1.00 88.88 353 HIS A CA 1
ATOM 2766 C C . HIS A 1 353 ? 10.848 4.154 -3.904 1.00 88.88 353 HIS A C 1
ATOM 2768 O O . HIS A 1 353 ? 10.579 5.348 -4.036 1.00 88.88 353 HIS A O 1
ATOM 2774 N N . ASP A 1 354 ? 12.082 3.681 -3.784 1.00 89.19 354 ASP A N 1
ATOM 2775 C CA . ASP A 1 354 ? 13.299 4.453 -4.016 1.00 89.19 354 ASP A CA 1
ATOM 2776 C C . ASP A 1 354 ? 14.228 3.564 -4.845 1.00 89.19 354 ASP A C 1
ATOM 2778 O O . ASP A 1 354 ? 14.874 2.647 -4.335 1.00 89.19 354 ASP A O 1
ATOM 2782 N N . VAL A 1 355 ? 14.154 3.731 -6.163 1.00 90.50 355 VAL A N 1
ATOM 2783 C CA . VAL A 1 355 ? 14.789 2.840 -7.134 1.00 90.50 355 VAL A CA 1
ATOM 2784 C C . VAL A 1 355 ? 15.833 3.619 -7.900 1.00 90.50 355 VAL A C 1
ATOM 2786 O O . VAL A 1 355 ? 15.514 4.601 -8.569 1.00 90.50 355 VAL A O 1
ATOM 2789 N N . GLU A 1 356 ? 17.061 3.119 -7.884 1.00 90.12 356 GLU A N 1
ATOM 2790 C CA . GLU A 1 356 ? 18.107 3.532 -8.807 1.00 90.12 356 GLU A CA 1
ATOM 2791 C C . GLU A 1 356 ? 18.368 2.400 -9.806 1.00 90.12 356 GLU A C 1
ATOM 2793 O O . GLU A 1 356 ? 18.648 1.262 -9.429 1.00 90.12 356 GLU A O 1
ATOM 2798 N N . LEU A 1 357 ? 18.226 2.712 -11.091 1.00 90.56 357 LEU A N 1
ATOM 2799 C CA . LEU A 1 357 ? 18.270 1.761 -12.190 1.00 90.56 357 LEU A CA 1
ATOM 2800 C C . LEU A 1 357 ? 19.234 2.260 -13.268 1.00 90.56 357 LEU A C 1
ATOM 2802 O O . LEU A 1 357 ? 18.902 3.158 -14.041 1.00 90.56 357 LEU A O 1
ATOM 2806 N N . GLY A 1 358 ? 20.418 1.657 -13.340 1.00 91.12 358 GLY A N 1
ATOM 2807 C CA . GLY A 1 358 ? 21.336 1.832 -14.464 1.00 91.12 358 GLY A CA 1
ATOM 2808 C C . GLY A 1 358 ? 20.983 0.874 -15.599 1.00 91.12 358 GLY A C 1
ATOM 2809 O O . GLY A 1 358 ? 20.940 -0.334 -15.386 1.00 91.12 358 GLY A O 1
ATOM 2810 N N . LEU A 1 359 ? 20.720 1.398 -16.797 1.00 93.88 359 LEU A N 1
ATOM 2811 C CA . LEU A 1 359 ? 20.532 0.612 -18.016 1.00 93.88 359 LEU A CA 1
ATOM 2812 C C . LEU A 1 359 ? 21.703 0.863 -18.965 1.00 93.88 359 LEU A C 1
ATOM 2814 O O . LEU A 1 359 ? 21.885 1.976 -19.463 1.00 93.88 359 LEU A O 1
ATOM 2818 N N . HIS A 1 360 ? 22.479 -0.181 -19.226 1.00 92.50 360 HIS A N 1
ATOM 2819 C CA . HIS A 1 360 ? 23.787 -0.103 -19.865 1.00 92.50 360 HIS A CA 1
ATOM 2820 C C . HIS A 1 360 ? 23.797 -0.766 -21.244 1.00 92.50 360 HIS A C 1
ATOM 2822 O O . HIS A 1 360 ? 22.920 -1.557 -21.588 1.00 92.50 360 HIS A O 1
ATOM 2828 N N . PHE A 1 361 ? 24.818 -0.439 -22.036 1.00 91.19 361 PHE A N 1
ATOM 2829 C CA . PHE A 1 361 ? 25.144 -1.161 -23.273 1.00 91.19 361 PHE A CA 1
ATOM 2830 C C . PHE A 1 361 ? 26.275 -2.175 -23.114 1.00 91.19 361 PHE A C 1
ATOM 2832 O O . PHE A 1 361 ? 26.564 -2.919 -24.051 1.00 91.19 361 PHE A O 1
ATOM 2839 N N . ASN A 1 362 ? 26.974 -2.138 -21.981 1.00 82.88 362 ASN A N 1
ATOM 2840 C CA . ASN A 1 362 ? 28.088 -3.029 -21.717 1.00 82.88 362 ASN A CA 1
ATOM 2841 C C . ASN A 1 362 ? 27.531 -4.309 -21.093 1.00 82.88 362 ASN A C 1
ATOM 2843 O O . ASN A 1 362 ? 26.923 -4.281 -20.023 1.00 82.88 362 ASN A O 1
ATOM 2847 N N . ASP A 1 363 ? 27.738 -5.427 -21.778 1.00 69.44 363 ASP A N 1
ATOM 2848 C CA . ASP A 1 363 ? 27.307 -6.736 -21.309 1.00 69.44 363 ASP A CA 1
ATOM 2849 C C . ASP A 1 363 ? 28.405 -7.365 -20.444 1.00 69.44 363 ASP A C 1
ATOM 2851 O O . ASP A 1 363 ? 29.227 -8.158 -20.902 1.00 69.44 363 ASP A O 1
ATOM 2855 N N . ASN A 1 364 ? 28.455 -6.934 -19.183 1.00 68.38 364 ASN A N 1
ATOM 2856 C CA . ASN A 1 364 ? 29.366 -7.481 -18.177 1.00 68.38 364 ASN A CA 1
ATOM 2857 C C . ASN A 1 364 ? 28.685 -8.555 -17.302 1.00 68.38 364 ASN A C 1
ATOM 2859 O O . ASN A 1 364 ? 29.256 -8.976 -16.298 1.00 68.38 364 ASN A O 1
ATOM 2863 N N . GLY A 1 365 ? 27.446 -8.955 -17.624 1.00 62.25 365 GLY A N 1
ATOM 2864 C CA . GLY A 1 365 ? 26.658 -9.940 -16.868 1.00 62.25 365 GLY A CA 1
ATOM 2865 C C . GLY A 1 365 ? 26.140 -9.492 -15.490 1.00 62.25 365 GLY A C 1
ATOM 2866 O O . GLY A 1 365 ? 25.447 -10.263 -14.829 1.00 62.25 365 GLY A O 1
ATOM 2867 N N . VAL A 1 366 ? 26.458 -8.271 -15.047 1.00 67.38 366 VAL A N 1
ATOM 2868 C CA . VAL A 1 366 ? 26.041 -7.709 -13.742 1.00 67.38 366 VAL A CA 1
ATOM 2869 C C . VAL A 1 366 ? 25.043 -6.560 -13.909 1.00 67.38 366 VAL A C 1
ATOM 2871 O O . VAL A 1 366 ? 24.131 -6.405 -13.098 1.00 67.38 366 VAL A O 1
ATOM 2874 N N . ASP A 1 367 ? 25.189 -5.787 -14.984 1.00 83.38 367 ASP A N 1
ATOM 2875 C CA . ASP A 1 367 ? 24.399 -4.587 -15.239 1.00 83.38 367 ASP A CA 1
ATOM 2876 C C . ASP A 1 367 ? 23.086 -4.912 -15.961 1.00 83.38 367 ASP A C 1
ATOM 2878 O O . ASP A 1 367 ? 23.004 -5.833 -16.781 1.00 83.38 367 ASP A O 1
ATOM 2882 N N . LEU A 1 368 ? 22.047 -4.119 -15.696 1.00 92.00 368 LEU A N 1
ATOM 2883 C CA . LEU A 1 368 ? 20.794 -4.206 -16.439 1.00 92.00 368 LEU A CA 1
ATOM 2884 C C . LEU A 1 368 ? 20.983 -3.597 -17.826 1.00 92.00 368 LEU A C 1
ATOM 2886 O O . LEU A 1 368 ? 21.654 -2.580 -17.994 1.00 92.00 368 LEU A O 1
ATOM 2890 N N . GLN A 1 369 ? 20.398 -4.232 -18.835 1.00 93.19 369 GLN A N 1
ATOM 2891 C CA . GLN A 1 369 ? 20.694 -3.917 -20.229 1.00 93.19 369 GLN A CA 1
ATOM 2892 C C . GLN A 1 369 ? 19.626 -2.991 -20.824 1.00 93.19 369 GLN A C 1
ATOM 2894 O O . GLN A 1 369 ? 18.420 -3.195 -20.639 1.00 93.19 369 GLN A O 1
ATOM 2899 N N . LEU A 1 370 ? 20.063 -1.950 -21.539 1.00 95.06 370 LEU A N 1
ATOM 2900 C CA . LEU A 1 370 ? 19.174 -0.965 -22.156 1.00 95.06 370 LEU A CA 1
ATOM 2901 C C . LEU A 1 370 ? 18.597 -1.493 -23.471 1.00 95.06 370 LEU A C 1
ATOM 2903 O O . LEU A 1 370 ? 19.328 -1.749 -24.425 1.00 95.06 370 LEU A O 1
ATOM 2907 N N . ARG A 1 371 ? 17.270 -1.603 -23.551 1.00 95.94 371 ARG A N 1
ATOM 2908 C CA . ARG A 1 371 ? 16.538 -2.068 -24.733 1.00 95.94 371 ARG A CA 1
ATOM 2909 C C . ARG A 1 371 ? 15.153 -1.424 -24.787 1.00 95.94 371 ARG A C 1
ATOM 2911 O O . ARG A 1 371 ? 14.539 -1.186 -23.752 1.00 95.94 371 ARG A O 1
ATOM 2918 N N . LYS A 1 372 ? 14.604 -1.192 -25.984 1.00 97.12 372 LYS A N 1
ATOM 2919 C CA . LYS A 1 372 ? 13.186 -0.805 -26.115 1.00 97.12 372 LYS A CA 1
ATOM 2920 C C . LYS A 1 372 ? 12.284 -1.913 -25.568 1.00 97.12 372 LYS A C 1
ATOM 2922 O O . LYS A 1 372 ? 12.501 -3.089 -25.866 1.00 97.12 372 LYS A O 1
ATOM 2927 N N . GLY A 1 373 ? 11.251 -1.566 -24.813 1.00 96.25 373 GLY A N 1
ATOM 2928 C CA . GLY A 1 373 ? 10.345 -2.539 -24.204 1.00 96.25 373 GLY A CA 1
ATOM 2929 C C . GLY A 1 373 ? 9.694 -2.030 -22.931 1.00 96.25 373 GLY A C 1
ATOM 2930 O O . GLY A 1 373 ? 9.757 -0.845 -22.614 1.00 96.25 373 GLY A O 1
ATOM 2931 N N . THR A 1 374 ? 9.042 -2.938 -22.217 1.00 96.44 374 THR A N 1
ATOM 2932 C CA . THR A 1 374 ? 8.402 -2.659 -20.932 1.00 96.44 374 THR A CA 1
ATOM 2933 C C . THR A 1 374 ? 9.271 -3.226 -19.818 1.00 96.44 374 THR A C 1
ATOM 2935 O O . THR A 1 374 ? 9.577 -4.417 -19.826 1.00 96.44 374 THR A O 1
ATOM 2938 N N . TYR A 1 375 ? 9.642 -2.383 -18.862 1.00 96.62 375 TYR A N 1
ATOM 2939 C CA . TYR A 1 375 ? 10.360 -2.773 -17.657 1.00 96.62 375 TYR A CA 1
ATOM 2940 C C . TYR A 1 375 ? 9.386 -2.797 -16.485 1.00 96.62 375 TYR A C 1
ATOM 2942 O O . TYR A 1 375 ? 8.598 -1.867 -16.308 1.00 96.62 375 TYR A O 1
ATOM 2950 N N . VAL A 1 376 ? 9.448 -3.867 -15.700 1.00 95.75 376 VAL A N 1
ATOM 2951 C CA . VAL A 1 376 ? 8.648 -4.072 -14.491 1.00 95.75 376 VAL A CA 1
ATOM 2952 C C . VAL A 1 376 ? 9.603 -4.078 -13.307 1.00 95.75 376 VAL A C 1
ATOM 2954 O O . VAL A 1 376 ? 10.487 -4.928 -13.231 1.00 95.75 376 VAL A O 1
ATOM 2957 N N . VAL A 1 377 ? 9.439 -3.132 -12.392 1.00 95.44 377 VAL A N 1
ATOM 2958 C CA . VAL A 1 377 ? 10.234 -3.023 -11.168 1.00 95.44 377 VAL A CA 1
ATOM 2959 C C . VAL A 1 377 ? 9.351 -3.437 -10.006 1.00 95.44 377 VAL A C 1
ATOM 2961 O O . VAL A 1 377 ? 8.395 -2.738 -9.685 1.00 95.44 377 VAL A O 1
ATOM 2964 N N . LEU A 1 378 ? 9.655 -4.577 -9.396 1.00 94.19 378 LEU A N 1
ATOM 2965 C CA . LEU A 1 378 ? 8.884 -5.139 -8.289 1.00 94.19 378 LEU A CA 1
ATOM 2966 C C . LEU A 1 378 ? 9.650 -4.930 -6.983 1.00 94.19 378 LEU A C 1
ATOM 2968 O O . LEU A 1 378 ? 10.837 -5.259 -6.916 1.00 94.19 378 LEU A O 1
ATOM 2972 N N . ASN A 1 379 ? 8.974 -4.409 -5.963 1.00 91.44 379 ASN A N 1
ATOM 2973 C CA . ASN A 1 379 ? 9.516 -4.312 -4.615 1.00 91.44 379 ASN A CA 1
ATOM 2974 C C . ASN A 1 379 ? 9.255 -5.628 -3.868 1.00 91.44 379 ASN A C 1
ATOM 2976 O O . ASN A 1 379 ? 8.113 -6.080 -3.783 1.00 91.44 379 ASN A O 1
ATOM 2980 N N . VAL A 1 380 ? 10.311 -6.276 -3.385 1.00 91.06 380 VAL A N 1
ATOM 2981 C CA . VAL A 1 380 ? 10.266 -7.636 -2.831 1.00 91.06 380 VAL A CA 1
ATOM 2982 C C . VAL A 1 380 ? 10.985 -7.694 -1.488 1.00 91.06 380 VAL A C 1
ATOM 2984 O O . VAL A 1 380 ? 11.935 -6.940 -1.272 1.00 91.06 380 VAL A O 1
ATOM 2987 N N . PRO A 1 381 ? 10.602 -8.607 -0.581 1.00 87.50 381 PRO A N 1
ATOM 2988 C CA . PRO A 1 381 ? 11.269 -8.695 0.705 1.00 87.50 381 PRO A CA 1
ATOM 2989 C C . PRO A 1 381 ? 12.742 -9.093 0.511 1.00 87.50 381 PRO A C 1
ATOM 2991 O O . PRO A 1 381 ? 13.087 -9.775 -0.461 1.00 87.50 381 PRO A O 1
ATOM 2994 N N . PRO A 1 382 ? 13.647 -8.708 1.424 1.00 84.38 382 PRO A N 1
ATOM 2995 C CA . PRO A 1 382 ? 15.046 -9.126 1.347 1.00 84.38 382 PRO A CA 1
ATOM 2996 C C . PRO A 1 382 ? 15.201 -10.651 1.510 1.00 84.38 382 PRO A C 1
ATOM 2998 O O . PRO A 1 382 ? 16.044 -11.274 0.853 1.00 84.38 382 PRO A O 1
ATOM 3001 N N . CYS A 1 383 ? 14.350 -11.258 2.339 1.00 82.69 383 CYS A N 1
ATOM 3002 C CA . CYS A 1 383 ? 14.328 -12.674 2.693 1.00 82.69 383 CYS A CA 1
ATOM 3003 C C . CYS A 1 383 ? 12.896 -13.141 3.002 1.00 82.69 383 CYS A C 1
ATOM 3005 O O . CYS A 1 383 ? 12.022 -12.335 3.301 1.00 82.69 383 CYS A O 1
ATOM 3007 N N . MET A 1 384 ? 12.659 -14.451 2.949 1.00 79.50 384 MET A N 1
ATOM 3008 C CA . MET A 1 384 ? 11.412 -15.084 3.381 1.00 79.50 384 MET A CA 1
ATOM 3009 C C . MET A 1 384 ? 11.753 -16.343 4.179 1.00 79.50 384 MET A C 1
ATOM 3011 O O . MET A 1 384 ? 12.510 -17.189 3.703 1.00 79.50 384 MET A O 1
ATOM 3015 N N . ASN A 1 385 ? 11.235 -16.454 5.407 1.00 78.50 385 ASN A N 1
ATOM 3016 C CA . ASN A 1 385 ? 11.562 -17.540 6.344 1.00 78.50 385 ASN A CA 1
ATOM 3017 C C . ASN A 1 385 ? 13.083 -17.728 6.552 1.00 78.50 385 ASN A C 1
ATOM 3019 O O . ASN A 1 385 ? 13.585 -18.849 6.549 1.00 78.50 385 ASN A O 1
ATOM 3023 N N .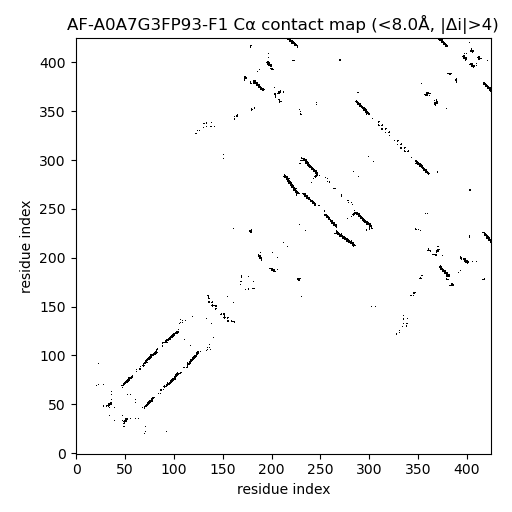 GLY A 1 386 ? 13.826 -16.622 6.678 1.00 78.88 386 GLY A N 1
ATOM 3024 C CA . GLY A 1 386 ? 15.282 -16.638 6.886 1.00 78.88 386 GLY A CA 1
ATOM 3025 C C . GLY A 1 386 ? 16.131 -16.951 5.646 1.00 78.88 386 GLY A C 1
ATOM 3026 O O . GLY A 1 386 ? 17.355 -16.984 5.748 1.00 78.88 386 GLY A O 1
ATOM 3027 N N . VAL A 1 387 ? 15.522 -17.148 4.471 1.00 84.69 387 VAL A N 1
ATOM 3028 C CA . VAL A 1 387 ? 16.235 -17.422 3.209 1.00 84.69 387 VAL A CA 1
ATOM 3029 C C . VAL A 1 387 ? 16.181 -16.192 2.297 1.00 84.69 387 VAL A C 1
ATOM 3031 O O . VAL A 1 387 ? 15.104 -15.607 2.174 1.00 84.69 387 VAL A O 1
ATOM 3034 N N . PRO A 1 388 ? 17.283 -15.781 1.631 1.00 87.81 388 PRO A N 1
ATOM 3035 C CA . PRO A 1 388 ? 17.261 -14.678 0.670 1.00 87.81 388 PRO A CA 1
ATOM 3036 C C . PRO A 1 388 ? 16.169 -14.861 -0.383 1.00 87.81 388 PRO A C 1
ATOM 3038 O O . PRO A 1 388 ? 16.099 -15.893 -1.051 1.00 87.81 388 PRO A O 1
ATOM 3041 N N . PHE A 1 389 ? 15.320 -13.849 -0.546 1.00 88.62 389 PHE A N 1
ATOM 3042 C CA . PHE A 1 389 ? 14.168 -13.961 -1.430 1.00 88.62 389 PHE A CA 1
ATOM 3043 C C . PHE A 1 389 ? 14.617 -13.962 -2.893 1.00 88.62 389 PHE A C 1
ATOM 3045 O O . PHE A 1 389 ? 15.387 -13.089 -3.319 1.00 88.62 389 PHE A O 1
ATOM 3052 N N . GLN A 1 390 ? 14.107 -14.919 -3.665 1.00 89.75 390 GLN A N 1
ATOM 3053 C CA . GLN A 1 390 ? 14.314 -15.016 -5.105 1.00 89.75 390 GLN A CA 1
ATOM 3054 C C . GLN A 1 390 ? 12.965 -15.007 -5.816 1.00 89.75 390 GLN A C 1
ATOM 3056 O O . GLN A 1 390 ? 12.090 -15.812 -5.513 1.00 89.75 390 GLN A O 1
ATOM 3061 N N . PHE A 1 391 ? 12.807 -14.094 -6.773 1.00 92.94 391 PHE A N 1
ATOM 3062 C CA . PHE A 1 391 ? 11.587 -13.987 -7.561 1.00 92.94 391 PHE A CA 1
ATOM 3063 C C . PHE A 1 391 ? 11.716 -14.792 -8.858 1.00 92.94 391 PHE A C 1
ATOM 3065 O O . PHE A 1 391 ? 12.612 -14.534 -9.665 1.00 92.94 391 PHE A O 1
ATOM 3072 N N . ASN A 1 392 ? 10.820 -15.757 -9.068 1.00 93.38 392 ASN A N 1
ATOM 3073 C CA . ASN A 1 392 ? 10.806 -16.594 -10.264 1.00 93.38 392 ASN A CA 1
ATOM 3074 C C . ASN A 1 392 ? 9.870 -16.013 -11.333 1.00 93.38 392 ASN A C 1
ATOM 3076 O O . ASN A 1 392 ? 8.661 -16.235 -11.304 1.00 93.38 392 ASN A O 1
ATOM 3080 N N . TRP A 1 393 ? 10.432 -15.305 -12.315 1.00 94.56 393 TRP A N 1
ATOM 3081 C CA . TRP A 1 393 ? 9.662 -14.694 -13.407 1.00 94.56 393 TRP A CA 1
ATOM 3082 C C . TRP A 1 393 ? 8.859 -15.700 -14.245 1.00 94.56 393 TRP A C 1
ATOM 3084 O O . TRP A 1 393 ? 7.822 -15.334 -14.789 1.00 94.56 393 TRP A O 1
ATOM 3094 N N . ASN A 1 394 ? 9.286 -16.966 -14.318 1.00 93.00 394 ASN A N 1
ATOM 3095 C CA . ASN A 1 394 ? 8.613 -17.984 -15.133 1.00 93.00 394 ASN A CA 1
ATOM 3096 C C . ASN A 1 394 ? 7.229 -18.371 -14.598 1.00 93.00 394 ASN A C 1
ATOM 3098 O O . ASN A 1 394 ? 6.417 -18.902 -15.349 1.00 93.00 394 ASN A O 1
ATOM 3102 N N . GLU A 1 395 ? 6.947 -18.102 -13.323 1.00 93.00 395 GLU A N 1
ATOM 3103 C CA . GLU A 1 395 ? 5.649 -18.392 -12.703 1.00 93.00 395 GLU A CA 1
ATOM 3104 C C . GLU A 1 395 ? 4.567 -17.363 -13.047 1.00 93.00 395 GLU A C 1
ATOM 3106 O O . GLU A 1 395 ? 3.409 -17.534 -12.645 1.00 93.00 395 GLU A O 1
ATOM 3111 N N . TYR A 1 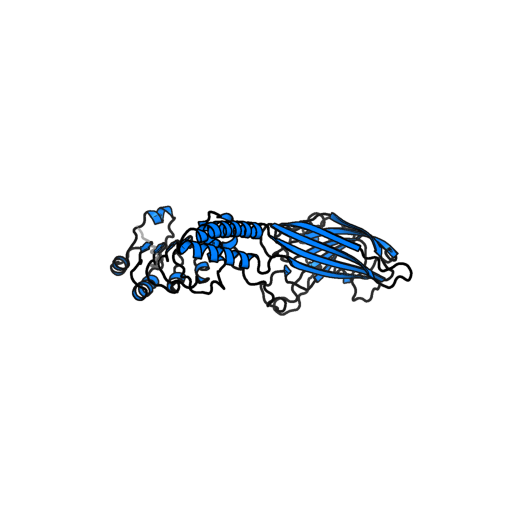396 ? 4.929 -16.287 -13.749 1.00 95.12 396 TYR A N 1
ATOM 3112 C CA . TYR A 1 396 ? 4.038 -15.166 -13.988 1.00 95.12 396 TYR A CA 1
ATOM 3113 C C . TYR A 1 396 ? 4.053 -14.698 -15.443 1.00 95.12 396 TYR A C 1
ATOM 3115 O O . TYR A 1 396 ? 5.078 -14.667 -16.127 1.00 95.12 396 TYR A O 1
ATOM 3123 N N . LYS A 1 397 ? 2.885 -14.248 -15.894 1.00 96.38 397 LYS A N 1
ATOM 3124 C CA . LYS A 1 397 ? 2.713 -13.411 -17.083 1.00 96.38 397 LYS A CA 1
ATOM 3125 C C . LYS A 1 397 ? 2.299 -12.011 -16.657 1.00 96.38 397 LYS A C 1
ATOM 3127 O O . LYS A 1 397 ? 1.781 -11.824 -15.558 1.00 96.38 397 LYS A O 1
ATOM 3132 N N . PHE A 1 398 ? 2.490 -11.030 -17.529 1.00 95.31 398 PHE A N 1
ATOM 3133 C CA . PHE A 1 398 ? 2.005 -9.671 -17.313 1.00 95.31 398 PHE A CA 1
ATOM 3134 C C . PHE A 1 398 ? 0.942 -9.318 -18.346 1.00 95.31 398 PHE A C 1
ATOM 3136 O O . PHE A 1 398 ? 1.196 -9.379 -19.550 1.00 95.31 398 PHE A O 1
ATOM 3143 N N . ASP A 1 399 ? -0.237 -8.924 -17.882 1.00 93.62 399 ASP A N 1
ATOM 3144 C CA . ASP A 1 399 ? -1.275 -8.328 -18.712 1.00 93.62 399 ASP A CA 1
ATOM 3145 C C . ASP A 1 399 ? -0.941 -6.851 -18.941 1.00 93.62 399 ASP A C 1
ATOM 3147 O O . ASP A 1 399 ? -1.236 -5.988 -18.113 1.00 93.62 399 ASP A O 1
ATOM 3151 N N . LYS A 1 400 ? -0.339 -6.549 -20.096 1.00 90.50 400 LYS A N 1
ATOM 3152 C CA . LYS A 1 400 ? 0.038 -5.178 -20.476 1.00 90.50 400 LYS A CA 1
ATOM 3153 C C . LYS A 1 400 ? -1.158 -4.240 -20.668 1.00 90.50 400 LYS A C 1
ATOM 3155 O O . LYS A 1 400 ? -0.946 -3.038 -20.783 1.00 90.50 400 LYS A O 1
ATOM 3160 N N . THR A 1 401 ? -2.381 -4.764 -20.748 1.00 88.19 401 THR A N 1
ATOM 3161 C CA . THR A 1 401 ? -3.600 -3.959 -20.921 1.00 88.19 401 THR A CA 1
ATOM 3162 C C . THR A 1 401 ? -4.111 -3.457 -19.580 1.00 88.19 401 THR A C 1
ATOM 3164 O O . THR A 1 401 ? -4.504 -2.299 -19.456 1.00 88.19 401 THR A O 1
ATOM 3167 N N . ASN A 1 402 ? -4.098 -4.338 -18.579 1.00 87.75 402 ASN A N 1
ATOM 3168 C CA . ASN A 1 402 ? -4.652 -4.065 -17.255 1.00 87.75 402 ASN A CA 1
ATOM 3169 C C . ASN A 1 402 ? -3.592 -3.854 -16.178 1.00 87.75 402 ASN A C 1
ATOM 3171 O O . ASN A 1 402 ? -3.957 -3.643 -15.033 1.00 87.75 402 ASN A O 1
ATOM 3175 N N . GLY A 1 403 ? -2.308 -3.910 -16.533 1.00 89.56 403 GLY A N 1
ATOM 3176 C CA . GLY A 1 403 ? -1.211 -3.567 -15.637 1.00 89.56 403 GLY A CA 1
ATOM 3177 C C . GLY A 1 403 ? -0.988 -4.552 -14.500 1.00 89.56 403 GLY A C 1
ATOM 3178 O O . GLY A 1 403 ? -0.463 -4.149 -13.472 1.00 89.56 403 GLY A O 1
ATOM 3179 N N . ARG A 1 404 ? -1.363 -5.824 -14.664 1.00 91.69 404 ARG A N 1
ATOM 3180 C CA . ARG A 1 404 ? -1.368 -6.819 -13.581 1.00 91.69 404 ARG A CA 1
ATOM 3181 C C . ARG A 1 404 ? -0.671 -8.113 -13.952 1.00 91.69 404 ARG A C 1
ATOM 3183 O O . ARG A 1 404 ? -0.573 -8.481 -15.123 1.00 91.69 404 ARG A O 1
ATOM 3190 N N . PHE A 1 405 ? -0.246 -8.848 -12.936 1.00 94.25 405 PHE A N 1
ATOM 3191 C CA . PHE A 1 405 ? 0.297 -10.183 -13.123 1.00 94.25 405 PHE A CA 1
ATOM 3192 C C . PHE A 1 405 ? -0.811 -11.228 -13.243 1.00 94.25 405 PHE A C 1
ATOM 3194 O O . PHE A 1 405 ? -1.875 -11.125 -12.632 1.00 94.25 405 PHE A O 1
ATOM 3201 N N . THR A 1 406 ? -0.543 -12.259 -14.035 1.00 95.00 406 THR A N 1
ATOM 3202 C CA . THR A 1 406 ? -1.478 -13.346 -14.327 1.00 95.00 406 THR A CA 1
ATOM 3203 C C . THR A 1 406 ? -0.767 -14.699 -14.340 1.00 95.00 406 THR A C 1
ATOM 3205 O O . THR A 1 406 ? 0.467 -14.767 -14.377 1.00 95.00 406 THR A O 1
ATOM 3208 N N . ASP A 1 407 ? -1.539 -15.782 -14.269 1.00 93.44 407 ASP A N 1
ATOM 3209 C CA . ASP A 1 407 ? -1.064 -17.129 -14.591 1.00 93.44 407 ASP A CA 1
ATOM 3210 C C . ASP A 1 407 ? -0.969 -17.354 -16.118 1.00 93.44 407 ASP A C 1
ATOM 3212 O O . ASP A 1 407 ? -1.293 -16.477 -16.920 1.00 93.44 407 ASP A O 1
ATOM 3216 N N . ASP A 1 408 ? -0.550 -18.551 -16.542 1.00 89.69 408 ASP A N 1
ATOM 3217 C CA . ASP A 1 408 ? -0.455 -18.915 -17.967 1.00 89.69 408 ASP A CA 1
ATOM 3218 C C . ASP A 1 408 ? -1.804 -18.910 -18.710 1.00 89.69 408 ASP A C 1
ATOM 3220 O O . ASP A 1 408 ? -1.834 -18.907 -19.941 1.00 89.69 408 ASP A O 1
ATOM 3224 N N . LYS A 1 409 ? -2.925 -18.917 -17.980 1.00 89.31 409 LYS A N 1
ATOM 3225 C CA . LYS A 1 409 ? -4.286 -18.862 -18.528 1.00 89.31 409 LYS A CA 1
ATOM 3226 C C . LYS A 1 409 ? -4.836 -17.432 -18.563 1.00 89.31 409 LYS A C 1
ATOM 3228 O O . LYS A 1 409 ? -5.956 -17.237 -19.030 1.00 89.31 409 LYS A O 1
ATOM 3233 N N . GLY A 1 410 ? -4.072 -16.443 -18.091 1.00 88.50 410 GLY A N 1
ATOM 3234 C CA . GLY A 1 410 ? -4.494 -15.046 -18.004 1.00 88.50 410 GLY A CA 1
ATOM 3235 C C . GLY A 1 410 ? -5.352 -14.722 -16.776 1.00 88.50 410 GLY A C 1
ATOM 3236 O O . GLY A 1 410 ? -5.895 -13.619 -16.700 1.00 88.50 410 GLY A O 1
ATOM 3237 N N . ASN A 1 411 ? -5.479 -15.634 -15.806 1.00 92.25 411 ASN A N 1
ATOM 3238 C CA . ASN A 1 411 ? -6.192 -15.344 -14.561 1.00 92.25 411 ASN A CA 1
ATOM 3239 C C . ASN A 1 411 ? -5.342 -14.418 -13.680 1.00 92.25 411 ASN A C 1
ATOM 3241 O O . ASN A 1 411 ? -4.142 -14.676 -13.542 1.00 92.25 411 ASN A O 1
ATOM 3245 N N . PRO A 1 412 ? -5.925 -13.379 -13.052 1.00 90.81 412 PRO A N 1
ATOM 3246 C CA . PRO A 1 412 ? -5.197 -12.489 -12.152 1.00 90.81 412 PRO A CA 1
ATOM 3247 C C . PRO A 1 412 ? -4.512 -13.252 -11.018 1.00 90.81 412 PRO A C 1
ATOM 3249 O O . PRO A 1 412 ? -5.128 -14.088 -10.354 1.00 90.81 412 PRO A O 1
ATOM 3252 N N . LYS A 1 413 ? -3.237 -12.941 -10.777 1.00 90.31 413 LYS A N 1
ATOM 3253 C CA . LYS A 1 413 ? -2.511 -13.398 -9.592 1.00 90.31 413 LYS A CA 1
ATOM 3254 C C . LYS A 1 413 ? -2.429 -12.257 -8.592 1.00 90.31 413 LYS A C 1
ATOM 3256 O O . LYS A 1 413 ? -1.874 -11.206 -8.900 1.00 90.31 413 LYS A O 1
ATOM 3261 N N . ASN A 1 414 ? -2.925 -12.499 -7.381 1.00 81.38 414 ASN A N 1
ATOM 3262 C CA . ASN A 1 414 ? -2.820 -11.532 -6.298 1.00 81.38 414 ASN A CA 1
ATOM 3263 C C . ASN A 1 414 ? -1.389 -11.521 -5.738 1.00 81.38 414 ASN A C 1
ATOM 3265 O O . ASN A 1 414 ? -1.038 -12.324 -4.871 1.00 81.38 414 ASN A O 1
ATOM 3269 N N . LEU A 1 415 ? -0.550 -10.644 -6.284 1.00 85.81 415 LEU A N 1
ATOM 3270 C CA . LEU A 1 415 ? 0.773 -10.370 -5.739 1.00 85.81 415 LEU A CA 1
ATOM 3271 C C . LEU A 1 415 ? 0.657 -9.351 -4.615 1.00 85.81 415 LEU A C 1
ATOM 3273 O O . LEU A 1 415 ? 0.214 -8.224 -4.820 1.00 85.81 415 LEU A O 1
ATOM 3277 N N . LYS A 1 416 ? 1.150 -9.747 -3.445 1.00 87.62 416 LYS A N 1
ATOM 3278 C CA . LYS A 1 416 ? 1.252 -8.897 -2.260 1.00 87.62 416 LYS A CA 1
ATOM 3279 C C . LYS A 1 416 ? 2.507 -8.018 -2.302 1.00 87.62 416 LYS A C 1
ATOM 3281 O O . LYS A 1 416 ? 3.275 -8.000 -1.348 1.00 87.62 416 LYS A O 1
ATOM 3286 N N . PHE A 1 417 ? 2.766 -7.376 -3.441 1.00 89.25 417 PHE A N 1
ATOM 3287 C CA . PHE A 1 417 ? 3.962 -6.571 -3.693 1.00 89.25 417 PHE A CA 1
ATOM 3288 C C . PHE A 1 417 ? 3.611 -5.308 -4.474 1.00 89.25 417 PHE A C 1
ATOM 3290 O O . PHE A 1 417 ? 2.729 -5.320 -5.333 1.00 89.25 417 PHE A O 1
ATOM 3297 N N . ASN A 1 418 ? 4.375 -4.248 -4.225 1.00 91.62 418 ASN A N 1
ATOM 3298 C CA . ASN A 1 418 ? 4.304 -3.006 -4.984 1.00 91.62 418 ASN A CA 1
ATOM 3299 C C . ASN A 1 418 ? 5.146 -3.099 -6.259 1.00 91.62 418 ASN A C 1
ATOM 3301 O O . ASN A 1 418 ? 6.229 -3.693 -6.248 1.00 91.62 418 ASN A O 1
ATOM 3305 N N . TYR A 1 419 ? 4.681 -2.506 -7.359 1.00 92.88 419 TYR A N 1
ATOM 3306 C CA . TYR A 1 419 ? 5.469 -2.426 -8.588 1.00 92.88 419 TYR A CA 1
ATOM 3307 C C . TYR A 1 419 ? 5.238 -1.151 -9.386 1.00 92.88 419 TYR A C 1
ATOM 3309 O O . TYR A 1 419 ? 4.150 -0.577 -9.404 1.00 92.88 419 TYR A O 1
ATOM 3317 N N . ILE A 1 420 ? 6.278 -0.783 -10.131 1.00 92.62 420 ILE A N 1
ATOM 3318 C CA . ILE A 1 420 ? 6.276 0.288 -11.123 1.00 92.62 420 ILE A CA 1
ATOM 3319 C C . ILE A 1 420 ? 6.560 -0.332 -12.483 1.00 92.62 420 ILE A C 1
ATOM 3321 O O . ILE A 1 420 ? 7.476 -1.141 -12.637 1.00 92.62 420 ILE A O 1
ATOM 3325 N N . VAL A 1 421 ? 5.797 0.072 -13.489 1.00 93.94 421 VAL A N 1
ATOM 3326 C CA . VAL A 1 421 ? 5.990 -0.356 -14.870 1.00 93.94 421 VAL A CA 1
ATOM 3327 C C . VAL A 1 421 ? 6.194 0.865 -15.738 1.00 93.94 421 VAL A C 1
ATOM 3329 O O . VAL A 1 421 ? 5.380 1.787 -15.729 1.00 93.94 421 VAL A O 1
ATOM 3332 N N . PHE A 1 422 ? 7.253 0.860 -16.536 1.00 94.06 422 PHE A N 1
ATOM 3333 C CA . PHE A 1 422 ? 7.500 1.902 -17.524 1.00 94.06 422 PHE A CA 1
ATOM 3334 C C . PHE A 1 422 ? 7.904 1.293 -18.863 1.00 94.06 422 PHE A C 1
ATOM 3336 O O . PHE A 1 422 ? 8.394 0.167 -18.952 1.00 94.06 422 PHE A O 1
ATOM 3343 N N . THR A 1 423 ? 7.666 2.037 -19.935 1.00 94.69 423 THR A N 1
ATOM 3344 C CA . THR A 1 423 ? 8.023 1.645 -21.296 1.00 94.69 423 THR A CA 1
ATOM 3345 C C . THR A 1 423 ? 9.077 2.572 -21.858 1.00 94.69 423 THR A C 1
ATOM 3347 O O . THR A 1 423 ? 8.934 3.790 -21.750 1.00 94.69 423 THR A O 1
ATOM 3350 N N . ILE A 1 424 ? 10.069 1.982 -22.515 1.00 95.81 424 ILE A N 1
ATOM 3351 C CA . ILE A 1 424 ? 11.080 2.667 -23.314 1.00 95.81 424 ILE A CA 1
ATOM 3352 C C . ILE A 1 424 ? 10.773 2.426 -24.792 1.00 95.81 424 ILE A C 1
ATOM 3354 O O . ILE A 1 424 ? 10.667 1.269 -25.220 1.00 95.81 424 ILE A O 1
ATOM 3358 N N . SER A 1 425 ? 10.667 3.501 -25.574 1.00 92.88 425 SER A N 1
ATOM 3359 C CA . SER A 1 425 ? 10.403 3.454 -27.022 1.00 92.88 425 SER A CA 1
ATOM 3360 C C . SER A 1 425 ? 11.293 4.379 -27.829 1.00 92.88 425 SER A C 1
ATOM 3362 O O . SER A 1 425 ? 11.630 5.463 -27.301 1.00 92.88 425 SER A O 1
#

Radius of gyration: 30.93 Å; Cα contacts (8 Å, |Δi|>4): 845; chains: 1; bounding box: 81×99×77 Å

Mean predicted aligned error: 15.8 Å

Secondary structure (DSSP, 8-state):
----------------------PPPHHHHHTSPEEEHHHHTT-SS----EEE-TTS-HHHHHHHHTT-TT-SEEE-TTS--SS--GGGGG-TT--EEE-TTS------GGGGG-TT--EEE-------S-GGG--HHHHHHHHHHTT-HHHHHHHHH-TTTTS---TTTTT---TT--GGG--EEEEEEEETT--SEEE-EEGGGSPP-GGGTT-EEEEEEEEEE-SS-SSSSEEEEEEEEEEEEES--SSS----EEEEEEEEEETT-S-SS--EEEEEEEEP-SSEEEEEEEEEEEEEHHHHHHHHHHHHHHHHHHHHHTT---HHHHHHHHHHHHHHHHHHSSSTTEEEEEEEEEEES---SSSEEP-SEEEEEEEE-SEETTEE----GGG-EEETTTTEEE-TT-PBP---S-EEEEEE-

Solvent-accessible surface area (backbone atoms only — not comparable to full-atom values): 23690 Å² total; per-residue (Å²): 133,82,89,87,86,84,88,77,88,76,79,86,74,80,74,77,72,75,72,77,83,81,83,70,52,71,76,55,52,71,72,50,71,73,34,41,60,74,55,55,78,72,59,83,92,69,91,55,44,29,40,44,44,54,59,67,37,56,76,64,51,60,69,55,51,65,78,44,68,59,25,28,33,42,32,46,21,46,24,66,35,54,52,79,61,76,53,62,62,66,26,60,50,27,26,35,40,35,44,28,60,23,45,38,76,59,84,66,74,57,62,72,72,28,79,45,53,76,46,75,47,72,73,38,71,61,91,76,87,70,82,82,75,76,51,47,62,61,53,17,52,52,28,46,76,72,67,38,53,68,59,15,52,55,32,63,78,40,64,70,75,62,61,65,53,66,76,82,50,71,82,52,50,61,89,89,70,57,34,33,62,31,82,36,73,50,53,31,31,29,62,65,87,61,66,51,74,30,70,38,40,54,28,63,78,51,77,44,44,74,81,49,51,67,30,63,33,32,35,28,41,40,24,37,32,39,35,67,47,65,66,70,54,45,29,37,31,37,40,39,42,36,39,33,40,32,73,89,57,98,73,64,76,86,61,72,45,80,33,75,49,76,48,69,36,45,52,70,32,45,45,56,42,73,65,44,81,62,37,84,59,44,63,27,27,84,46,17,35,36,35,39,39,36,33,25,38,47,38,24,57,58,57,50,50,57,41,51,54,31,50,54,50,36,57,53,36,53,60,44,60,78,74,52,92,57,71,62,59,55,51,57,38,52,50,26,57,43,48,44,48,51,62,61,53,54,38,46,66,34,65,44,40,79,44,80,46,60,27,23,62,65,87,75,83,78,54,34,39,33,51,65,16,36,39,37,41,34,33,36,58,68,34,54,89,75,38,76,54,77,86,66,46,86,75,38,24,36,27,69,79,63,44,37,45,13,38,98,86,65,49,78,4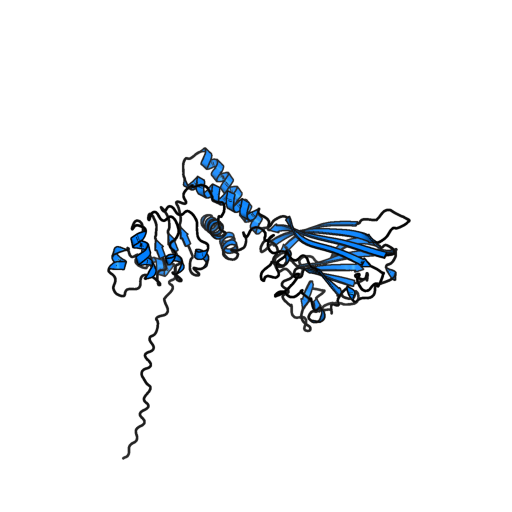9,92,69,87,41,25,35,44,28,35,33,40,86

pLDDT: mean 75.18, std 18.29, range [24.38, 97.75]